Protein AF-0000000082290202 (afdb_homodimer)

Organism: NCBI:txid303405

Structure (mmCIF, N/CA/C/O backbone):
data_AF-0000000082290202-model_v1
#
loop_
_entity.id
_entity.type
_entity.pdbx_description
1 polymer 'Sugar transporter SWEET1'
#
loop_
_atom_site.group_PDB
_atom_site.id
_atom_site.type_symbol
_atom_site.label_atom_id
_atom_site.label_alt_id
_atom_site.label_comp_id
_atom_site.label_asym_id
_atom_site.label_entity_id
_atom_site.label_seq_id
_atom_site.pdbx_PDB_ins_code
_atom_site.Cartn_x
_atom_site.Cartn_y
_atom_site.Cartn_z
_atom_site.occupancy
_atom_site.B_iso_or_equiv
_atom_site.auth_seq_id
_atom_site.auth_comp_id
_atom_s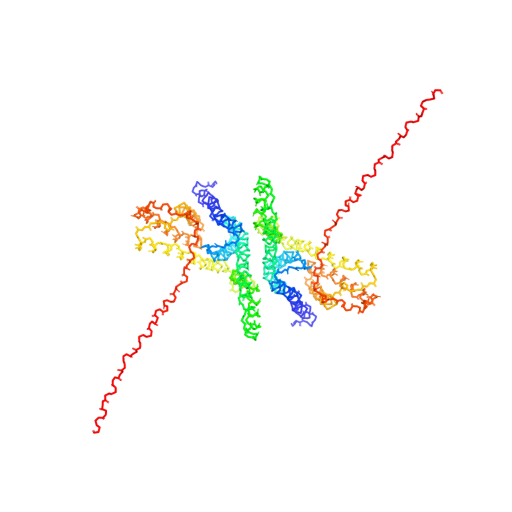ite.auth_asym_id
_atom_site.auth_atom_id
_atom_site.pdbx_PDB_model_num
ATOM 1 N N . MET A 1 1 ? 32.031 -28.031 -0.734 1 66.06 1 MET A N 1
ATOM 2 C CA . MET A 1 1 ? 32.469 -26.969 0.177 1 66.06 1 MET A CA 1
ATOM 3 C C . MET A 1 1 ? 32.375 -25.609 -0.491 1 66.06 1 MET A C 1
ATOM 5 O O . MET A 1 1 ? 32.656 -25.469 -1.682 1 66.06 1 MET A O 1
ATOM 9 N N . VAL A 1 2 ? 31.516 -24.75 0.095 1 78.62 2 VAL A N 1
ATOM 10 C CA . VAL A 1 2 ? 31.375 -23.422 -0.486 1 78.62 2 VAL A CA 1
ATOM 11 C C . VAL A 1 2 ? 32.719 -22.703 -0.471 1 78.62 2 VAL A C 1
ATOM 13 O O . VAL A 1 2 ? 33.406 -22.641 0.563 1 78.62 2 VAL A O 1
ATOM 16 N N . SER A 1 3 ? 33.406 -22.5 -1.654 1 90.5 3 SER A N 1
ATOM 17 C CA . SER A 1 3 ? 34.656 -21.75 -1.746 1 90.5 3 SER A CA 1
ATOM 18 C C . SER A 1 3 ? 34.531 -20.391 -1.066 1 90.5 3 SER A C 1
ATOM 20 O O . SER A 1 3 ? 33.438 -19.891 -0.855 1 90.5 3 SER A O 1
ATOM 22 N N . VAL A 1 4 ? 35.688 -19.969 -0.586 1 89.69 4 VAL A N 1
ATOM 23 C CA . VAL A 1 4 ? 35.75 -18.656 0.059 1 89.69 4 VAL A CA 1
ATOM 24 C C . VAL A 1 4 ? 35.125 -17.609 -0.864 1 89.69 4 VAL A C 1
ATOM 26 O O . VAL A 1 4 ? 34.375 -16.734 -0.415 1 89.69 4 VAL A O 1
ATOM 29 N N . GLU A 1 5 ? 35.469 -17.656 -2.107 1 88.75 5 GLU A N 1
ATOM 30 C CA . GLU A 1 5 ? 34.938 -16.719 -3.084 1 88.75 5 GLU A CA 1
ATOM 31 C C . GLU A 1 5 ? 33.406 -16.828 -3.158 1 88.75 5 GLU A C 1
ATOM 33 O O . GLU A 1 5 ? 32.719 -15.812 -3.164 1 88.75 5 GLU A O 1
ATOM 38 N N . GLU A 1 6 ? 33 -17.969 -3.156 1 90 6 GLU A N 1
ATOM 39 C CA . GLU A 1 6 ? 31.562 -18.203 -3.186 1 90 6 GLU A CA 1
ATOM 40 C C . GLU A 1 6 ? 30.906 -17.703 -1.9 1 90 6 GLU A C 1
ATOM 42 O O . GLU A 1 6 ? 29.812 -17.125 -1.938 1 90 6 GLU A O 1
ATOM 47 N N . ALA A 1 7 ? 31.547 -17.953 -0.849 1 91.81 7 ALA A N 1
ATOM 48 C CA . ALA A 1 7 ? 31.016 -17.516 0.443 1 91.81 7 ALA A CA 1
ATOM 49 C C . ALA A 1 7 ? 30.906 -16 0.509 1 91.81 7 ALA A C 1
ATOM 51 O O . ALA A 1 7 ? 29.922 -15.469 1.003 1 91.81 7 ALA A O 1
ATOM 52 N N . VAL A 1 8 ? 31.875 -15.414 0.043 1 92 8 VAL A N 1
ATOM 53 C CA . VAL A 1 8 ? 31.938 -13.953 0.113 1 92 8 VAL A CA 1
ATOM 54 C C . VAL A 1 8 ? 30.922 -13.359 -0.856 1 92 8 VAL A C 1
ATOM 56 O O . VAL A 1 8 ? 30.062 -12.555 -0.457 1 92 8 VAL A O 1
ATOM 59 N N . PHE A 1 9 ? 30.875 -13.766 -2.041 1 93.44 9 PHE A N 1
ATOM 60 C CA . PHE A 1 9 ? 30.094 -13.102 -3.072 1 93.44 9 PHE A CA 1
ATOM 61 C C . PHE A 1 9 ? 28.641 -13.578 -3.045 1 93.44 9 PHE A C 1
ATOM 63 O O . PHE A 1 9 ? 27.719 -12.812 -3.342 1 93.44 9 PHE A O 1
ATOM 70 N N . ASP A 1 10 ? 28.391 -14.742 -2.568 1 93.5 10 ASP A N 1
ATOM 71 C CA . ASP A 1 10 ? 27.031 -15.289 -2.637 1 93.5 10 ASP A CA 1
ATOM 72 C C . ASP A 1 10 ? 26.297 -15.109 -1.312 1 93.5 10 ASP A C 1
ATOM 74 O O . ASP A 1 10 ? 25.078 -15.211 -1.26 1 93.5 10 ASP A O 1
ATOM 78 N N . TYR A 1 11 ? 27.078 -14.82 -0.251 1 93.5 11 TYR A N 1
ATOM 79 C CA . TYR A 1 11 ? 26.391 -14.773 1.036 1 93.5 11 TYR A CA 1
ATOM 80 C C . TYR A 1 11 ? 26.75 -13.508 1.801 1 93.5 11 TYR A C 1
ATOM 82 O O . TYR A 1 11 ? 25.859 -12.773 2.236 1 93.5 11 TYR A O 1
ATOM 90 N N . ILE A 1 12 ? 27.969 -13.227 1.897 1 94.88 12 ILE A N 1
ATOM 91 C CA . ILE A 1 12 ? 28.391 -12.102 2.729 1 94.88 12 ILE A CA 1
ATOM 92 C C . ILE A 1 12 ? 28 -10.789 2.053 1 94.88 12 ILE A C 1
ATOM 94 O O . ILE A 1 12 ? 27.422 -9.906 2.691 1 94.88 12 ILE A O 1
ATOM 98 N N . CYS A 1 13 ? 28.312 -10.648 0.796 1 94.94 13 CYS A N 1
ATOM 99 C CA . CYS A 1 13 ? 28.016 -9.422 0.071 1 94.94 13 CYS A CA 1
ATOM 100 C C . CYS A 1 13 ? 26.516 -9.117 0.111 1 94.94 13 CYS A C 1
ATOM 102 O O . CYS A 1 13 ? 26.109 -8.031 0.538 1 94.94 13 CYS A O 1
ATOM 104 N N . PRO A 1 14 ? 25.734 -10.047 -0.221 1 95.19 14 PRO A N 1
ATOM 105 C CA . PRO A 1 14 ? 24.297 -9.734 -0.191 1 95.19 14 PRO A CA 1
ATOM 106 C C . PRO A 1 14 ? 23.766 -9.555 1.228 1 95.19 14 PRO A C 1
ATOM 108 O O . PRO A 1 14 ? 22.844 -8.773 1.446 1 95.19 14 PRO A O 1
ATOM 111 N N . PHE A 1 15 ? 24.312 -10.234 2.145 1 96.31 15 PHE A N 1
ATOM 112 C CA . PHE A 1 15 ? 23.891 -10.055 3.529 1 96.31 15 PHE A CA 1
ATOM 113 C C . PHE A 1 15 ? 24.188 -8.641 4.008 1 96.31 15 PHE A C 1
ATOM 115 O O . PHE A 1 15 ? 23.328 -7.973 4.582 1 96.31 15 PHE A O 1
ATOM 122 N N . LEU A 1 16 ? 25.375 -8.203 3.775 1 95.75 16 LEU A N 1
ATOM 123 C CA . LEU A 1 16 ? 25.766 -6.844 4.137 1 95.75 16 LEU A CA 1
ATOM 124 C C . LEU A 1 16 ? 24.969 -5.82 3.336 1 95.75 16 LEU A C 1
ATOM 126 O O . LEU A 1 16 ? 24.609 -4.762 3.854 1 95.75 16 LEU A O 1
ATOM 130 N N . GLY A 1 17 ? 24.719 -6.125 2.111 1 95.81 17 GLY A N 1
ATOM 131 C CA . GLY A 1 17 ? 23.844 -5.281 1.308 1 95.81 17 GLY A CA 1
ATOM 132 C C . GLY A 1 17 ? 22.469 -5.086 1.918 1 95.81 17 GLY A C 1
ATOM 133 O O . GLY A 1 17 ? 21.938 -3.977 1.918 1 95.81 17 GLY A O 1
ATOM 134 N N . CYS A 1 18 ? 21.953 -6.129 2.484 1 95.94 18 CYS A N 1
ATOM 135 C CA . CYS A 1 18 ? 20.656 -6.07 3.135 1 95.94 18 CYS A CA 1
ATOM 136 C C . CYS A 1 18 ? 20.688 -5.148 4.348 1 95.94 18 CYS A C 1
ATOM 138 O O . CYS A 1 18 ? 19.781 -4.336 4.543 1 95.94 18 CYS A O 1
ATOM 140 N N . LEU A 1 19 ? 21.688 -5.266 5.102 1 95.19 19 LEU A N 1
ATOM 141 C CA . LEU A 1 19 ? 21.828 -4.441 6.297 1 95.19 19 LEU A CA 1
ATOM 142 C C . LEU A 1 19 ? 21.938 -2.967 5.934 1 95.19 19 LEU A C 1
ATOM 144 O O . LEU A 1 19 ? 21.281 -2.117 6.535 1 95.19 19 LEU A O 1
ATOM 148 N N . ILE A 1 20 ? 22.719 -2.693 4.977 1 94 20 ILE A N 1
ATOM 149 C CA . ILE A 1 20 ? 22.938 -1.31 4.566 1 94 20 ILE A CA 1
ATOM 150 C C . ILE A 1 20 ? 21.656 -0.762 3.926 1 94 20 ILE A C 1
ATOM 152 O O . ILE A 1 20 ? 21.266 0.376 4.188 1 94 20 ILE A O 1
ATOM 156 N N . ALA A 1 21 ? 21.078 -1.568 3.07 1 93.56 21 ALA A N 1
ATOM 157 C CA . ALA A 1 21 ? 19.812 -1.147 2.459 1 93.56 21 ALA A CA 1
ATOM 158 C C . ALA A 1 21 ? 18.781 -0.77 3.521 1 93.56 21 ALA A C 1
ATOM 16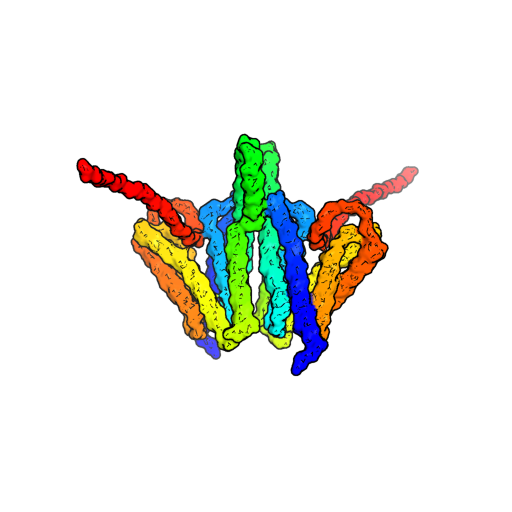0 O O . ALA A 1 21 ? 18.109 0.253 3.402 1 93.56 21 ALA A O 1
ATOM 161 N N . SER A 1 22 ? 18.688 -1.568 4.566 1 92.94 22 SER A N 1
ATOM 162 C CA . SER A 1 22 ? 17.766 -1.293 5.656 1 92.94 22 SER A CA 1
ATOM 163 C C . SER A 1 22 ? 18.078 0.041 6.328 1 92.94 22 SER A C 1
ATOM 165 O O . SER A 1 22 ? 17.172 0.799 6.668 1 92.94 22 SER A O 1
ATOM 167 N N . THR A 1 23 ? 19.297 0.291 6.477 1 91.06 23 THR A N 1
ATOM 168 C CA . THR A 1 23 ? 19.734 1.552 7.066 1 91.06 23 THR A CA 1
ATOM 169 C C . THR A 1 23 ? 19.391 2.725 6.152 1 91.06 23 THR A C 1
ATOM 171 O O . THR A 1 23 ? 18.891 3.754 6.613 1 91.06 23 THR A O 1
ATOM 174 N N . LEU A 1 24 ? 19.625 2.535 4.918 1 89.62 24 LEU A N 1
ATOM 175 C CA . LEU A 1 24 ? 19.344 3.588 3.947 1 89.62 24 LEU A CA 1
ATOM 176 C C . LEU A 1 24 ? 17.844 3.859 3.85 1 89.62 24 LEU A C 1
ATOM 178 O O . LEU A 1 24 ? 17.422 5.016 3.76 1 89.62 24 LEU A O 1
ATOM 182 N N . PHE A 1 25 ? 17.031 2.807 3.891 1 91.06 25 PHE A N 1
ATOM 183 C CA . PHE A 1 25 ? 15.586 2.967 3.848 1 91.06 25 PHE A CA 1
ATOM 184 C C . PHE A 1 25 ? 15.078 3.66 5.105 1 91.06 25 PHE A C 1
ATOM 186 O O . PHE A 1 25 ? 14.062 4.352 5.074 1 91.06 25 PHE A O 1
ATOM 193 N N . ALA A 1 26 ? 15.805 3.576 6.176 1 90.81 26 ALA A N 1
ATOM 194 C CA . ALA A 1 26 ? 15.375 4.121 7.461 1 90.81 26 ALA A CA 1
ATOM 195 C C . ALA A 1 26 ? 15.766 5.59 7.594 1 90.81 26 ALA A C 1
ATOM 197 O O . ALA A 1 26 ? 15.305 6.281 8.5 1 90.81 26 ALA A O 1
ATOM 198 N N . ALA A 1 27 ? 16.5 6.102 6.699 1 87.31 27 ALA A N 1
ATOM 199 C CA . ALA A 1 27 ? 17.047 7.457 6.773 1 87.31 27 ALA A CA 1
ATOM 200 C C . ALA A 1 27 ? 15.938 8.492 6.867 1 87.31 27 ALA A C 1
ATOM 202 O O . ALA A 1 27 ? 16.016 9.438 7.66 1 87.31 27 ALA A O 1
ATOM 203 N N . PRO A 1 28 ? 14.859 8.297 6.121 1 91.44 28 PRO A N 1
ATOM 204 C CA . PRO A 1 28 ? 13.836 9.352 6.148 1 91.44 28 PRO A CA 1
ATOM 205 C C . PRO A 1 28 ? 12.898 9.234 7.348 1 91.44 28 PRO A C 1
ATOM 207 O O . PRO A 1 28 ? 12.023 10.078 7.539 1 91.44 28 PRO A O 1
ATOM 210 N N . ILE A 1 29 ? 13.047 8.219 8.18 1 93.81 29 ILE A N 1
ATOM 211 C CA . ILE A 1 29 ? 12.133 7.973 9.289 1 93.81 29 ILE A CA 1
ATOM 212 C C . ILE A 1 29 ? 12.156 9.164 10.25 1 93.81 29 ILE A C 1
ATOM 214 O O . ILE A 1 29 ? 11.102 9.688 10.625 1 93.81 29 ILE A O 1
ATOM 218 N N . ASN A 1 30 ? 13.297 9.633 10.617 1 92 30 ASN A N 1
ATOM 219 C CA . ASN A 1 30 ? 13.406 10.734 11.578 1 92 30 ASN A CA 1
ATOM 220 C C . ASN A 1 30 ? 12.883 12.039 10.984 1 92 30 ASN A C 1
ATOM 222 O O . ASN A 1 30 ? 12.289 12.852 11.695 1 92 30 ASN A O 1
ATOM 226 N N . ASP A 1 31 ? 13.141 12.195 9.75 1 91.31 31 ASP A N 1
ATOM 227 C CA . ASP A 1 31 ? 12.641 13.398 9.094 1 91.31 31 ASP A CA 1
ATOM 228 C C . ASP A 1 31 ? 11.109 13.43 9.094 1 91.31 31 ASP A C 1
ATOM 230 O O . ASP A 1 31 ? 10.508 14.461 9.391 1 91.31 31 ASP A O 1
ATOM 234 N N . LEU A 1 32 ? 10.555 12.367 8.766 1 95.31 32 LEU A N 1
ATOM 235 C CA . LEU A 1 32 ? 9.094 12.336 8.758 1 95.31 32 LEU A CA 1
ATOM 236 C C . LEU A 1 32 ? 8.547 12.469 10.18 1 95.31 32 LEU A C 1
ATOM 238 O O . LEU A 1 32 ? 7.551 13.164 10.398 1 95.31 32 LEU A O 1
ATOM 242 N N . ARG A 1 33 ? 9.164 11.766 11.109 1 95.06 33 ARG A N 1
ATOM 243 C CA . ARG A 1 33 ? 8.734 11.883 12.5 1 95.06 33 ARG A CA 1
ATOM 244 C C . ARG A 1 33 ? 8.727 13.336 12.953 1 95.06 33 ARG A C 1
ATOM 246 O O . ARG A 1 33 ? 7.762 13.797 13.562 1 95.06 33 ARG A O 1
ATOM 253 N N . LYS A 1 34 ? 9.758 14.016 12.664 1 94.25 34 LYS A N 1
ATOM 254 C CA . LYS A 1 34 ? 9.859 15.43 13.008 1 94.25 34 LYS A CA 1
ATOM 255 C C . LYS A 1 34 ? 8.781 16.25 12.312 1 94.25 34 LYS A C 1
ATOM 257 O O . LYS A 1 34 ? 8.125 17.078 12.938 1 94.25 34 LYS A O 1
ATOM 262 N N . SER A 1 35 ? 8.617 16.016 11.062 1 95.81 35 SER A N 1
ATOM 263 C CA . SER A 1 35 ? 7.621 16.75 10.281 1 95.81 35 SER A CA 1
ATOM 264 C C . SER A 1 35 ? 6.219 16.531 10.836 1 95.81 35 SER A C 1
ATOM 266 O O . SER A 1 35 ? 5.422 17.469 10.914 1 95.81 35 SER A O 1
ATOM 268 N N . LEU A 1 36 ? 5.926 15.328 11.227 1 96.56 36 LEU A N 1
ATOM 269 C CA . LEU A 1 36 ? 4.617 15.016 11.789 1 96.56 36 LEU A CA 1
ATOM 270 C C . LEU A 1 36 ? 4.418 15.711 13.133 1 96.56 36 LEU A C 1
ATOM 272 O O . LEU A 1 36 ? 3.334 16.219 13.414 1 96.56 36 LEU A O 1
ATOM 276 N N . ARG A 1 37 ? 5.461 15.734 13.906 1 94.06 37 ARG A N 1
ATOM 277 C CA . ARG A 1 37 ? 5.395 16.406 15.195 1 94.06 37 ARG A CA 1
ATOM 278 C C . ARG A 1 37 ? 5.219 17.922 15.016 1 94.06 37 ARG A C 1
ATOM 280 O O . ARG A 1 37 ? 4.477 18.547 15.766 1 94.06 37 ARG A O 1
ATOM 287 N N . GLU A 1 38 ? 5.93 18.438 14.031 1 94.06 38 GLU A N 1
ATOM 288 C CA . GLU A 1 38 ? 5.891 19.875 13.773 1 94.06 38 GLU A CA 1
ATOM 289 C C . GLU A 1 38 ? 4.707 20.234 12.883 1 94.06 38 GLU A C 1
ATOM 291 O O . GLU A 1 38 ? 4.438 21.422 12.656 1 94.06 38 GLU A O 1
ATOM 296 N N . ARG A 1 39 ? 4.008 19.266 12.344 1 95 39 ARG A N 1
ATOM 297 C CA . ARG A 1 39 ? 2.77 19.422 11.586 1 95 39 ARG A CA 1
ATOM 298 C C . ARG A 1 39 ? 3.01 20.188 10.297 1 95 39 ARG A C 1
ATOM 300 O O . ARG A 1 39 ? 2.211 21.047 9.914 1 95 39 ARG A O 1
ATOM 307 N N . THR A 1 40 ? 4.164 19.969 9.75 1 95.38 40 THR A N 1
ATOM 308 C CA . THR A 1 40 ? 4.508 20.594 8.477 1 95.38 40 THR A CA 1
ATOM 309 C C . THR A 1 40 ? 5.625 19.828 7.777 1 95.38 40 THR A C 1
ATOM 311 O O . THR A 1 40 ? 6.492 19.25 8.438 1 95.38 40 THR A O 1
ATOM 314 N N . LEU A 1 41 ? 5.52 19.859 6.465 1 93.75 41 LEU A N 1
ATOM 315 C CA . LEU A 1 41 ? 6.59 19.25 5.688 1 93.75 41 LEU A CA 1
ATOM 316 C C . LEU A 1 41 ? 7.812 20.156 5.633 1 93.75 41 LEU A C 1
ATOM 318 O O . LEU A 1 41 ? 8.945 19.688 5.508 1 93.75 41 LEU A O 1
ATOM 322 N N . GLY A 1 42 ? 7.52 21.422 5.777 1 91.31 42 GLY A N 1
ATOM 323 C CA . GLY A 1 42 ? 8.617 22.375 5.641 1 91.31 42 GLY A CA 1
ATOM 324 C C . GLY A 1 42 ? 9.312 22.281 4.293 1 91.31 42 GLY A C 1
ATOM 325 O O . GLY A 1 42 ? 8.664 22.391 3.248 1 91.31 42 GLY A O 1
ATOM 326 N N . SER A 1 43 ? 10.633 22 4.215 1 87.38 43 SER A N 1
ATOM 327 C CA . SER A 1 43 ? 11.414 21.906 2.988 1 87.38 43 SER A CA 1
ATOM 328 C C . SER A 1 43 ? 11.547 20.469 2.516 1 87.38 43 SER A C 1
ATOM 330 O O . SER A 1 43 ? 12.188 20.188 1.496 1 87.38 43 SER A O 1
ATOM 332 N N . LEU A 1 44 ? 10.898 19.625 3.207 1 88.75 44 LEU A N 1
ATOM 333 C CA . LEU A 1 44 ? 11.008 18.203 2.891 1 88.75 44 LEU A CA 1
ATOM 334 C C . LEU A 1 44 ? 10.219 17.859 1.631 1 88.75 44 LEU A C 1
ATOM 336 O O . LEU A 1 44 ? 9.039 18.219 1.512 1 88.75 44 LEU A O 1
ATOM 340 N N . ASN A 1 45 ? 10.914 17.266 0.637 1 88.31 45 ASN A N 1
ATOM 341 C CA . ASN A 1 45 ? 10.258 16.734 -0.559 1 88.31 45 ASN A CA 1
ATOM 342 C C . ASN A 1 45 ? 9.891 15.266 -0.406 1 88.31 45 ASN A C 1
ATOM 344 O O . ASN A 1 45 ? 10.773 14.406 -0.377 1 88.31 45 ASN A O 1
ATOM 348 N N . PRO A 1 46 ? 8.648 14.945 -0.382 1 94.44 46 PRO A N 1
ATOM 349 C CA . PRO A 1 46 ? 8.258 13.555 -0.124 1 94.44 46 PRO A CA 1
ATOM 350 C C . PRO A 1 46 ? 8.102 12.734 -1.404 1 94.44 46 PRO A C 1
ATOM 352 O O . PRO A 1 46 ? 7.844 11.531 -1.345 1 94.44 46 PRO A O 1
ATOM 355 N N . ASN A 1 47 ? 8.32 13.258 -2.645 1 90.31 47 ASN A N 1
ATOM 356 C CA . ASN A 1 47 ? 8.094 12.594 -3.92 1 90.31 47 ASN A CA 1
ATOM 357 C C . ASN A 1 47 ? 8.906 11.305 -4.031 1 90.31 47 ASN A C 1
ATOM 359 O O . ASN A 1 47 ? 8.398 10.289 -4.508 1 90.31 47 ASN A O 1
ATOM 363 N N . PRO A 1 48 ? 10.195 11.289 -3.541 1 89.12 48 PRO A N 1
ATOM 364 C CA . PRO A 1 48 ? 11 10.07 -3.664 1 89.12 48 PRO A CA 1
ATOM 365 C C . PRO A 1 48 ? 10.391 8.883 -2.928 1 89.12 48 PRO A C 1
ATOM 367 O O . PRO A 1 48 ? 10.688 7.73 -3.248 1 89.12 48 PRO A O 1
ATOM 370 N N . TRP A 1 49 ? 9.547 9.133 -1.943 1 94 49 TRP A N 1
ATOM 371 C CA . TRP A 1 49 ? 8.984 8.047 -1.142 1 94 49 TRP A CA 1
ATOM 372 C C . TRP A 1 49 ? 7.984 7.234 -1.952 1 94 49 TRP A C 1
ATOM 374 O O . TRP A 1 49 ? 7.871 6.02 -1.771 1 94 49 TRP A O 1
ATOM 384 N N . ALA A 1 50 ? 7.254 7.895 -2.887 1 94.81 50 ALA A N 1
ATOM 385 C CA . ALA A 1 50 ? 6.363 7.16 -3.785 1 94.81 50 ALA A CA 1
ATOM 386 C C . ALA A 1 50 ? 7.16 6.312 -4.77 1 94.81 50 ALA A C 1
ATOM 388 O O . ALA A 1 50 ? 6.801 5.168 -5.051 1 94.81 50 ALA A O 1
ATOM 389 N N . ILE A 1 51 ? 8.203 6.863 -5.25 1 91.81 51 ILE A N 1
ATOM 390 C CA . ILE A 1 51 ? 9.062 6.148 -6.191 1 91.81 51 ILE A CA 1
ATOM 391 C C . ILE A 1 51 ? 9.711 4.957 -5.492 1 91.81 51 ILE A C 1
ATOM 393 O O . ILE A 1 51 ? 9.906 3.9 -6.102 1 91.81 51 ILE A O 1
ATOM 397 N N . LEU A 1 52 ? 10.047 5.176 -4.223 1 93.5 52 LEU A N 1
ATOM 398 C CA . LEU A 1 52 ? 10.578 4.098 -3.396 1 93.5 52 LEU A CA 1
ATOM 399 C C . LEU A 1 52 ? 9.617 2.914 -3.361 1 93.5 52 LEU A C 1
ATOM 401 O O . LEU A 1 52 ? 10.047 1.76 -3.412 1 93.5 52 LEU A O 1
ATOM 405 N N . THR A 1 53 ? 8.336 3.193 -3.283 1 96.12 53 THR A N 1
ATOM 406 C CA . THR A 1 53 ? 7.332 2.133 -3.295 1 96.12 53 THR A CA 1
ATOM 407 C C . THR A 1 53 ? 7.445 1.295 -4.566 1 96.12 53 THR A C 1
ATOM 409 O O . THR A 1 53 ? 7.461 0.064 -4.504 1 96.12 53 THR A O 1
ATOM 412 N N . GLY A 1 54 ? 7.539 1.987 -5.656 1 94.88 54 GLY A N 1
ATOM 413 C CA . GLY A 1 54 ? 7.684 1.278 -6.918 1 94.88 54 GLY A CA 1
ATOM 414 C C . GLY A 1 54 ? 8.961 0.467 -7.004 1 94.88 54 GLY A C 1
ATOM 415 O O . GLY A 1 54 ? 8.953 -0.67 -7.48 1 94.88 54 GLY A O 1
ATOM 416 N N . ASN A 1 55 ? 10.039 1.055 -6.535 1 93.5 55 ASN A N 1
ATOM 417 C CA . ASN A 1 55 ? 11.328 0.372 -6.535 1 93.5 55 ASN A CA 1
ATOM 418 C C . ASN A 1 55 ? 11.281 -0.917 -5.719 1 93.5 55 ASN A C 1
ATOM 420 O O . ASN A 1 55 ? 11.68 -1.977 -6.199 1 93.5 55 ASN A O 1
ATOM 424 N N . CYS A 1 56 ? 10.766 -0.803 -4.566 1 96.12 56 CYS A N 1
ATOM 425 C CA . CYS A 1 56 ? 10.719 -1.956 -3.674 1 96.12 56 CYS A CA 1
ATOM 426 C C . CYS A 1 56 ? 9.742 -3.002 -4.191 1 96.12 56 CYS A C 1
ATOM 428 O O . CYS A 1 56 ? 10 -4.203 -4.094 1 96.12 56 CYS A O 1
ATOM 430 N N . LEU A 1 57 ? 8.586 -2.545 -4.734 1 96.06 57 LEU A N 1
ATOM 431 C CA . LEU A 1 57 ? 7.637 -3.48 -5.336 1 96.06 57 LEU A CA 1
ATOM 432 C C . LEU A 1 57 ? 8.289 -4.25 -6.48 1 96.06 57 LEU A C 1
ATOM 434 O O . LEU A 1 57 ? 8.133 -5.469 -6.582 1 96.06 57 LEU A O 1
ATOM 438 N N . GLY A 1 58 ? 8.992 -3.562 -7.289 1 95.56 58 GLY A N 1
ATOM 439 C CA . GLY A 1 58 ? 9.68 -4.184 -8.414 1 95.56 58 GLY A CA 1
ATOM 440 C C . GLY A 1 58 ? 10.719 -5.207 -7.988 1 95.56 58 GLY A C 1
ATOM 441 O O . GLY A 1 58 ? 10.727 -6.332 -8.492 1 95.56 58 GLY A O 1
ATOM 442 N N . TRP A 1 59 ? 11.562 -4.816 -7.039 1 96.5 59 TRP A N 1
ATOM 443 C CA . TRP A 1 59 ? 12.617 -5.719 -6.586 1 96.5 59 TRP A CA 1
ATOM 444 C C . TRP A 1 59 ? 12.031 -6.918 -5.852 1 96.5 59 TRP A C 1
ATOM 446 O O . TRP A 1 59 ? 12.555 -8.031 -5.941 1 96.5 59 TRP A O 1
ATOM 456 N N . CYS A 1 60 ? 10.969 -6.727 -5.129 1 95.5 60 CYS A N 1
ATOM 457 C CA . CYS A 1 60 ? 10.297 -7.855 -4.496 1 95.5 60 CYS A CA 1
ATOM 458 C C . CYS A 1 60 ? 9.75 -8.82 -5.539 1 95.5 60 CYS A C 1
ATOM 460 O O . CYS A 1 60 ? 9.859 -10.039 -5.387 1 95.5 60 CYS A O 1
ATOM 462 N N . SER A 1 61 ? 9.117 -8.266 -6.574 1 93.88 61 SER A N 1
ATOM 463 C CA . SER A 1 61 ? 8.609 -9.102 -7.66 1 93.88 61 SER A CA 1
ATOM 464 C C . SER A 1 61 ? 9.742 -9.844 -8.359 1 93.88 61 SER A C 1
ATOM 466 O O . SER A 1 61 ? 9.617 -11.039 -8.648 1 93.88 61 SER A O 1
ATOM 468 N N . TYR A 1 62 ? 10.852 -9.141 -8.609 1 95 62 TYR A N 1
ATOM 469 C CA . TYR A 1 62 ? 12.023 -9.758 -9.227 1 95 62 TYR A CA 1
ATOM 470 C C . TYR A 1 62 ? 12.562 -10.891 -8.359 1 95 62 TYR A C 1
ATOM 472 O O . TYR A 1 62 ? 12.922 -11.953 -8.867 1 95 62 TYR A O 1
ATOM 480 N N . ALA A 1 63 ? 12.617 -10.578 -7.086 1 94.94 63 ALA A N 1
ATOM 481 C CA . ALA A 1 63 ? 13.086 -11.586 -6.137 1 94.94 63 ALA A CA 1
ATOM 482 C C . ALA A 1 63 ? 12.219 -12.836 -6.184 1 94.94 63 ALA A C 1
ATOM 484 O O . ALA A 1 63 ? 12.719 -13.953 -6.055 1 94.94 63 ALA A O 1
ATOM 485 N N . TYR A 1 64 ? 10.938 -12.664 -6.379 1 88.69 64 TYR A N 1
ATOM 486 C CA . TYR A 1 64 ? 10.016 -13.797 -6.465 1 88.69 64 TYR A CA 1
ATOM 487 C C . TYR A 1 64 ? 10.312 -14.648 -7.691 1 88.69 64 TYR A C 1
ATOM 489 O O . TYR A 1 64 ? 10.422 -15.867 -7.594 1 88.69 64 TYR A O 1
ATOM 497 N N . TYR A 1 65 ? 10.5 -14.039 -8.812 1 89 65 TYR A N 1
ATOM 498 C CA . TYR A 1 65 ? 10.703 -14.766 -10.055 1 89 65 TYR A CA 1
ATOM 499 C C . TYR A 1 65 ? 12.078 -15.422 -10.094 1 89 65 TYR A C 1
ATOM 501 O O . TYR A 1 65 ? 12.258 -16.469 -10.711 1 89 65 TYR A O 1
ATOM 509 N N . THR A 1 66 ? 13.031 -14.844 -9.414 1 92.44 66 THR A N 1
ATOM 510 C CA . THR A 1 66 ? 14.391 -15.375 -9.445 1 92.44 66 THR A CA 1
ATOM 511 C C . THR A 1 66 ? 14.656 -16.25 -8.227 1 92.44 66 THR A C 1
ATOM 513 O O . THR A 1 66 ? 15.75 -16.812 -8.086 1 92.44 66 THR A O 1
ATOM 516 N N . ASN A 1 67 ? 13.688 -16.297 -7.281 1 89.94 67 ASN A N 1
ATOM 517 C CA . ASN A 1 67 ? 13.844 -17.031 -6.039 1 89.94 67 ASN A CA 1
ATOM 518 C C . ASN A 1 67 ? 15.078 -16.594 -5.266 1 89.94 67 ASN A C 1
ATOM 520 O O . ASN A 1 67 ? 15.875 -17.422 -4.824 1 89.94 67 ASN A O 1
ATOM 524 N N . ASP A 1 68 ? 15.289 -15.328 -5.176 1 93.62 68 ASP A N 1
ATOM 525 C CA . ASP A 1 68 ? 16.453 -14.758 -4.496 1 93.62 68 ASP A CA 1
ATOM 526 C C . ASP A 1 68 ? 16.062 -14.18 -3.141 1 93.62 68 ASP A C 1
ATOM 528 O O . ASP A 1 68 ? 15.453 -13.109 -3.066 1 93.62 68 ASP A O 1
ATOM 532 N N . PRO A 1 69 ? 16.438 -14.852 -2.082 1 91.81 69 PRO A N 1
ATOM 533 C CA . PRO A 1 69 ? 16 -14.398 -0.759 1 91.81 69 PRO A CA 1
ATOM 534 C C . PRO A 1 69 ? 16.688 -13.102 -0.33 1 91.81 69 PRO A C 1
ATOM 536 O O . PRO A 1 69 ? 16.125 -12.328 0.451 1 91.81 69 PRO A O 1
ATOM 539 N N . PHE A 1 70 ? 17.875 -12.898 -0.786 1 95.31 70 PHE A N 1
ATOM 540 C CA . PHE A 1 70 ? 18.609 -11.703 -0.375 1 95.31 70 PHE A CA 1
ATOM 541 C C . PHE A 1 70 ? 17.984 -10.453 -0.982 1 95.31 70 PHE A C 1
ATOM 543 O O . PHE A 1 70 ? 17.828 -9.438 -0.304 1 95.31 70 PHE A O 1
ATOM 550 N N . ILE A 1 71 ? 17.641 -10.539 -2.244 1 96.25 71 ILE A N 1
ATOM 551 C CA . ILE A 1 71 ? 16.984 -9.406 -2.887 1 96.25 71 ILE A CA 1
ATOM 552 C C . ILE A 1 71 ? 15.656 -9.109 -2.189 1 96.25 71 ILE A C 1
ATOM 554 O O . ILE A 1 71 ? 15.312 -7.953 -1.95 1 96.25 71 ILE A O 1
ATOM 558 N N . LEU A 1 72 ? 14.961 -10.109 -1.845 1 95.69 72 LEU A N 1
ATOM 559 C CA . LEU A 1 72 ? 13.695 -9.93 -1.15 1 95.69 72 LEU A CA 1
ATOM 560 C C . LEU A 1 72 ? 13.906 -9.289 0.217 1 95.69 72 LEU A C 1
ATOM 562 O O . LEU A 1 72 ? 13.234 -8.312 0.56 1 95.69 72 LEU A O 1
ATOM 566 N N . ALA A 1 73 ? 14.828 -9.82 0.957 1 95 73 ALA A N 1
ATOM 567 C CA . ALA A 1 73 ? 15.086 -9.359 2.32 1 95 73 ALA A CA 1
ATOM 568 C C . ALA A 1 73 ? 15.547 -7.91 2.328 1 95 73 ALA A C 1
ATOM 570 O O . ALA A 1 73 ? 15.289 -7.176 3.285 1 95 73 ALA A O 1
ATOM 571 N N . SER A 1 74 ? 16.203 -7.52 1.309 1 96.44 74 SER A N 1
ATOM 572 C CA . SER A 1 74 ? 16.734 -6.164 1.239 1 96.44 74 SER A CA 1
ATOM 573 C C . SER A 1 74 ? 15.641 -5.16 0.875 1 96.44 74 SER A C 1
ATOM 575 O O . SER A 1 74 ? 15.75 -3.975 1.187 1 96.44 74 SER A O 1
ATOM 577 N N . ASN A 1 75 ? 14.562 -5.598 0.264 1 96.5 75 ASN A N 1
ATOM 578 C CA . ASN A 1 75 ? 13.633 -4.637 -0.326 1 96.5 75 ASN A CA 1
ATOM 579 C C . ASN A 1 75 ? 12.266 -4.691 0.352 1 96.5 75 ASN A C 1
ATOM 581 O O . ASN A 1 75 ? 11.547 -3.691 0.382 1 96.5 75 ASN A O 1
ATOM 585 N N . LEU A 1 76 ? 11.914 -5.797 0.996 1 96.75 76 LEU A N 1
ATOM 586 C CA . LEU A 1 76 ? 10.602 -5.941 1.609 1 96.75 76 LEU A CA 1
ATOM 587 C C . LEU A 1 76 ? 10.422 -4.953 2.76 1 96.75 76 LEU A C 1
ATOM 589 O O . LEU A 1 76 ? 9.391 -4.285 2.857 1 96.75 76 LEU A O 1
ATOM 593 N N . PRO A 1 77 ? 11.398 -4.832 3.672 1 96.44 77 PRO A N 1
ATOM 594 C CA . PRO A 1 77 ? 11.258 -3.809 4.711 1 96.44 77 PRO A CA 1
ATOM 595 C C . PRO A 1 77 ? 11.086 -2.404 4.137 1 96.44 77 PRO A C 1
ATOM 597 O O . PRO A 1 77 ? 10.32 -1.602 4.676 1 96.44 77 PRO A O 1
ATOM 600 N N . GLY A 1 78 ? 11.828 -2.143 3.078 1 97.06 78 GLY A N 1
ATOM 601 C CA . GLY A 1 78 ? 11.672 -0.863 2.402 1 97.06 78 GLY A CA 1
ATOM 602 C C . GLY A 1 78 ? 10.273 -0.641 1.859 1 97.06 78 GLY A C 1
ATOM 603 O O . GLY A 1 78 ? 9.75 0.477 1.905 1 97.06 78 GLY A O 1
ATOM 604 N N . LEU A 1 79 ? 9.688 -1.692 1.356 1 97.5 79 LEU A N 1
ATOM 605 C CA . LEU A 1 79 ? 8.32 -1.604 0.846 1 97.5 79 LEU A CA 1
ATOM 606 C C . LEU A 1 79 ? 7.348 -1.234 1.958 1 97.5 79 LEU A C 1
ATOM 608 O O . LEU A 1 79 ? 6.539 -0.315 1.802 1 97.5 79 LEU A O 1
ATOM 612 N N . VAL A 1 80 ? 7.457 -1.876 3.049 1 97.12 80 VAL A N 1
ATOM 613 C CA . VAL A 1 80 ? 6.582 -1.618 4.188 1 97.12 80 VAL A CA 1
ATOM 614 C C . VAL A 1 80 ? 6.793 -0.189 4.688 1 97.12 80 VAL A C 1
ATOM 616 O O . VAL A 1 80 ? 5.824 0.537 4.93 1 97.12 80 VAL A O 1
ATOM 619 N N . LEU A 1 81 ? 7.996 0.157 4.793 1 96.88 81 LEU A N 1
ATOM 620 C CA . LEU A 1 81 ? 8.32 1.499 5.262 1 96.88 81 LEU A CA 1
ATOM 621 C C . LEU A 1 81 ? 7.793 2.555 4.301 1 96.88 81 LEU A C 1
ATOM 623 O O . LEU A 1 81 ? 7.344 3.621 4.727 1 96.88 81 LEU A O 1
ATOM 627 N N . SER A 1 82 ? 7.863 2.277 3.023 1 97.5 82 SER A N 1
ATOM 628 C CA . SER A 1 82 ? 7.41 3.244 2.031 1 97.5 82 SER A CA 1
ATOM 629 C C . SER A 1 82 ? 5.93 3.564 2.207 1 97.5 82 SER A C 1
ATOM 631 O O . SER A 1 82 ? 5.5 4.695 1.968 1 97.5 82 SER A O 1
ATOM 633 N N . PHE A 1 83 ? 5.129 2.605 2.631 1 98 83 PHE A N 1
ATOM 634 C CA . PHE A 1 83 ? 3.719 2.859 2.896 1 98 83 PHE A CA 1
ATOM 635 C C . PHE A 1 83 ? 3.555 3.885 4.012 1 98 83 PHE A C 1
ATOM 637 O O . PHE A 1 83 ? 2.768 4.824 3.889 1 98 83 PHE A O 1
ATOM 644 N N . TRP A 1 84 ? 4.32 3.707 5.039 1 97.5 84 TRP A N 1
ATOM 645 C CA . TRP A 1 84 ? 4.238 4.629 6.168 1 97.5 84 TRP A CA 1
ATOM 646 C C . TRP A 1 84 ? 4.711 6.023 5.762 1 97.5 84 TRP A C 1
ATOM 648 O O . TRP A 1 84 ? 4.102 7.027 6.148 1 97.5 84 TRP A O 1
ATOM 658 N N . LEU A 1 85 ? 5.762 6.07 5.051 1 97.5 85 LEU A N 1
ATOM 659 C CA . LEU A 1 85 ? 6.301 7.344 4.594 1 97.5 85 LEU A CA 1
ATOM 660 C C . LEU A 1 85 ? 5.277 8.094 3.746 1 97.5 85 LEU A C 1
ATOM 662 O O . LEU A 1 85 ? 5.051 9.289 3.951 1 97.5 85 LEU A O 1
ATOM 666 N N . ASN A 1 86 ? 4.684 7.387 2.828 1 97.88 86 ASN A N 1
ATOM 667 C CA . ASN A 1 86 ? 3.703 8.023 1.952 1 97.88 86 ASN A CA 1
ATOM 668 C C . ASN A 1 86 ? 2.451 8.438 2.719 1 97.88 86 ASN A C 1
ATOM 670 O O . ASN A 1 86 ? 1.877 9.492 2.451 1 97.88 86 ASN A O 1
ATOM 674 N N . MET A 1 87 ? 2.027 7.629 3.637 1 97.75 87 MET A N 1
ATOM 675 C CA . MET A 1 87 ? 0.895 7.996 4.48 1 97.75 87 MET A CA 1
ATOM 676 C C . MET A 1 87 ? 1.2 9.258 5.285 1 97.75 87 MET A C 1
ATOM 678 O O . MET A 1 87 ? 0.347 10.133 5.418 1 97.75 87 MET A O 1
ATOM 682 N N . GLY A 1 88 ? 2.404 9.305 5.824 1 98 88 GLY A N 1
ATOM 683 C CA . GLY A 1 88 ? 2.818 10.484 6.57 1 98 88 GLY A CA 1
ATOM 684 C C . GLY A 1 88 ? 2.832 11.75 5.727 1 98 88 GLY A C 1
ATOM 685 O O . GLY A 1 88 ? 2.344 12.789 6.16 1 98 88 GLY A O 1
ATOM 686 N N . ALA A 1 89 ? 3.367 11.602 4.543 1 97.81 89 ALA A N 1
ATOM 687 C CA . ALA A 1 89 ? 3.398 12.742 3.633 1 97.81 89 ALA A CA 1
ATOM 688 C C . ALA A 1 89 ? 1.986 13.203 3.275 1 97.81 89 ALA A C 1
ATOM 690 O O . ALA A 1 89 ? 1.707 14.398 3.23 1 97.81 89 ALA A O 1
ATOM 691 N N . ALA A 1 90 ? 1.133 12.297 3.033 1 97.62 90 ALA A N 1
ATOM 692 C CA . ALA A 1 90 ? -0.25 12.609 2.68 1 97.62 90 ALA A CA 1
ATOM 693 C C . ALA A 1 90 ? -0.959 13.328 3.826 1 97.62 90 ALA A C 1
ATOM 695 O O . ALA A 1 90 ? -1.73 14.266 3.602 1 97.62 90 ALA A O 1
ATOM 696 N N . LYS A 1 91 ? -0.717 12.875 5.008 1 97.75 91 LYS A N 1
ATOM 697 C CA . LYS A 1 91 ? -1.292 13.516 6.191 1 97.75 91 LYS A CA 1
ATOM 698 C C . LYS A 1 91 ? -0.895 14.984 6.27 1 97.75 91 LYS A C 1
ATOM 700 O O . LYS A 1 91 ? -1.744 15.852 6.488 1 97.75 91 LYS A O 1
ATOM 705 N N . LEU A 1 92 ? 0.334 15.203 6.102 1 97.88 92 LEU A N 1
ATOM 706 C CA . LEU A 1 92 ? 0.872 16.562 6.234 1 97.88 92 LEU A CA 1
ATOM 707 C C . LEU A 1 92 ? 0.377 17.453 5.102 1 97.88 92 LEU A C 1
ATOM 709 O O . LEU A 1 92 ? 0.073 18.625 5.324 1 97.88 92 LEU A O 1
ATOM 713 N N . GLN A 1 93 ? 0.321 16.891 3.953 1 97.19 93 GLN A N 1
ATOM 714 C CA . GLN A 1 93 ? -0.186 17.672 2.82 1 97.19 93 GLN A CA 1
ATOM 715 C C . GLN A 1 93 ? -1.67 17.984 2.99 1 97.19 93 GLN A C 1
ATOM 717 O O . GLN A 1 93 ? -2.123 19.078 2.645 1 97.19 93 GLN A O 1
ATOM 722 N N . TYR A 1 94 ? -2.402 17.031 3.488 1 97.31 94 TYR A N 1
ATOM 723 C CA . TYR A 1 94 ? -3.816 17.25 3.773 1 97.31 94 TYR A CA 1
ATOM 724 C C . TYR A 1 94 ? -3.998 18.359 4.812 1 97.31 94 TYR A C 1
ATOM 726 O O . TYR A 1 94 ? -4.859 19.219 4.66 1 97.31 94 TYR A O 1
ATOM 734 N N . LEU A 1 95 ? -3.264 18.328 5.848 1 96.62 95 LEU A N 1
ATOM 735 C CA . LEU A 1 95 ? -3.309 19.359 6.879 1 96.62 95 LEU A CA 1
ATOM 736 C C . LEU A 1 95 ? -3.059 20.734 6.281 1 96.62 95 LEU A C 1
ATOM 738 O O . LEU A 1 95 ? -3.773 21.688 6.594 1 96.62 95 LEU A O 1
ATOM 742 N N . ALA A 1 96 ? -2.045 20.797 5.438 1 95.44 96 ALA A N 1
ATOM 743 C CA . ALA A 1 96 ? -1.725 22.062 4.789 1 95.44 96 ALA A CA 1
ATOM 744 C C . ALA A 1 96 ? -2.885 22.547 3.924 1 95.44 96 ALA A C 1
ATOM 746 O O . ALA A 1 96 ? -3.168 23.75 3.863 1 95.44 96 ALA A O 1
ATOM 747 N N . GLN A 1 97 ? -3.467 21.625 3.211 1 94.75 97 GLN A N 1
ATOM 748 C CA . GLN A 1 97 ? -4.617 21.969 2.377 1 94.75 97 GLN A CA 1
ATOM 749 C C . GLN A 1 97 ? -5.777 22.484 3.225 1 94.75 97 GLN A C 1
ATOM 751 O O . GLN A 1 97 ? -6.465 23.422 2.832 1 94.75 97 GLN A O 1
ATOM 756 N N . VAL A 1 98 ? -6.012 21.844 4.336 1 94.31 98 VAL A N 1
ATOM 757 C CA . VAL A 1 98 ? -7.07 22.25 5.254 1 94.31 98 VAL A CA 1
ATOM 758 C C . VAL A 1 98 ? -6.789 23.656 5.777 1 94.31 98 VAL A C 1
ATOM 760 O O . VAL A 1 98 ? -7.68 24.5 5.812 1 94.31 98 VAL A O 1
ATOM 763 N N . ASP A 1 99 ? -5.605 23.891 6.191 1 92.19 99 ASP A N 1
ATOM 764 C CA . ASP A 1 99 ? -5.207 25.219 6.684 1 92.19 99 ASP A CA 1
ATOM 765 C C . ASP A 1 99 ? -5.418 26.281 5.617 1 92.19 99 ASP A C 1
ATOM 767 O O . ASP A 1 99 ? -5.898 27.375 5.918 1 92.19 99 ASP A O 1
ATOM 771 N N . ALA A 1 100 ? -5.051 25.953 4.453 1 90 100 ALA A N 1
ATOM 772 C CA . ALA A 1 100 ? -5.234 26.891 3.35 1 90 100 ALA A CA 1
ATOM 773 C C . ALA A 1 100 ? -6.719 27.156 3.102 1 90 100 ALA A C 1
ATOM 775 O O . ALA A 1 100 ? -7.105 28.297 2.799 1 90 100 ALA A O 1
ATOM 776 N N . ALA A 1 101 ? -7.48 26.156 3.182 1 87.81 101 ALA A N 1
ATOM 777 C CA . ALA A 1 101 ? -8.922 26.297 2.979 1 87.81 101 ALA A CA 1
ATOM 778 C C . ALA A 1 101 ? -9.547 27.172 4.055 1 87.81 101 ALA A C 1
ATOM 780 O O . ALA A 1 101 ? -10.43 27.984 3.766 1 87.81 101 ALA A O 1
ATOM 781 N N . ILE A 1 102 ? -9.133 27.031 5.262 1 86.31 102 ILE A N 1
ATOM 782 C CA . ILE A 1 102 ? -9.633 27.812 6.379 1 86.31 102 ILE A CA 1
ATOM 783 C C . ILE A 1 102 ? -9.203 29.281 6.211 1 86.31 102 ILE A C 1
ATOM 785 O O . ILE A 1 102 ? -10.008 30.188 6.414 1 86.31 102 ILE A O 1
ATOM 789 N N . ALA A 1 103 ? -8.031 29.469 5.848 1 84.31 103 ALA A N 1
ATOM 790 C CA . ALA A 1 103 ? -7.508 30.812 5.637 1 84.31 103 ALA A CA 1
ATOM 791 C C . ALA A 1 103 ? -8.273 31.531 4.531 1 84.31 103 ALA A C 1
ATOM 793 O O . ALA A 1 103 ? -8.562 32.719 4.641 1 84.31 103 ALA A O 1
ATOM 794 N N . ASN A 1 104 ? -8.578 30.797 3.486 1 82.38 104 ASN A N 1
ATOM 795 C CA . ASN A 1 104 ? -9.32 31.359 2.367 1 82.38 104 ASN A CA 1
ATOM 796 C C . ASN A 1 104 ? -10.75 31.734 2.771 1 82.38 104 ASN A C 1
ATOM 798 O O . ASN A 1 104 ? -11.312 32.719 2.271 1 82.38 104 ASN A O 1
ATOM 802 N N . ARG A 1 105 ? -11.391 30.969 3.586 1 77.06 105 ARG A N 1
ATOM 803 C CA . ARG A 1 105 ? -12.742 31.234 4.059 1 77.06 105 ARG A CA 1
ATOM 804 C C . ARG A 1 105 ? -12.781 32.469 4.945 1 77.06 105 ARG A C 1
ATOM 806 O O . ARG A 1 105 ? -13.719 33.281 4.867 1 77.06 105 ARG A O 1
ATOM 813 N N . LEU A 1 106 ? -11.828 32.625 5.707 1 74.94 106 LEU A N 1
ATOM 814 C CA . LEU A 1 106 ? -11.742 33.781 6.594 1 74.94 106 LEU A CA 1
ATOM 815 C C . LEU A 1 106 ? -11.516 35.062 5.801 1 74.94 106 LEU A C 1
ATOM 817 O O . LEU A 1 106 ? -12.086 36.094 6.125 1 74.94 106 LEU A O 1
ATOM 821 N N . ASP A 1 107 ? -10.695 34.969 4.883 1 68.88 107 ASP A N 1
ATOM 822 C CA . ASP A 1 107 ? -10.422 36.125 4.035 1 68.88 107 ASP A CA 1
ATOM 823 C C . ASP A 1 107 ? -11.664 36.531 3.238 1 68.88 107 ASP A C 1
ATOM 825 O O . ASP A 1 107 ? -11.961 37.719 3.094 1 68.88 107 ASP A O 1
ATOM 829 N N . LYS A 1 108 ? -12.523 35.688 2.717 1 64.75 108 LYS A N 1
ATOM 830 C CA . LYS A 1 108 ? -13.664 35.969 1.847 1 64.75 108 LYS A CA 1
ATOM 831 C C . LYS A 1 108 ? -14.891 36.375 2.658 1 64.75 108 LYS A C 1
ATOM 833 O O . LYS A 1 108 ? -15.867 36.906 2.104 1 64.75 108 LYS A O 1
ATOM 838 N N . SER A 1 109 ? -15.094 35.594 3.814 1 61.47 109 SER A N 1
ATOM 839 C CA . SER A 1 109 ? -16.203 36.062 4.637 1 61.47 109 SER A CA 1
ATOM 840 C C . SER A 1 109 ? -16.25 37.594 4.641 1 61.47 109 SER A C 1
ATOM 842 O O . SER A 1 109 ? -17.312 38.188 4.855 1 61.47 109 SER A O 1
ATOM 844 N N . THR A 1 110 ? -15.102 38.188 4.141 1 54.06 110 THR A N 1
ATOM 845 C CA . THR A 1 110 ? -15.125 39.656 4.023 1 54.06 110 THR A CA 1
ATOM 846 C C . THR A 1 110 ? -15.555 40.062 2.623 1 54.06 110 THR A C 1
ATOM 848 O O . THR A 1 110 ? -15.969 41.219 2.412 1 54.06 110 THR A O 1
ATOM 851 N N . GLU A 1 111 ? -15.25 39.188 1.675 1 55.59 111 GLU A N 1
ATOM 852 C CA . GLU A 1 111 ? -15.516 39.656 0.32 1 55.59 111 GLU A CA 1
ATOM 853 C C . GLU A 1 111 ? -16.859 39.156 -0.188 1 55.59 111 GLU A C 1
ATOM 855 O O . GLU A 1 111 ? -17.453 38.25 0.412 1 55.59 111 GLU A O 1
ATOM 860 N N . HIS A 1 112 ? -17.359 39.531 -1.505 1 53.62 112 HIS A N 1
ATOM 861 C CA . HIS A 1 112 ? -18.641 39.469 -2.188 1 53.62 112 HIS A CA 1
ATOM 862 C C . HIS A 1 112 ? -19.062 38 -2.412 1 53.62 112 HIS A C 1
ATOM 864 O O . HIS A 1 112 ? -18.219 37.156 -2.68 1 53.62 112 HIS A O 1
ATOM 870 N N . ALA A 1 113 ? -20.422 37.562 -2.287 1 52.66 113 ALA A N 1
ATOM 871 C CA . ALA A 1 113 ? -21.234 36.375 -2.018 1 52.66 113 ALA A CA 1
ATOM 872 C C . ALA A 1 113 ? -21 35.281 -3.07 1 52.66 113 ALA A C 1
ATOM 874 O O . ALA A 1 113 ? -20.859 34.125 -2.738 1 52.66 113 ALA A O 1
ATOM 875 N N . THR A 1 114 ? -21.156 35.438 -4.312 1 51.97 114 THR A N 1
ATOM 876 C CA . THR A 1 114 ? -21.328 34.469 -5.383 1 51.97 114 THR A CA 1
ATOM 877 C C . THR A 1 114 ? -20 33.781 -5.707 1 51.97 114 THR A C 1
ATOM 879 O O . THR A 1 114 ? -19.953 32.562 -5.855 1 51.97 114 THR A O 1
ATOM 882 N N . ILE A 1 115 ? -18.906 34.531 -6.039 1 52.34 115 ILE A N 1
ATOM 883 C CA . ILE A 1 115 ? -17.578 34.031 -6.352 1 52.34 115 ILE A CA 1
ATOM 884 C C . ILE A 1 115 ? -17.078 33.156 -5.207 1 52.34 115 ILE A C 1
ATOM 886 O O . ILE A 1 115 ? -16.281 32.25 -5.426 1 52.34 115 ILE A O 1
ATOM 890 N N . GLY A 1 116 ? -17.828 33.219 -4.16 1 57.41 116 GLY A N 1
ATOM 891 C CA . GLY A 1 116 ? -17.453 32.562 -2.918 1 57.41 116 GLY A CA 1
ATOM 892 C C . GLY A 1 116 ? -17.844 31.109 -2.875 1 57.41 116 GLY A C 1
ATOM 893 O O . GLY A 1 116 ? -17.062 30.266 -2.395 1 57.41 116 GLY A O 1
ATOM 894 N N . THR A 1 117 ? -19.016 30.766 -3.613 1 64.62 117 THR A N 1
ATOM 895 C CA . THR A 1 117 ? -19.516 29.406 -3.504 1 64.62 117 THR A CA 1
ATOM 896 C C . THR A 1 117 ? -18.688 28.453 -4.355 1 64.62 117 THR A C 1
ATOM 898 O O . THR A 1 117 ? -18.328 27.359 -3.912 1 64.62 117 THR A O 1
ATOM 901 N N . THR A 1 118 ? -18.422 28.828 -5.637 1 69.12 118 THR A N 1
ATOM 902 C CA . THR A 1 118 ? -17.625 28 -6.539 1 69.12 118 THR A CA 1
ATOM 903 C C . THR A 1 118 ? -16.219 27.797 -5.988 1 69.12 118 THR A C 1
ATOM 905 O O . THR A 1 118 ? -15.688 26.688 -6.043 1 69.12 118 THR A O 1
ATOM 908 N N . LEU A 1 119 ? -15.68 28.859 -5.578 1 71.94 119 LEU A N 1
ATOM 909 C CA . LEU A 1 119 ? -14.344 28.781 -5.004 1 71.94 119 LEU A CA 1
ATOM 910 C C . LEU A 1 119 ? -14.328 27.875 -3.777 1 71.94 119 LEU A C 1
ATOM 912 O O . LEU A 1 119 ? -13.391 27.094 -3.592 1 71.94 119 LEU A O 1
ATOM 916 N N . GLN A 1 120 ? -15.477 27.969 -3.062 1 74 120 GLN A N 1
ATOM 917 C CA . GLN A 1 120 ? -15.594 27.141 -1.865 1 74 120 GLN A CA 1
ATOM 918 C C . GLN A 1 120 ? -15.719 25.672 -2.225 1 74 120 GLN A C 1
ATOM 920 O O . GLN A 1 120 ? -15.125 24.812 -1.566 1 74 120 GLN A O 1
ATOM 925 N N . GLU A 1 121 ? -16.406 25.469 -3.311 1 77 121 GLU A N 1
ATOM 926 C CA . GLU A 1 121 ? -16.562 24.094 -3.773 1 77 121 GLU A CA 1
ATOM 927 C C . GLU A 1 121 ? -15.25 23.531 -4.297 1 77 121 GLU A C 1
ATOM 929 O O . GLU A 1 121 ? -14.93 22.359 -4.059 1 77 121 GLU A O 1
ATOM 934 N N . ASN A 1 122 ? -14.562 24.359 -4.973 1 76.81 122 ASN A N 1
ATOM 935 C CA . ASN A 1 122 ? -13.266 23.938 -5.5 1 76.81 122 ASN A CA 1
ATOM 936 C C . ASN A 1 122 ? -12.281 23.625 -4.379 1 76.81 122 ASN A C 1
ATOM 938 O O . ASN A 1 122 ? -11.508 22.672 -4.477 1 76.81 122 ASN A O 1
ATOM 942 N N . ILE A 1 123 ? -12.375 24.438 -3.424 1 78.19 123 ILE A N 1
ATOM 943 C CA . ILE A 1 123 ? -11.492 24.234 -2.279 1 78.19 123 ILE A CA 1
ATOM 944 C C . ILE A 1 123 ? -11.852 22.922 -1.576 1 78.19 123 ILE A C 1
ATOM 946 O O . ILE A 1 123 ? -10.969 22.141 -1.24 1 78.19 123 ILE A O 1
ATOM 950 N N . LYS A 1 124 ? -13.141 22.688 -1.491 1 80.44 124 LYS A N 1
ATOM 951 C CA . LYS A 1 124 ? -13.594 21.453 -0.861 1 80.44 124 LYS A CA 1
ATOM 952 C C . LYS A 1 124 ? -13.164 20.234 -1.676 1 80.44 124 LYS A C 1
ATOM 954 O O . LYS A 1 124 ? -12.758 19.219 -1.112 1 80.44 124 LYS A O 1
ATOM 959 N N . GLU A 1 125 ? -13.18 20.391 -2.947 1 85.06 125 GLU A N 1
ATOM 960 C CA . GLU A 1 125 ? -12.805 19.297 -3.834 1 85.06 125 GLU A CA 1
ATOM 961 C C . GLU A 1 125 ? -11.305 19.016 -3.756 1 85.06 125 GLU A C 1
ATOM 963 O O . GLU A 1 125 ? -10.875 17.859 -3.879 1 85.06 125 GLU A O 1
ATOM 968 N N . SER A 1 126 ? -10.57 20 -3.486 1 86.31 126 SER A N 1
ATOM 969 C CA . SER A 1 126 ? -9.117 19.859 -3.414 1 86.31 126 SER A CA 1
ATOM 970 C C . SER A 1 126 ? -8.703 19.047 -2.188 1 86.31 126 SER A C 1
ATOM 972 O O . SER A 1 126 ? -7.586 18.531 -2.127 1 86.31 126 SER A O 1
ATOM 974 N N . LEU A 1 127 ? -9.664 18.953 -1.257 1 92 127 LEU A N 1
ATOM 975 C CA . LEU A 1 127 ? -9.352 18.266 -0.005 1 92 127 LEU A CA 1
ATOM 976 C C . LEU A 1 127 ? -9.445 16.766 -0.172 1 92 127 LEU A C 1
ATOM 978 O O . LEU A 1 127 ? -8.961 16 0.675 1 92 127 LEU A O 1
ATOM 982 N N . ILE A 1 128 ? -9.938 16.391 -1.257 1 92 128 ILE A N 1
ATOM 983 C CA . ILE A 1 128 ? -10.211 14.969 -1.469 1 92 128 ILE A CA 1
ATOM 984 C C . ILE A 1 128 ? -8.906 14.234 -1.776 1 92 128 ILE A C 1
ATOM 986 O O . ILE A 1 128 ? -8.695 13.102 -1.331 1 92 128 ILE A O 1
ATOM 990 N N . TYR A 1 129 ? -8.039 14.852 -2.494 1 92.38 129 TYR A N 1
ATOM 991 C CA . TYR A 1 129 ? -6.781 14.219 -2.891 1 92.38 129 TYR A CA 1
ATOM 992 C C . TYR A 1 129 ? -5.59 15.086 -2.502 1 92.38 129 TYR A C 1
ATOM 994 O O . TYR A 1 129 ? -5.562 16.281 -2.783 1 92.38 129 TYR A O 1
ATOM 1002 N N . SER A 1 130 ? -4.688 14.516 -1.849 1 95.19 130 SER A N 1
ATOM 1003 C CA . SER A 1 130 ? -3.383 15.141 -1.653 1 95.19 130 SER A CA 1
ATOM 1004 C C . SER A 1 130 ? -2.418 14.773 -2.773 1 95.19 130 SER A C 1
ATOM 1006 O O . SER A 1 130 ? -2.545 13.703 -3.381 1 95.19 130 SER A O 1
ATOM 1008 N N . PRO A 1 131 ? -1.503 15.664 -3.117 1 95.25 131 PRO A N 1
ATOM 1009 C CA . PRO A 1 131 ? -0.539 15.336 -4.172 1 95.25 131 PRO A CA 1
ATOM 1010 C C . PRO A 1 131 ? 0.175 14.008 -3.932 1 95.25 131 PRO A C 1
ATOM 1012 O O . PRO A 1 131 ? 0.391 13.242 -4.871 1 95.25 1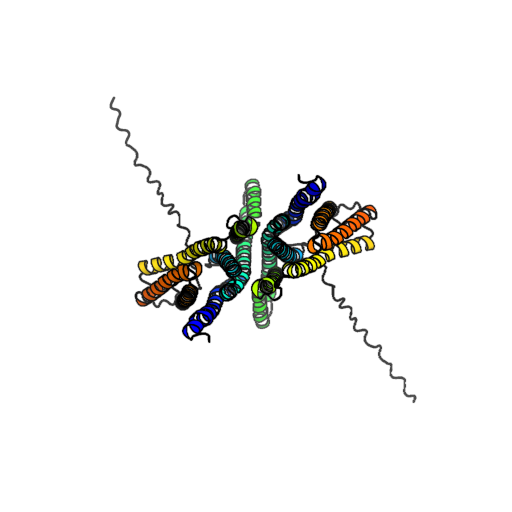31 PRO A O 1
ATOM 1015 N N . GLN A 1 132 ? 0.493 13.758 -2.723 1 97.06 132 GLN A N 1
ATOM 1016 C CA . GLN A 1 132 ? 1.223 12.531 -2.418 1 97.06 132 GLN A CA 1
ATOM 1017 C C . GLN A 1 132 ? 0.344 11.305 -2.627 1 97.06 132 GLN A C 1
ATOM 1019 O O . GLN A 1 132 ? 0.822 10.266 -3.082 1 97.06 132 GLN A O 1
ATOM 1024 N N . ASP A 1 133 ? -1.016 11.391 -2.334 1 95.12 133 ASP A N 1
ATOM 1025 C CA . ASP A 1 133 ? -1.944 10.297 -2.604 1 95.12 133 ASP A CA 1
ATOM 1026 C C . ASP A 1 133 ? -1.932 9.914 -4.082 1 95.12 133 ASP A C 1
ATOM 1028 O O . ASP A 1 133 ? -1.887 8.734 -4.426 1 95.12 133 ASP A O 1
ATOM 1032 N N . VAL A 1 134 ? -1.977 10.945 -4.777 1 96.69 134 VAL A N 1
ATOM 1033 C CA . VAL A 1 134 ? -2.109 10.758 -6.219 1 96.69 134 VAL A CA 1
ATOM 1034 C C . VAL A 1 134 ? -0.848 10.094 -6.773 1 96.69 134 VAL A C 1
ATOM 1036 O O . VAL A 1 134 ? -0.927 9.117 -7.52 1 96.69 134 VAL A O 1
ATOM 1039 N N . LEU A 1 135 ? 0.29 10.586 -6.422 1 96.44 135 LEU A N 1
ATOM 1040 C CA . LEU A 1 135 ? 1.553 10.039 -6.898 1 96.44 135 LEU A CA 1
ATOM 1041 C C . LEU A 1 135 ? 1.718 8.586 -6.453 1 96.44 135 LEU A C 1
ATOM 1043 O O . LEU A 1 135 ? 2.086 7.727 -7.25 1 96.44 135 LEU A O 1
ATOM 1047 N N . PHE A 1 136 ? 1.467 8.344 -5.199 1 97.62 136 PHE A N 1
ATOM 1048 C CA . PHE A 1 136 ? 1.556 7.012 -4.625 1 97.62 136 PHE A CA 1
ATOM 1049 C C . PHE A 1 136 ? 0.648 6.039 -5.371 1 97.62 136 PHE A C 1
ATOM 1051 O O . PHE A 1 136 ? 1.079 4.953 -5.762 1 97.62 136 PHE A O 1
ATOM 1058 N N . LEU A 1 137 ? -0.61 6.418 -5.617 1 97.88 137 LEU A N 1
ATOM 1059 C CA . LEU A 1 137 ? -1.58 5.555 -6.285 1 97.88 137 LEU A CA 1
ATOM 1060 C C . LEU A 1 137 ? -1.197 5.328 -7.742 1 97.88 137 LEU A C 1
ATOM 1062 O O . LEU A 1 137 ? -1.411 4.242 -8.281 1 97.88 137 LEU A O 1
ATOM 1066 N N . ARG A 1 138 ? -0.691 6.336 -8.367 1 97.12 138 ARG A N 1
ATOM 1067 C CA . ARG A 1 138 ? -0.221 6.164 -9.742 1 97.12 138 ARG A CA 1
ATOM 1068 C C . ARG A 1 138 ? 0.882 5.113 -9.812 1 97.12 138 ARG A C 1
ATOM 1070 O O . ARG A 1 138 ? 0.878 4.262 -10.703 1 97.12 138 ARG A O 1
ATOM 1077 N N . VAL A 1 139 ? 1.792 5.164 -8.891 1 96.06 139 VAL A N 1
ATOM 1078 C CA . VAL A 1 139 ? 2.883 4.195 -8.852 1 96.06 139 VAL A CA 1
ATOM 1079 C C . VAL A 1 139 ? 2.32 2.793 -8.625 1 96.06 139 VAL A C 1
ATOM 1081 O O . VAL A 1 139 ? 2.709 1.846 -9.312 1 96.06 139 VAL A O 1
ATOM 1084 N N . VAL A 1 140 ? 1.388 2.662 -7.703 1 97.25 140 VAL A N 1
ATOM 1085 C CA . VAL A 1 140 ? 0.78 1.375 -7.383 1 97.25 140 VAL A CA 1
ATOM 1086 C C . VAL A 1 140 ? 0.037 0.835 -8.602 1 97.25 140 VAL A C 1
ATOM 1088 O O . VAL A 1 140 ? 0.148 -0.349 -8.93 1 97.25 140 VAL A O 1
ATOM 1091 N N . ILE A 1 141 ? -0.688 1.688 -9.289 1 97.38 141 ILE A N 1
ATOM 1092 C CA . ILE A 1 141 ? -1.462 1.283 -10.461 1 97.38 141 ILE A CA 1
ATOM 1093 C C . ILE A 1 141 ? -0.519 0.845 -11.578 1 97.38 141 ILE A C 1
ATOM 1095 O O . ILE A 1 141 ? -0.757 -0.17 -12.234 1 97.38 141 ILE A O 1
ATOM 1099 N N . ILE A 1 142 ? 0.537 1.575 -11.781 1 95.69 142 ILE A N 1
ATOM 1100 C CA . ILE A 1 142 ? 1.509 1.23 -12.812 1 95.69 142 ILE A CA 1
ATOM 1101 C C . ILE A 1 142 ? 2.107 -0.143 -12.516 1 95.69 142 ILE A C 1
ATOM 1103 O O . ILE A 1 142 ? 2.131 -1.017 -13.391 1 95.69 142 ILE A O 1
ATOM 1107 N N . TRP A 1 143 ? 2.547 -0.352 -11.344 1 95.44 143 TRP A N 1
ATOM 1108 C CA . TRP A 1 143 ? 3.193 -1.617 -11.016 1 95.44 143 TRP A CA 1
ATOM 1109 C C . TRP A 1 143 ? 2.182 -2.758 -10.992 1 95.44 143 TRP A C 1
ATOM 1111 O O . TRP A 1 143 ? 2.506 -3.891 -11.359 1 95.44 143 TRP A O 1
ATOM 1121 N N . SER A 1 144 ? 0.92 -2.488 -10.555 1 94.81 144 SER A N 1
ATOM 1122 C CA . SER A 1 144 ? -0.122 -3.504 -10.664 1 94.81 144 SER A CA 1
ATOM 1123 C C . SER A 1 144 ? -0.337 -3.922 -12.109 1 94.81 144 SER A C 1
ATOM 1125 O O . SER A 1 144 ? -0.464 -5.113 -12.406 1 94.81 144 SER A O 1
ATOM 1127 N N . SER A 1 145 ? -0.358 -2.973 -12.969 1 94.06 145 SER A N 1
ATOM 1128 C CA . SER A 1 145 ? -0.525 -3.254 -14.391 1 94.06 145 SER A CA 1
ATOM 1129 C C . SER A 1 145 ? 0.641 -4.074 -14.938 1 94.06 145 SER A C 1
ATOM 1131 O O . SER A 1 145 ? 0.439 -5.023 -15.695 1 94.06 145 SER A O 1
ATOM 1133 N N . VAL A 1 146 ? 1.828 -3.732 -14.555 1 93.19 146 VAL A N 1
ATOM 1134 C CA . VAL A 1 146 ? 3.014 -4.469 -14.984 1 93.19 146 VAL A CA 1
ATOM 1135 C C . VAL A 1 146 ? 2.928 -5.914 -14.5 1 93.19 146 VAL A C 1
ATOM 1137 O O . VAL A 1 146 ? 3.148 -6.848 -15.273 1 93.19 146 VAL A O 1
ATOM 1140 N N . LEU A 1 147 ? 2.582 -6.109 -13.289 1 92.19 147 LEU A N 1
ATOM 1141 C CA . LEU A 1 147 ? 2.541 -7.445 -12.695 1 92.19 147 LEU A CA 1
ATOM 1142 C C . LEU A 1 147 ? 1.444 -8.289 -13.344 1 92.19 147 LEU A C 1
ATOM 1144 O O . LEU A 1 147 ? 1.62 -9.492 -13.547 1 92.19 147 LEU A O 1
ATOM 1148 N N . VAL A 1 148 ? 0.34 -7.652 -13.703 1 91.75 148 VAL A N 1
ATOM 1149 C CA . VAL A 1 148 ? -0.738 -8.359 -14.391 1 91.75 148 VAL A CA 1
ATOM 1150 C C . VAL A 1 148 ? -0.281 -8.766 -15.789 1 91.75 148 VAL A C 1
ATOM 1152 O O . VAL A 1 148 ? -0.47 -9.914 -16.203 1 91.75 148 VAL A O 1
ATOM 1155 N N . CYS A 1 149 ? 0.361 -7.902 -16.453 1 90.25 149 CYS A N 1
ATOM 1156 C CA . CYS A 1 149 ? 0.809 -8.148 -17.812 1 90.25 149 CYS A CA 1
ATOM 1157 C C . CYS A 1 149 ? 1.878 -9.234 -17.844 1 90.25 149 CYS A C 1
ATOM 1159 O O . CYS A 1 149 ? 1.838 -10.125 -18.703 1 90.25 149 CYS A O 1
ATOM 1161 N N . VAL A 1 150 ? 2.781 -9.141 -16.938 1 88.5 150 VAL A N 1
ATOM 1162 C CA . VAL A 1 150 ? 3.91 -10.062 -16.938 1 88.5 150 VAL A CA 1
ATOM 1163 C C . VAL A 1 150 ? 3.48 -11.406 -16.344 1 88.5 150 VAL A C 1
ATOM 1165 O O . VAL A 1 150 ? 3.832 -12.461 -16.859 1 88.5 150 VAL A O 1
ATOM 1168 N N . GLY A 1 151 ? 2.795 -11.398 -15.281 1 80.69 151 GLY A N 1
ATOM 1169 C CA . GLY A 1 151 ? 2.471 -12.609 -14.547 1 80.69 151 GLY A CA 1
ATOM 1170 C C . GLY A 1 151 ? 1.241 -13.32 -15.078 1 80.69 151 GLY A C 1
ATOM 1171 O O . GLY A 1 151 ? 1.201 -14.547 -15.125 1 80.69 151 GLY A O 1
ATOM 1172 N N . TRP A 1 152 ? 0.24 -12.648 -15.422 1 76.12 152 TRP A N 1
ATOM 1173 C CA . TRP A 1 152 ? -1.046 -13.305 -15.641 1 76.12 152 TRP A CA 1
ATOM 1174 C C . TRP A 1 152 ? -1.358 -13.406 -17.125 1 76.12 152 TRP A C 1
ATOM 1176 O O . TRP A 1 152 ? -1.808 -14.453 -17.609 1 76.12 152 TRP A O 1
ATOM 1186 N N . LEU A 1 153 ? -1.186 -12.352 -17.828 1 77.62 153 LEU A N 1
ATOM 1187 C CA . LEU A 1 153 ? -1.575 -12.383 -19.234 1 77.62 153 LEU A CA 1
ATOM 1188 C C . LEU A 1 153 ? -0.599 -13.227 -20.062 1 77.62 153 LEU A C 1
ATOM 1190 O O . LEU A 1 153 ? -0.93 -13.672 -21.156 1 77.62 153 LEU A O 1
ATOM 1194 N N . GLY A 1 154 ? 0.528 -13.555 -19.5 1 75 154 GLY A N 1
ATOM 1195 C CA . GLY A 1 154 ? 1.474 -14.469 -20.125 1 75 154 GLY A CA 1
ATOM 1196 C C . GLY A 1 154 ? 2.186 -13.852 -21.312 1 75 154 GLY A C 1
ATOM 1197 O O . GLY A 1 154 ? 2.77 -14.57 -22.141 1 75 154 GLY A O 1
ATOM 1198 N N . TYR A 1 155 ? 2 -12.562 -21.422 1 78.31 155 TYR A N 1
ATOM 1199 C CA . TYR A 1 155 ? 2.645 -11.891 -22.547 1 78.31 155 TYR A CA 1
ATOM 1200 C C . TYR A 1 155 ? 4.152 -12.102 -22.516 1 78.31 155 TYR A C 1
ATOM 1202 O O . TYR A 1 155 ? 4.812 -12.055 -23.547 1 78.31 155 TYR A O 1
ATOM 1210 N N . PHE A 1 156 ? 4.668 -12.422 -21.359 1 83.62 156 PHE A N 1
ATOM 1211 C CA . PHE A 1 156 ? 6.109 -12.562 -21.188 1 83.62 156 PHE A CA 1
ATOM 1212 C C . PHE A 1 156 ? 6.461 -13.945 -20.656 1 83.62 156 PHE A C 1
ATOM 1214 O O . PHE A 1 156 ? 7.43 -14.102 -19.906 1 83.62 156 PHE A O 1
ATOM 1221 N N . GLN A 1 157 ? 5.621 -14.836 -21.109 1 84.19 157 GLN A N 1
ATOM 1222 C CA . GLN A 1 157 ? 5.863 -16.203 -20.641 1 84.19 157 GLN A CA 1
ATOM 1223 C C . GLN A 1 157 ? 7.285 -16.641 -20.969 1 84.19 157 GLN A C 1
ATOM 1225 O O . GLN A 1 157 ? 7.727 -16.547 -22.109 1 84.19 157 GLN A O 1
ATOM 1230 N N . GLY A 1 158 ? 8.078 -17.031 -19.969 1 88.06 158 GLY A N 1
ATOM 1231 C CA . GLY A 1 158 ? 9.461 -17.469 -20.125 1 88.06 158 GLY A CA 1
ATOM 1232 C C . GLY A 1 158 ? 10.461 -16.328 -19.984 1 88.06 158 GLY A C 1
ATOM 1233 O O . GLY A 1 158 ? 11.664 -16.562 -19.906 1 88.06 158 GLY A O 1
ATOM 1234 N N . HIS A 1 159 ? 9.984 -15.133 -20.016 1 91.75 159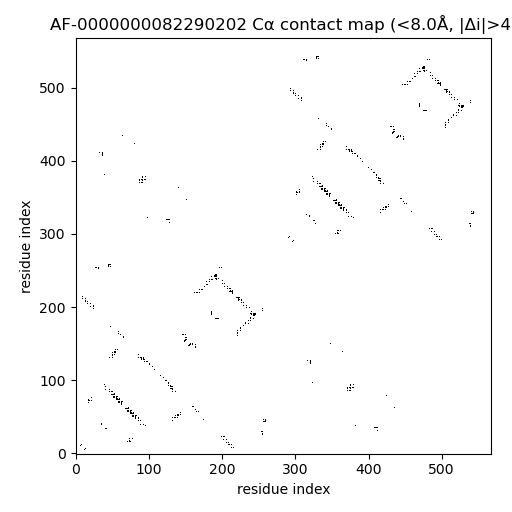 HIS A N 1
ATOM 1235 C CA . HIS A 1 159 ? 10.844 -13.961 -19.922 1 91.75 159 HIS A CA 1
ATOM 1236 C C . HIS A 1 159 ? 10.383 -13.016 -18.828 1 91.75 159 HIS A C 1
ATOM 1238 O O . HIS A 1 159 ? 10.531 -11.797 -18.938 1 91.75 159 HIS A O 1
ATOM 1244 N N . GLU A 1 160 ? 9.656 -13.57 -17.859 1 91.88 160 GLU A N 1
ATOM 1245 C CA . GLU A 1 160 ? 9.102 -12.75 -16.797 1 91.88 160 GLU A CA 1
ATOM 1246 C C . GLU A 1 160 ? 10.195 -12.008 -16.031 1 91.88 160 GLU A C 1
ATOM 1248 O O . GLU A 1 160 ? 10.062 -10.812 -15.75 1 91.88 160 GLU A O 1
ATOM 1253 N N . THR A 1 161 ? 11.297 -12.68 -15.812 1 92.88 161 THR A N 1
ATOM 1254 C CA . THR A 1 161 ? 12.414 -12.094 -15.07 1 92.88 161 THR A CA 1
ATOM 1255 C C . THR A 1 161 ? 13.008 -10.914 -15.828 1 92.88 161 THR A C 1
ATOM 1257 O O . THR A 1 161 ? 13.281 -9.867 -15.242 1 92.88 161 THR A O 1
ATOM 1260 N N . GLN A 1 162 ? 13.156 -11.07 -17.094 1 93.38 162 GLN A N 1
ATOM 1261 C CA . GLN A 1 162 ? 13.711 -10 -17.922 1 93.38 162 GLN A CA 1
ATOM 1262 C C . GLN A 1 162 ? 12.766 -8.812 -17.984 1 93.38 162 GLN A C 1
ATOM 1264 O O . GLN A 1 162 ? 13.203 -7.656 -17.938 1 93.38 162 GLN A O 1
ATOM 1269 N N . ALA A 1 163 ? 11.539 -9.117 -18.109 1 93.62 163 ALA A N 1
ATOM 1270 C CA . ALA A 1 163 ? 10.539 -8.055 -18.203 1 93.62 163 ALA A CA 1
ATOM 1271 C C . ALA A 1 163 ? 10.477 -7.242 -16.922 1 93.62 163 ALA A C 1
ATOM 1273 O O . ALA A 1 163 ? 10.555 -6.012 -16.953 1 93.62 163 ALA A O 1
ATOM 1274 N N . ILE A 1 164 ? 10.336 -7.914 -15.789 1 94.69 164 ILE A N 1
ATOM 1275 C CA . ILE A 1 164 ? 10.289 -7.242 -14.492 1 94.69 164 ILE A CA 1
ATOM 1276 C C . ILE A 1 164 ? 11.617 -6.527 -14.234 1 94.69 164 ILE A C 1
ATOM 1278 O O . ILE A 1 164 ? 11.633 -5.391 -13.758 1 94.69 164 ILE A O 1
ATOM 1282 N N . GLY A 1 165 ? 12.711 -7.211 -14.562 1 95.81 165 GLY A N 1
ATOM 1283 C CA . GLY A 1 165 ? 14.023 -6.617 -14.391 1 95.81 165 GLY A CA 1
ATOM 1284 C C . GLY A 1 165 ? 14.195 -5.32 -15.156 1 95.81 165 GLY A C 1
ATOM 1285 O O . GLY A 1 165 ? 14.758 -4.355 -14.633 1 95.81 165 GLY A O 1
ATOM 1286 N N . ALA A 1 166 ? 13.75 -5.301 -16.344 1 93.56 166 ALA A N 1
ATOM 1287 C CA . ALA A 1 166 ? 13.812 -4.086 -17.156 1 93.56 166 ALA A CA 1
ATOM 1288 C C . ALA A 1 166 ? 13.031 -2.949 -16.516 1 93.56 166 ALA A C 1
ATOM 1290 O O . ALA A 1 166 ? 13.5 -1.809 -16.469 1 93.56 166 ALA A O 1
ATOM 1291 N N . MET A 1 167 ? 11.859 -3.285 -16 1 93.19 167 MET A N 1
ATOM 1292 C CA . MET A 1 167 ? 11.031 -2.266 -15.375 1 93.19 167 MET A CA 1
ATOM 1293 C C . MET A 1 167 ? 11.68 -1.74 -14.102 1 93.19 167 MET A C 1
ATOM 1295 O O . MET A 1 167 ? 11.633 -0.541 -13.828 1 93.19 167 MET A O 1
ATOM 1299 N N . VAL A 1 168 ? 12.234 -2.584 -13.32 1 94.25 168 VAL A N 1
ATOM 1300 C CA . VAL A 1 168 ? 12.906 -2.197 -12.086 1 94.25 168 VAL A CA 1
ATOM 1301 C C . VAL A 1 168 ? 14.078 -1.27 -12.406 1 94.25 168 VAL A C 1
ATOM 1303 O O . VAL A 1 168 ? 14.281 -0.261 -11.727 1 94.25 168 VAL A O 1
ATOM 1306 N N . ASN A 1 169 ? 14.812 -1.596 -13.406 1 93.06 169 ASN A N 1
ATOM 1307 C CA . ASN A 1 169 ? 15.977 -0.802 -13.773 1 93.06 169 ASN A CA 1
ATOM 1308 C C . ASN A 1 169 ? 15.57 0.56 -14.336 1 93.06 169 ASN A C 1
ATOM 1310 O O . ASN A 1 169 ? 16.281 1.549 -14.141 1 93.06 169 ASN A O 1
ATOM 1314 N N . ILE A 1 170 ? 14.43 0.653 -14.977 1 89.5 170 ILE A N 1
ATOM 1315 C CA . ILE A 1 170 ? 13.898 1.946 -15.391 1 89.5 170 ILE A CA 1
ATOM 1316 C C . ILE A 1 170 ? 13.609 2.805 -14.164 1 89.5 170 ILE A C 1
ATOM 1318 O O . ILE A 1 170 ? 13.938 3.994 -14.141 1 89.5 170 ILE A O 1
ATOM 1322 N N . ASN A 1 171 ? 13.016 2.178 -13.188 1 87.25 171 ASN A N 1
ATOM 1323 C CA . ASN A 1 171 ? 12.766 2.883 -11.938 1 87.25 171 ASN A CA 1
ATOM 1324 C C . ASN A 1 171 ? 14.062 3.381 -11.305 1 87.25 171 ASN A C 1
ATOM 1326 O O . ASN A 1 171 ? 14.102 4.48 -10.75 1 87.25 171 ASN A O 1
ATOM 1330 N N . MET A 1 172 ? 15.086 2.631 -11.383 1 85.62 172 MET A N 1
ATOM 1331 C CA . MET A 1 172 ? 16.359 2.973 -10.773 1 85.62 172 MET A CA 1
ATOM 1332 C C . MET A 1 172 ? 17 4.172 -11.469 1 85.62 172 MET A C 1
ATOM 1334 O O . MET A 1 172 ? 17.672 4.984 -10.836 1 85.62 172 MET A O 1
ATOM 1338 N N . ILE A 1 173 ? 16.75 4.258 -12.695 1 78.12 173 ILE A N 1
ATOM 1339 C CA . ILE A 1 173 ? 17.297 5.387 -13.445 1 78.12 173 ILE A CA 1
ATOM 1340 C C . ILE A 1 173 ? 16.734 6.691 -12.891 1 78.12 173 ILE A C 1
ATOM 1342 O O . ILE A 1 173 ? 17.453 7.691 -12.781 1 78.12 173 ILE A O 1
ATOM 1346 N N . PHE A 1 174 ? 15.5 6.656 -12.414 1 76.69 174 PHE A N 1
ATOM 1347 C CA . PHE A 1 174 ? 14.891 7.828 -11.805 1 76.69 174 PHE A CA 1
ATOM 1348 C C . PHE A 1 174 ? 15.555 8.164 -10.477 1 76.69 174 PHE A C 1
ATOM 1350 O O . PHE A 1 174 ? 15.719 9.344 -10.141 1 76.69 174 PHE A O 1
ATOM 1357 N N . PHE A 1 175 ? 16 7.18 -9.844 1 77.06 175 PHE A N 1
ATOM 1358 C CA . PHE A 1 175 ? 16.672 7.387 -8.57 1 77.06 175 PHE A CA 1
ATOM 1359 C C . PHE A 1 175 ? 18.047 8.008 -8.773 1 77.06 175 PHE A C 1
ATOM 1361 O O . PHE A 1 175 ? 18.547 8.727 -7.898 1 77.06 175 PHE A O 1
ATOM 1368 N N . TYR A 1 176 ? 18.641 7.863 -9.914 1 80.56 176 TYR A N 1
ATOM 1369 C CA . TYR A 1 176 ? 20 8.344 -10.141 1 80.56 176 TYR A CA 1
ATOM 1370 C C . TYR A 1 176 ? 19.984 9.781 -10.641 1 80.56 176 TYR A C 1
ATOM 1372 O O . TYR A 1 176 ? 21.047 10.422 -10.727 1 80.56 176 TYR A O 1
ATOM 1380 N N . ALA A 1 177 ? 18.781 10.289 -10.867 1 77.69 177 ALA A N 1
ATOM 1381 C CA . ALA A 1 177 ? 18.672 11.695 -11.25 1 77.69 177 ALA A CA 1
ATOM 1382 C C . ALA A 1 177 ? 19.094 12.609 -10.102 1 77.69 177 ALA A C 1
ATOM 1384 O O . ALA A 1 177 ? 19.734 13.633 -10.32 1 77.69 177 ALA A O 1
ATOM 1385 N N . ALA A 1 178 ? 18.828 12.188 -8.961 1 75.62 178 ALA A N 1
ATOM 1386 C CA . ALA A 1 178 ? 19.109 13.008 -7.785 1 75.62 178 ALA A CA 1
ATOM 1387 C C . ALA A 1 178 ? 20.625 13.148 -7.566 1 75.62 178 ALA A C 1
ATOM 1389 O O . ALA A 1 178 ? 21.141 14.258 -7.434 1 75.62 178 ALA A O 1
ATOM 1390 N N . PRO A 1 179 ? 21.328 12.094 -7.531 1 81.31 179 PRO A N 1
ATOM 1391 C CA . PRO A 1 179 ? 22.781 12.219 -7.395 1 81.31 179 PRO A CA 1
ATOM 1392 C C . PRO A 1 179 ? 23.406 13.031 -8.523 1 81.31 179 PRO A C 1
ATOM 1394 O O . PRO A 1 179 ? 24.359 13.773 -8.297 1 81.31 179 PRO A O 1
ATOM 1397 N N . LEU A 1 180 ? 22.859 12.922 -9.695 1 86.44 180 LEU A N 1
ATOM 1398 C CA . LEU A 1 180 ? 23.391 13.664 -10.836 1 86.44 180 LEU A CA 1
ATOM 1399 C C . LEU A 1 180 ? 23.156 15.164 -10.656 1 86.44 180 LEU A C 1
ATOM 1401 O O . LEU A 1 180 ? 24.047 15.969 -10.945 1 86.44 180 LEU A O 1
ATOM 1405 N N . GLN A 1 181 ? 22.047 15.492 -10.188 1 84.75 181 GLN A N 1
ATOM 1406 C CA . GLN A 1 181 ? 21.734 16.891 -9.922 1 84.75 181 GLN A CA 1
ATOM 1407 C C . GLN A 1 181 ? 22.625 17.453 -8.812 1 84.75 181 GLN A C 1
ATOM 1409 O O . GLN A 1 181 ? 23.078 18.594 -8.891 1 84.75 181 GLN A O 1
ATOM 1414 N N . THR A 1 182 ? 22.75 16.672 -7.816 1 85.88 182 THR A N 1
ATOM 1415 C CA . THR A 1 182 ? 23.609 17.078 -6.711 1 85.88 182 THR A CA 1
ATOM 1416 C C . THR A 1 182 ? 25.031 17.297 -7.188 1 85.88 182 THR A C 1
ATOM 1418 O O . THR A 1 182 ? 25.688 18.266 -6.793 1 85.88 182 THR A O 1
ATOM 1421 N N . MET A 1 183 ? 25.5 16.422 -7.973 1 91.06 183 MET A N 1
ATOM 1422 C CA . MET A 1 183 ? 26.844 16.547 -8.516 1 91.06 183 MET A CA 1
ATOM 1423 C C . MET A 1 183 ? 26.984 17.812 -9.344 1 91.06 183 MET A C 1
ATOM 1425 O O . MET A 1 183 ? 28 18.516 -9.258 1 91.06 183 MET A O 1
ATOM 1429 N N . LYS A 1 184 ? 25.938 18.062 -10.109 1 92.12 184 LYS A N 1
ATOM 1430 C CA . LYS A 1 184 ? 25.938 19.297 -10.891 1 92.12 184 LYS A CA 1
ATOM 1431 C C . LYS A 1 184 ? 26.016 20.531 -9.977 1 92.12 184 LYS A C 1
ATOM 1433 O O . LYS A 1 184 ? 26.781 21.453 -10.242 1 92.12 184 LYS A O 1
ATOM 1438 N N . THR A 1 185 ? 25.25 20.5 -8.984 1 90.31 185 THR A N 1
ATOM 1439 C CA . THR A 1 185 ? 25.234 21.609 -8.031 1 90.31 185 THR A CA 1
ATOM 1440 C C . THR A 1 185 ? 26.625 21.797 -7.41 1 90.31 185 THR A C 1
ATOM 1442 O O . THR A 1 185 ? 27.109 22.922 -7.285 1 90.31 185 THR A O 1
ATOM 1445 N N . VAL A 1 186 ? 27.266 20.734 -7.043 1 91.31 186 VAL A N 1
ATOM 1446 C CA . VAL A 1 186 ? 28.578 20.781 -6.41 1 91.31 186 VAL A CA 1
ATOM 1447 C C . VAL A 1 186 ? 29.609 21.344 -7.391 1 91.31 186 VAL A C 1
ATOM 1449 O O . VAL A 1 186 ? 30.453 22.156 -7.02 1 91.31 186 VAL A O 1
ATOM 1452 N N . ILE A 1 187 ? 29.516 20.953 -8.594 1 93.38 187 ILE A N 1
ATOM 1453 C CA . ILE A 1 187 ? 30.453 21.391 -9.617 1 93.38 187 ILE A CA 1
ATOM 1454 C C . ILE A 1 187 ? 30.25 22.875 -9.898 1 93.38 187 ILE A C 1
ATOM 1456 O O . ILE A 1 187 ? 31.219 23.641 -10.016 1 93.38 187 ILE A O 1
ATOM 1460 N N . ASP A 1 188 ? 28.984 23.25 -9.883 1 94.12 188 ASP A N 1
ATOM 1461 C CA . ASP A 1 188 ? 28.641 24.641 -10.18 1 94.12 188 ASP A CA 1
ATOM 1462 C C . ASP A 1 188 ? 29.047 25.562 -9.039 1 94.12 188 ASP A C 1
ATOM 1464 O O . ASP A 1 188 ? 29.5 26.672 -9.266 1 94.12 188 ASP A O 1
ATOM 1468 N N . THR A 1 189 ? 28.859 25.078 -7.871 1 91.69 189 THR A N 1
ATOM 1469 C CA . THR A 1 189 ? 29.078 25.922 -6.711 1 91.69 189 THR A CA 1
ATOM 1470 C C . THR A 1 189 ? 30.484 25.719 -6.145 1 91.69 1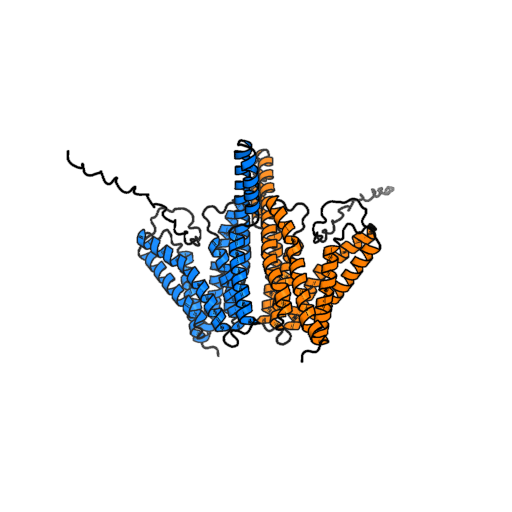89 THR A C 1
ATOM 1472 O O . THR A 1 189 ? 30.938 26.484 -5.301 1 91.69 189 THR A O 1
ATOM 1475 N N . LYS A 1 190 ? 31.125 24.703 -6.582 1 92.44 190 LYS A N 1
ATOM 1476 C CA . LYS A 1 190 ? 32.438 24.312 -6.098 1 92.44 190 LYS A CA 1
ATOM 1477 C C . LYS A 1 190 ? 32.438 24.109 -4.586 1 92.44 190 LYS A C 1
ATOM 1479 O O . LYS A 1 190 ? 33.344 24.547 -3.891 1 92.44 190 LYS A O 1
ATOM 1484 N N . CYS A 1 191 ? 31.344 23.594 -4.133 1 90.56 191 CYS A N 1
ATOM 1485 C CA . CYS A 1 191 ? 31.141 23.297 -2.719 1 90.56 191 CYS A CA 1
ATOM 1486 C C . CYS A 1 191 ? 30.281 22.047 -2.545 1 90.56 191 CYS A C 1
ATOM 1488 O O . CYS A 1 191 ? 29.297 21.859 -3.271 1 90.56 191 CYS A O 1
ATOM 1490 N N . SER A 1 192 ? 30.656 21.234 -1.585 1 90.25 192 SER A N 1
ATOM 1491 C CA . SER A 1 192 ? 29.953 19.953 -1.457 1 90.25 192 SER A CA 1
ATOM 1492 C C . SER A 1 192 ? 28.969 19.969 -0.292 1 90.25 192 SER A C 1
ATOM 1494 O O . SER A 1 192 ? 28.641 18.922 0.27 1 90.25 192 SER A O 1
ATOM 1496 N N . ASP A 1 193 ? 28.5 21.125 0.074 1 84 193 ASP A N 1
ATOM 1497 C CA . ASP A 1 193 ? 27.562 21.25 1.19 1 84 193 ASP A CA 1
ATOM 1498 C C . ASP A 1 193 ? 26.266 20.484 0.919 1 84 193 ASP A C 1
ATOM 1500 O O . ASP A 1 193 ? 25.625 20.016 1.849 1 84 193 ASP A O 1
ATOM 1504 N N . SER A 1 194 ? 26 20.344 -0.301 1 79.75 194 SER A N 1
ATOM 1505 C CA . SER A 1 194 ? 24.75 19.719 -0.682 1 79.75 194 SER A CA 1
ATOM 1506 C C . SER A 1 194 ? 24.828 18.203 -0.547 1 79.75 194 SER A C 1
ATOM 1508 O O . SER A 1 194 ? 23.812 17.516 -0.587 1 79.75 194 SER A O 1
ATOM 1510 N N . ILE A 1 195 ? 26 17.734 -0.355 1 82.56 195 ILE A N 1
ATOM 1511 C CA . ILE A 1 195 ? 26.172 16.281 -0.275 1 82.56 195 ILE A CA 1
ATOM 1512 C C . ILE A 1 195 ? 26.281 15.852 1.188 1 82.56 195 ILE A C 1
ATOM 1514 O O . ILE A 1 195 ? 27.078 16.406 1.947 1 82.56 195 ILE A O 1
ATOM 1518 N N . HIS A 1 196 ? 25.359 14.883 1.578 1 81.38 196 HIS A N 1
ATOM 1519 C CA . HIS A 1 196 ? 25.469 14.234 2.881 1 81.38 196 HIS A CA 1
ATOM 1520 C C . HIS A 1 196 ? 26.438 13.055 2.832 1 81.38 196 HIS A C 1
ATOM 1522 O O . HIS A 1 196 ? 26.062 11.961 2.406 1 81.38 196 HIS A O 1
ATOM 1528 N N . SER A 1 197 ? 27.594 13.195 3.4 1 84.31 197 SER A N 1
ATOM 1529 C CA . SER A 1 197 ? 28.719 12.289 3.207 1 84.31 197 SER A CA 1
ATOM 1530 C C . SER A 1 197 ? 28.406 10.891 3.736 1 84.31 197 SER A C 1
ATOM 1532 O O . SER A 1 197 ? 28.656 9.898 3.059 1 84.31 197 SER A O 1
ATOM 1534 N N . PRO A 1 198 ? 27.828 10.766 4.938 1 84 198 PRO A N 1
ATOM 1535 C CA . PRO A 1 198 ? 27.562 9.414 5.422 1 84 198 PRO A CA 1
ATOM 1536 C C . PRO A 1 198 ? 26.594 8.648 4.52 1 84 198 PRO A C 1
ATOM 1538 O O . PRO A 1 198 ? 26.781 7.461 4.258 1 84 198 PRO A O 1
ATOM 1541 N N . THR A 1 199 ? 25.609 9.32 3.986 1 84.31 199 THR A N 1
ATOM 1542 C CA . THR A 1 199 ? 24.609 8.68 3.143 1 84.31 199 THR A CA 1
ATOM 1543 C C . THR A 1 199 ? 25.219 8.242 1.812 1 84.31 199 THR A C 1
ATOM 1545 O O . THR A 1 199 ? 24.953 7.137 1.34 1 84.31 199 THR A O 1
ATOM 1548 N N . ILE A 1 200 ? 25.984 9.07 1.267 1 86 200 ILE A N 1
ATOM 1549 C CA . ILE A 1 200 ? 26.562 8.758 -0.037 1 86 200 ILE A CA 1
ATOM 1550 C C . ILE A 1 200 ? 27.562 7.609 0.103 1 86 200 ILE A C 1
ATOM 1552 O O . ILE A 1 200 ? 27.672 6.77 -0.792 1 86 200 ILE A O 1
ATOM 1556 N N . THR A 1 201 ? 28.266 7.633 1.172 1 88.44 201 THR A N 1
ATOM 1557 C CA . THR A 1 201 ? 29.203 6.547 1.42 1 88.44 201 THR A CA 1
ATOM 1558 C C . THR A 1 201 ? 28.469 5.215 1.567 1 88.44 201 THR A C 1
ATOM 1560 O O . THR A 1 201 ? 28.859 4.219 0.958 1 88.44 201 THR A O 1
ATOM 1563 N N . LEU A 1 202 ? 27.469 5.234 2.316 1 90.12 202 LEU A N 1
ATOM 1564 C CA . LEU A 1 202 ? 26.688 4.016 2.51 1 90.12 202 LEU A CA 1
ATOM 1565 C C . LEU A 1 202 ? 26.078 3.555 1.197 1 90.12 202 LEU A C 1
ATOM 1567 O O . LEU A 1 202 ? 26.031 2.355 0.911 1 90.12 202 LEU A O 1
ATOM 1571 N N . ASN A 1 203 ? 25.625 4.508 0.435 1 89.69 203 ASN A N 1
ATOM 1572 C CA . ASN A 1 203 ? 25.062 4.176 -0.867 1 89.69 203 ASN A CA 1
ATOM 1573 C C . ASN A 1 203 ? 26.094 3.533 -1.783 1 89.69 203 ASN A C 1
ATOM 1575 O O . ASN A 1 203 ? 25.797 2.588 -2.512 1 89.69 203 ASN A O 1
ATOM 1579 N N . CYS A 1 204 ? 27.234 4.109 -1.734 1 92.12 204 CYS A N 1
ATOM 1580 C CA . CYS A 1 204 ? 28.328 3.598 -2.557 1 92.12 204 CYS A CA 1
ATOM 1581 C C . CYS A 1 204 ? 28.703 2.178 -2.146 1 92.12 204 CYS A C 1
ATOM 1583 O O . CYS A 1 204 ? 28.812 1.291 -2.994 1 92.12 204 CYS A O 1
ATOM 1585 N N . VAL A 1 205 ? 28.828 1.956 -0.911 1 94.56 205 VAL A N 1
ATOM 1586 C CA . VAL A 1 205 ? 29.188 0.641 -0.392 1 94.56 205 VAL A CA 1
ATOM 1587 C C . VAL A 1 205 ? 28.078 -0.361 -0.707 1 94.56 205 VAL A C 1
ATOM 1589 O O . VAL A 1 205 ? 28.344 -1.496 -1.103 1 94.56 205 VAL A O 1
ATOM 1592 N N . ASN A 1 206 ? 26.891 0.063 -0.528 1 95.19 206 ASN A N 1
ATOM 1593 C CA . ASN A 1 206 ? 25.75 -0.795 -0.853 1 95.19 206 ASN A CA 1
ATOM 1594 C C . ASN A 1 206 ? 25.766 -1.207 -2.322 1 95.19 206 ASN A C 1
ATOM 1596 O O . ASN A 1 206 ? 25.578 -2.381 -2.645 1 95.19 206 ASN A O 1
ATOM 1600 N N . ALA A 1 207 ? 26 -0.212 -3.16 1 94.81 207 ALA A N 1
ATOM 1601 C CA . ALA A 1 207 ? 26.062 -0.483 -4.594 1 94.81 207 ALA A CA 1
ATOM 1602 C C . ALA A 1 207 ? 27.172 -1.482 -4.902 1 94.81 207 ALA A C 1
ATOM 1604 O O . ALA A 1 207 ? 27.016 -2.346 -5.77 1 94.81 207 ALA A O 1
ATOM 1605 N N . ALA A 1 208 ? 28.219 -1.39 -4.219 1 96.5 208 ALA A N 1
ATOM 1606 C CA . ALA A 1 208 ? 29.344 -2.293 -4.43 1 96.5 208 ALA A CA 1
ATOM 1607 C C . ALA A 1 208 ? 28.984 -3.729 -4.062 1 96.5 208 ALA A C 1
ATOM 1609 O O . ALA A 1 208 ? 29.266 -4.66 -4.816 1 96.5 208 ALA A O 1
ATOM 1610 N N . PHE A 1 209 ? 28.328 -3.902 -2.957 1 97.12 209 PHE A N 1
ATOM 1611 C CA . PHE A 1 209 ? 27.953 -5.234 -2.506 1 97.12 209 PHE A CA 1
ATOM 1612 C C . PHE A 1 209 ? 26.984 -5.883 -3.486 1 97.12 209 PHE A C 1
ATOM 1614 O O . PHE A 1 209 ? 27.141 -7.059 -3.828 1 97.12 209 PHE A O 1
ATOM 1621 N N . TRP A 1 210 ? 26.016 -5.164 -3.963 1 96.56 210 TRP A N 1
ATOM 1622 C CA . TRP A 1 210 ? 25.031 -5.734 -4.879 1 96.56 210 TRP A CA 1
ATOM 1623 C C . TRP A 1 210 ? 25.641 -5.926 -6.27 1 96.56 210 TRP A C 1
ATOM 1625 O O . TRP A 1 210 ? 25.25 -6.844 -6.996 1 96.56 210 TRP A O 1
ATOM 1635 N N . PHE A 1 211 ? 26.594 -5.027 -6.609 1 96.69 211 PHE A N 1
ATOM 1636 C CA . PHE A 1 211 ? 27.328 -5.215 -7.852 1 96.69 211 PHE A CA 1
ATOM 1637 C C . PHE A 1 211 ? 28.062 -6.547 -7.844 1 96.69 211 PHE A C 1
ATOM 1639 O O . PHE A 1 211 ? 27.938 -7.344 -8.773 1 96.69 211 PHE A O 1
ATOM 1646 N N . LEU A 1 212 ? 28.781 -6.766 -6.82 1 97.31 212 LEU A N 1
ATOM 1647 C CA . LEU A 1 212 ? 29.578 -7.984 -6.711 1 97.31 212 LEU A CA 1
ATOM 1648 C C . LEU A 1 212 ? 28.688 -9.211 -6.652 1 97.31 212 LEU A C 1
ATOM 1650 O O . LEU A 1 212 ? 28.969 -10.227 -7.289 1 97.31 212 LEU A O 1
ATOM 1654 N N . TYR A 1 213 ? 27.625 -9.148 -5.898 1 97.25 213 TYR A N 1
ATOM 1655 C CA . TYR A 1 213 ? 26.656 -10.234 -5.824 1 97.25 213 TYR A CA 1
ATOM 1656 C C . TYR A 1 213 ? 26.047 -10.516 -7.191 1 97.25 213 TYR A C 1
ATOM 1658 O O . TYR A 1 213 ? 25.938 -11.672 -7.602 1 97.25 213 TYR A O 1
ATOM 1666 N N . GLY A 1 214 ? 25.656 -9.422 -7.887 1 97.19 214 GLY A N 1
ATOM 1667 C CA . GLY A 1 214 ? 25.078 -9.578 -9.219 1 97.19 214 GLY A CA 1
ATOM 1668 C C . GLY A 1 214 ? 26.031 -10.219 -10.203 1 97.19 214 GLY A C 1
ATOM 1669 O O . GLY A 1 214 ? 25.625 -11.039 -11.031 1 97.19 214 GLY A O 1
ATOM 1670 N N . VAL A 1 215 ? 27.281 -9.922 -10.148 1 96.5 215 VAL A N 1
ATOM 1671 C CA . VAL A 1 215 ? 28.297 -10.5 -11.031 1 96.5 215 VAL A CA 1
ATOM 1672 C C . VAL A 1 215 ? 28.469 -11.984 -10.719 1 96.5 215 VAL A C 1
ATOM 1674 O O . VAL A 1 215 ? 28.516 -12.812 -11.633 1 96.5 215 VAL A O 1
ATOM 1677 N N . ALA A 1 216 ? 28.5 -12.242 -9.461 1 95.5 216 ALA A N 1
ATOM 1678 C CA . ALA A 1 216 ? 28.656 -13.633 -9.039 1 95.5 216 ALA A CA 1
ATOM 1679 C C . ALA A 1 216 ? 27.5 -14.484 -9.531 1 95.5 216 ALA A C 1
ATOM 1681 O O . ALA A 1 216 ? 27.672 -15.648 -9.898 1 95.5 216 ALA A O 1
ATOM 1682 N N . ARG A 1 217 ? 26.359 -13.945 -9.609 1 95.5 217 ARG A N 1
ATOM 1683 C CA . ARG A 1 217 ? 25.156 -14.664 -10.008 1 95.5 217 ARG A CA 1
ATOM 1684 C C . ARG A 1 217 ? 24.906 -14.531 -11.5 1 95.5 217 ARG A C 1
ATOM 1686 O O . ARG A 1 217 ? 23.891 -15.023 -12.016 1 95.5 217 ARG A O 1
ATOM 1693 N N . ARG A 1 218 ? 25.812 -13.789 -12.156 1 95.94 218 ARG A N 1
ATOM 1694 C CA . ARG A 1 218 ? 25.656 -13.516 -13.578 1 95.94 218 ARG A CA 1
ATOM 1695 C C . ARG A 1 218 ? 24.281 -12.945 -13.891 1 95.94 218 ARG A C 1
ATOM 1697 O O . ARG A 1 218 ? 23.625 -13.375 -14.836 1 95.94 218 ARG A O 1
ATOM 1704 N N . ASP A 1 219 ? 23.844 -12.117 -13.031 1 96.62 219 ASP A N 1
ATOM 1705 C CA . ASP A 1 219 ? 22.547 -11.461 -13.133 1 96.62 219 ASP A CA 1
ATOM 1706 C C . ASP A 1 219 ? 22.688 -9.992 -13.531 1 96.62 219 ASP A C 1
ATOM 1708 O O . ASP A 1 219 ? 22.953 -9.141 -12.68 1 96.62 219 ASP A O 1
ATOM 1712 N N . ILE A 1 220 ? 22.484 -9.68 -14.758 1 95.31 220 ILE A N 1
ATOM 1713 C CA . ILE A 1 220 ? 22.719 -8.344 -15.289 1 95.31 220 ILE A CA 1
ATOM 1714 C C . ILE A 1 220 ? 21.703 -7.371 -14.703 1 95.31 220 ILE A C 1
ATOM 1716 O O . ILE A 1 220 ? 21.984 -6.176 -14.562 1 95.31 220 ILE A O 1
ATOM 1720 N N . VAL A 1 221 ? 20.516 -7.84 -14.391 1 95.62 221 VAL A N 1
ATOM 1721 C CA . VAL A 1 221 ? 19.484 -6.992 -13.805 1 95.62 221 VAL A CA 1
ATOM 1722 C C . VAL A 1 221 ? 19.969 -6.422 -12.477 1 95.62 221 VAL A C 1
ATOM 1724 O O . VAL A 1 221 ? 19.641 -5.289 -12.117 1 95.62 221 VAL A O 1
ATOM 1727 N N . VAL A 1 222 ? 20.797 -7.184 -11.789 1 96.44 222 VAL A N 1
ATOM 1728 C CA . VAL A 1 222 ? 21.25 -6.793 -10.461 1 96.44 222 VAL A CA 1
ATOM 1729 C C . VAL A 1 222 ? 22.547 -5.996 -10.578 1 96.44 222 VAL A C 1
ATOM 1731 O O . VAL A 1 222 ? 22.641 -4.863 -10.086 1 96.44 222 VAL A O 1
ATOM 1734 N N . TRP A 1 223 ? 23.531 -6.539 -11.25 1 95.62 223 TRP A N 1
ATOM 1735 C CA . TRP A 1 223 ? 24.812 -5.852 -11.211 1 95.62 223 TRP A CA 1
ATOM 1736 C C . TRP A 1 223 ? 24.812 -4.641 -12.141 1 95.62 223 TRP A C 1
ATOM 1738 O O . TRP A 1 223 ? 25.578 -3.699 -11.945 1 95.62 223 TRP A O 1
ATOM 1748 N N . GLY A 1 224 ? 23.984 -4.566 -13.188 1 93.88 224 GLY A N 1
ATOM 1749 C CA . GLY A 1 224 ? 23.922 -3.461 -14.133 1 93.88 224 GLY A CA 1
ATOM 1750 C C . GLY A 1 224 ? 23.656 -2.121 -13.469 1 93.88 224 GLY A C 1
ATOM 1751 O O . GLY A 1 224 ? 24.531 -1.246 -13.453 1 93.88 224 GLY A O 1
ATOM 1752 N N . PRO A 1 225 ? 22.516 -1.993 -12.898 1 92.31 225 PRO A N 1
ATOM 1753 C CA . PRO A 1 225 ? 22.188 -0.714 -12.258 1 92.31 225 PRO A CA 1
ATOM 1754 C C . PRO A 1 225 ? 23.094 -0.407 -11.07 1 92.31 225 PRO A C 1
ATOM 1756 O O . PRO A 1 225 ? 23.406 0.758 -10.812 1 92.31 225 PRO A O 1
ATOM 1759 N N . ASN A 1 226 ? 23.5 -1.398 -10.344 1 93.81 226 ASN A N 1
ATOM 1760 C CA . ASN A 1 226 ? 24.359 -1.169 -9.195 1 93.81 226 ASN A CA 1
ATOM 1761 C C . ASN A 1 226 ? 25.766 -0.728 -9.609 1 93.81 226 ASN A C 1
ATOM 1763 O O . ASN A 1 226 ? 26.438 -0.021 -8.867 1 93.81 226 ASN A O 1
ATOM 1767 N N . SER A 1 227 ? 26.172 -1.124 -10.828 1 94.31 227 SER A N 1
ATOM 1768 C CA . SER A 1 227 ? 27.406 -0.59 -11.367 1 94.31 227 SER A CA 1
ATOM 1769 C C . SER A 1 227 ? 27.312 0.914 -11.602 1 94.31 227 SER A C 1
ATOM 1771 O O . SER A 1 227 ? 28.266 1.651 -11.336 1 94.31 227 SER A O 1
ATOM 1773 N N . LEU A 1 228 ? 26.203 1.334 -12.086 1 91.69 228 LEU A N 1
ATOM 1774 C CA . LEU A 1 228 ? 25.969 2.762 -12.273 1 91.69 228 LEU A CA 1
ATOM 1775 C C . LEU A 1 228 ? 25.953 3.49 -10.938 1 91.69 228 LEU A C 1
ATOM 1777 O O . LEU A 1 228 ? 26.531 4.562 -10.797 1 91.69 228 LEU A O 1
ATOM 1781 N N . GLY A 1 229 ? 25.297 2.871 -10 1 91.31 229 GLY A N 1
ATOM 1782 C CA . GLY A 1 229 ? 25.281 3.447 -8.664 1 91.31 229 GLY A CA 1
ATOM 1783 C C . GLY A 1 229 ? 26.672 3.557 -8.047 1 91.31 229 GLY A C 1
ATOM 1784 O O . GLY A 1 229 ? 27 4.559 -7.41 1 91.31 229 GLY A O 1
ATOM 1785 N N . LEU A 1 230 ? 27.344 2.602 -8.266 1 93.75 230 LEU A N 1
ATOM 1786 C CA . LEU A 1 230 ? 28.703 2.584 -7.754 1 93.75 230 LEU A CA 1
ATOM 1787 C C . LEU A 1 230 ? 29.547 3.686 -8.398 1 93.75 230 LEU A C 1
ATOM 1789 O O . LEU A 1 230 ? 30.25 4.414 -7.703 1 93.75 230 LEU A O 1
ATOM 1793 N N . CYS A 1 231 ? 29.406 3.828 -9.633 1 94.12 231 CYS A N 1
ATOM 1794 C CA . CYS A 1 231 ? 30.125 4.863 -10.359 1 94.12 231 CYS A CA 1
ATOM 1795 C C . CYS A 1 231 ? 29.734 6.25 -9.875 1 94.12 231 CYS A C 1
ATOM 1797 O O . CYS A 1 231 ? 30.594 7.102 -9.641 1 94.12 231 CYS A O 1
ATOM 1799 N N . LEU A 1 232 ? 28.484 6.461 -9.719 1 92.12 232 LEU A N 1
ATOM 1800 C CA . LEU A 1 232 ? 28 7.75 -9.234 1 92.12 232 LEU A CA 1
ATOM 1801 C C . LEU A 1 232 ? 28.453 8 -7.801 1 92.12 232 LEU A C 1
ATOM 1803 O O . LEU A 1 232 ? 28.812 9.125 -7.445 1 92.12 232 LEU A O 1
ATOM 1807 N N . GLY A 1 233 ? 28.406 6.922 -7.062 1 91.69 233 GLY A N 1
ATOM 1808 C CA . GLY A 1 233 ? 28.875 7.039 -5.695 1 91.69 233 GLY A CA 1
ATOM 1809 C C . GLY A 1 233 ? 30.344 7.414 -5.605 1 91.69 233 GLY A C 1
ATOM 1810 O O . GLY A 1 233 ? 30.719 8.336 -4.879 1 91.69 233 GLY A O 1
ATOM 1811 N N . ILE A 1 234 ? 31.141 6.801 -6.348 1 93.94 234 ILE A N 1
ATOM 1812 C CA . ILE A 1 234 ? 32.562 7.078 -6.379 1 93.94 234 ILE A CA 1
ATOM 1813 C C . ILE A 1 234 ? 32.812 8.508 -6.867 1 93.94 234 ILE A C 1
ATOM 1815 O O . ILE A 1 234 ? 33.625 9.227 -6.305 1 93.94 234 ILE A O 1
ATOM 1819 N N . SER A 1 235 ? 32.062 8.859 -7.809 1 93.94 235 SER A N 1
ATOM 1820 C CA . SER A 1 235 ? 32.156 10.219 -8.344 1 93.94 235 SER A CA 1
ATOM 1821 C C . SER A 1 235 ? 31.812 11.258 -7.289 1 93.94 235 SER A C 1
ATOM 1823 O O . SER A 1 235 ? 32.469 12.289 -7.172 1 93.94 235 SER A O 1
ATOM 1825 N N . GLN A 1 236 ? 30.812 10.961 -6.582 1 91.81 236 GLN A N 1
ATOM 1826 C CA . GLN A 1 236 ? 30.375 11.906 -5.555 1 91.81 236 GLN A CA 1
ATOM 1827 C C . GLN A 1 236 ? 31.406 11.984 -4.426 1 91.81 236 GLN A C 1
ATOM 1829 O O . GLN A 1 236 ? 31.688 13.07 -3.908 1 91.81 236 GLN A O 1
ATOM 1834 N N . VAL A 1 237 ? 31.906 10.898 -4.105 1 89.44 237 VAL A N 1
ATOM 1835 C CA . VAL A 1 237 ? 32.938 10.883 -3.082 1 89.44 237 VAL A CA 1
ATOM 1836 C C . VAL A 1 237 ? 34.156 11.664 -3.57 1 89.44 237 VAL A C 1
ATOM 1838 O O . VAL A 1 237 ? 34.75 12.438 -2.816 1 89.44 237 VAL A O 1
ATOM 1841 N N . ALA A 1 238 ? 34.5 11.523 -4.746 1 92 238 ALA A N 1
ATOM 1842 C CA . ALA A 1 238 ? 35.594 12.258 -5.348 1 92 238 ALA A CA 1
ATOM 1843 C C . ALA A 1 238 ? 35.344 13.758 -5.332 1 92 238 ALA A C 1
ATOM 1845 O O . ALA A 1 238 ? 36.25 14.547 -5.047 1 92 238 ALA A O 1
ATOM 1846 N N . LEU A 1 239 ? 34.156 14.125 -5.633 1 91.94 239 LEU A N 1
ATOM 1847 C CA . LEU A 1 239 ? 33.781 15.539 -5.633 1 91.94 239 LEU A CA 1
ATOM 1848 C C . LEU A 1 239 ? 33.875 16.125 -4.227 1 91.94 239 LEU A C 1
ATOM 1850 O O . LEU A 1 239 ? 34.281 17.281 -4.062 1 91.94 239 LEU A O 1
ATOM 1854 N N . CYS A 1 240 ? 33.531 15.32 -3.275 1 88.94 240 CYS A N 1
ATOM 1855 C CA . CYS A 1 240 ? 33.625 15.781 -1.896 1 88.94 240 CYS A CA 1
ATOM 1856 C C . CYS A 1 240 ? 35.094 16 -1.503 1 88.94 240 CYS A C 1
ATOM 1858 O O . CYS A 1 240 ? 35.406 16.906 -0.711 1 88.94 240 CYS A O 1
ATOM 1860 N N . LEU A 1 241 ? 35.969 15.195 -2.059 1 88.38 241 LEU A N 1
ATOM 1861 C CA . LEU A 1 241 ? 37.406 15.336 -1.774 1 88.38 241 LEU A CA 1
ATOM 1862 C C . LEU A 1 241 ? 38 16.516 -2.525 1 88.38 241 LEU A C 1
ATOM 1864 O O . LEU A 1 241 ? 38.906 17.188 -2.027 1 88.38 241 LEU A O 1
ATOM 1868 N N . TRP A 1 242 ? 37.406 16.828 -3.625 1 91.75 242 TRP A N 1
ATOM 1869 C CA . TRP A 1 242 ? 37.906 17.891 -4.48 1 91.75 242 TRP A CA 1
ATOM 1870 C C . TRP A 1 242 ? 37.344 19.234 -4.07 1 91.75 242 TRP A C 1
ATOM 1872 O O . TRP A 1 242 ? 38.031 20.266 -4.184 1 91.75 242 TRP A O 1
ATOM 1882 N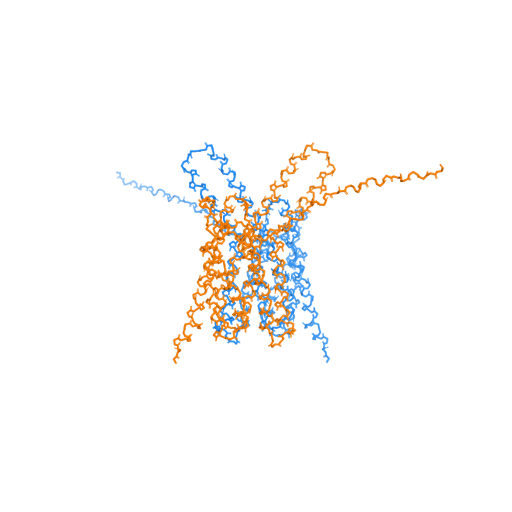 N . TYR A 1 243 ? 36.062 19.25 -3.717 1 91.06 243 TYR A N 1
ATOM 1883 C CA . TYR A 1 243 ? 35.406 20.469 -3.291 1 91.06 243 TYR A CA 1
ATOM 1884 C C . TYR A 1 243 ? 35.031 20.406 -1.81 1 91.06 243 TYR A C 1
ATOM 1886 O O . TYR A 1 243 ? 34.031 19.781 -1.429 1 91.06 243 TYR A O 1
ATOM 1894 N N . PRO A 1 244 ? 35.812 21.172 -0.937 1 82.62 244 PRO A N 1
ATOM 1895 C CA . PRO A 1 244 ? 35.562 21.125 0.504 1 82.62 244 PRO A CA 1
ATOM 1896 C C . PRO A 1 244 ? 34.25 21.812 0.903 1 82.62 244 PRO A C 1
ATOM 1898 O O . PRO A 1 244 ? 33.719 22.625 0.143 1 82.62 244 PRO A O 1
ATOM 1901 N N . LYS A 1 245 ? 33.656 21.344 2.008 1 84.06 245 LYS A N 1
ATOM 1902 C CA . LYS A 1 245 ? 32.469 21.953 2.564 1 84.06 245 LYS A CA 1
ATOM 1903 C C . LYS A 1 245 ? 32.75 23.359 3.074 1 84.06 245 LYS A C 1
ATOM 1905 O O . LYS A 1 245 ? 33.844 23.656 3.486 1 84.06 245 LYS A O 1
ATOM 1910 N N . SER A 1 246 ? 31.938 24.391 2.764 1 75.31 246 SER A N 1
ATOM 1911 C CA . SER A 1 246 ? 32.125 25.781 3.156 1 75.31 246 SER A CA 1
ATOM 1912 C C . SER A 1 246 ? 32.062 25.953 4.672 1 75.31 246 SER A C 1
ATOM 1914 O O . SER A 1 246 ? 32.625 26.875 5.23 1 75.31 246 SER A O 1
ATOM 1916 N N . GLY A 1 247 ? 32.75 25.359 5.711 1 59.31 247 GLY A N 1
ATOM 1917 C CA . GLY A 1 247 ? 32.719 25.578 7.148 1 59.31 247 GLY A CA 1
ATOM 1918 C C . GLY A 1 247 ? 31.391 26.094 7.652 1 59.31 247 GLY A C 1
ATOM 1919 O O . GLY A 1 247 ? 31.188 26.25 8.859 1 59.31 247 GLY A O 1
ATOM 1920 N N . ARG A 1 248 ? 30.641 26.938 7.078 1 48.53 248 ARG A N 1
ATOM 1921 C CA . ARG A 1 248 ? 29.344 27.438 7.543 1 48.53 248 ARG A CA 1
ATOM 1922 C C . ARG A 1 248 ? 28.375 26.297 7.824 1 48.53 248 ARG A C 1
ATOM 1924 O O . ARG A 1 248 ? 28.062 25.516 6.93 1 48.53 248 ARG A O 1
ATOM 1931 N N . GLN A 1 249 ? 28.547 25.656 9.031 1 43.34 249 GLN A N 1
ATOM 1932 C CA . GLN A 1 249 ? 27.672 24.594 9.562 1 43.34 249 GLN A CA 1
ATOM 1933 C C . GLN A 1 249 ? 26.234 24.797 9.102 1 43.34 249 GLN A C 1
ATOM 1935 O O . GLN A 1 249 ? 25.453 25.5 9.75 1 43.34 249 GLN A O 1
ATOM 1940 N N . GLY A 1 250 ? 25.953 25.328 8 1 37.19 250 GLY A N 1
ATOM 1941 C CA . GLY A 1 250 ? 24.516 25.422 7.855 1 37.19 250 GLY A CA 1
ATOM 1942 C C . GLY A 1 250 ? 23.781 24.188 8.375 1 37.19 250 GLY A C 1
ATOM 1943 O O . GLY A 1 250 ? 24.406 23.172 8.664 1 37.19 250 GLY A O 1
ATOM 1944 N N . GLY A 1 251 ? 22.375 24.344 8.633 1 37.84 251 GLY A N 1
ATOM 1945 C CA . GLY A 1 251 ? 21.406 23.438 9.219 1 37.84 251 GLY A CA 1
ATOM 1946 C C . GLY A 1 251 ? 21.625 21.984 8.805 1 37.84 251 GLY A C 1
ATOM 1947 O O . GLY A 1 251 ? 22.375 21.719 7.871 1 37.84 251 GLY A O 1
ATOM 1948 N N . GLY A 1 252 ? 21.281 21.016 9.711 1 38.47 252 GLY A N 1
ATOM 1949 C CA . GLY A 1 252 ? 21.141 19.578 9.68 1 38.47 252 GLY A CA 1
ATOM 1950 C C . GLY A 1 252 ? 20.922 19.031 8.281 1 38.47 252 GLY A C 1
ATOM 1951 O O . GLY A 1 252 ? 20.031 19.484 7.555 1 38.47 252 GLY A O 1
ATOM 1952 N N . GLY A 1 253 ? 21.906 18.812 7.531 1 38.56 253 GLY A N 1
ATOM 1953 C CA . GLY A 1 253 ? 21.812 18.078 6.277 1 38.56 253 GLY A CA 1
ATOM 1954 C C . GLY A 1 253 ? 20.672 17.078 6.266 1 38.56 253 GLY A C 1
ATOM 1955 O O . GLY A 1 253 ? 20.766 16.016 6.875 1 38.56 253 GLY A O 1
ATOM 1956 N N . GLU A 1 254 ? 19.5 17.562 6.445 1 38.5 254 GLU A N 1
ATOM 1957 C CA . GLU A 1 254 ? 18.359 16.688 6.227 1 38.5 254 GLU A CA 1
ATOM 1958 C C . GLU A 1 254 ? 18.578 15.758 5.043 1 38.5 254 GLU A C 1
ATOM 1960 O O . GLU A 1 254 ? 19.266 16.109 4.082 1 38.5 254 GLU A O 1
ATOM 1965 N N . MET A 1 255 ? 18.781 14.578 5.297 1 41.75 255 MET A N 1
ATOM 1966 C CA . MET A 1 255 ? 18.766 13.578 4.234 1 41.75 255 MET A CA 1
ATOM 1967 C C . MET A 1 255 ? 17.891 14.023 3.07 1 41.75 255 MET A C 1
ATOM 1969 O O . MET A 1 255 ? 16.672 14.094 3.205 1 41.75 255 MET A O 1
ATOM 1973 N N . GLU A 1 256 ? 18.219 15.18 2.42 1 35.88 256 GLU A N 1
ATOM 1974 C CA . GLU A 1 256 ? 17.453 15.609 1.253 1 35.88 256 GLU A CA 1
ATOM 1975 C C . GLU A 1 256 ? 17.391 14.508 0.198 1 35.88 256 GLU A C 1
ATOM 1977 O O . GLU A 1 256 ? 18.422 14.109 -0.35 1 35.88 256 GLU A O 1
ATOM 1982 N N . PHE A 1 257 ? 16.641 13.578 0.302 1 36.12 257 PHE A N 1
ATOM 1983 C CA . PHE A 1 257 ? 16.281 13.07 -1.021 1 36.12 257 PHE A CA 1
ATOM 1984 C C . PHE A 1 257 ? 15.891 14.211 -1.949 1 36.12 257 PHE A C 1
ATOM 1986 O O . PHE A 1 257 ? 14.859 14.859 -1.745 1 36.12 257 PHE A O 1
ATOM 1993 N N . GLU A 1 258 ? 16.797 15.133 -2.328 1 32.88 258 GLU A N 1
ATOM 1994 C CA . GLU A 1 258 ? 16.547 16.312 -3.15 1 32.88 258 GLU A CA 1
ATOM 1995 C C . GLU A 1 258 ? 15.57 16 -4.273 1 32.88 258 GLU A C 1
ATOM 1997 O O . GLU A 1 258 ? 15.828 15.133 -5.109 1 32.88 258 GLU A O 1
ATOM 2002 N N . PRO A 1 259 ? 14.297 16.312 -4.121 1 31.62 259 PRO A N 1
ATOM 2003 C CA . PRO A 1 259 ? 13.383 16.234 -5.266 1 31.62 259 PRO A CA 1
ATOM 2004 C C . PRO A 1 259 ? 13.898 16.984 -6.492 1 31.62 259 PRO A C 1
ATOM 2006 O O . PRO A 1 259 ? 14.672 17.938 -6.359 1 31.62 259 PRO A O 1
ATOM 2009 N N . VAL A 1 260 ? 14.039 16.391 -7.68 1 31.69 260 VAL A N 1
ATOM 2010 C CA . VAL A 1 260 ? 14.242 17.125 -8.922 1 31.69 260 VAL A CA 1
ATOM 2011 C C . VAL A 1 260 ? 13.352 18.375 -8.938 1 31.69 260 VAL A C 1
ATOM 2013 O O . VAL A 1 260 ? 12.133 18.266 -8.789 1 31.69 260 VAL A O 1
ATOM 2016 N N . SER A 1 261 ? 13.773 19.5 -8.461 1 31.03 261 SER A N 1
ATOM 2017 C CA . SER A 1 261 ? 13.047 20.75 -8.664 1 31.03 261 SER A CA 1
ATOM 2018 C C . SER A 1 261 ? 12.375 20.781 -10.031 1 31.03 261 SER A C 1
ATOM 2020 O O . SER A 1 261 ? 12.953 20.344 -11.023 1 31.03 261 SER A O 1
ATOM 2022 N N . THR A 1 262 ? 11.031 20.797 -10.109 1 30.06 262 THR A N 1
ATOM 2023 C CA . THR A 1 262 ? 10.344 21.109 -11.352 1 30.06 262 THR A CA 1
ATOM 2024 C C . THR A 1 262 ? 11.031 22.266 -12.078 1 30.06 262 THR A C 1
ATOM 2026 O O . THR A 1 262 ? 11.57 23.172 -11.438 1 30.06 262 THR A O 1
ATOM 2029 N N . LEU A 1 263 ? 11.57 22.125 -13.312 1 31.23 263 LEU A N 1
ATOM 2030 C CA . LEU A 1 263 ? 11.969 23.156 -14.266 1 31.23 263 LEU A CA 1
ATOM 2031 C C . LEU A 1 263 ? 11.047 24.359 -14.172 1 31.23 263 LEU A C 1
ATOM 2033 O O . LEU A 1 263 ? 9.836 24.25 -14.359 1 31.23 263 LEU A O 1
ATOM 2037 N N . ASP A 1 264 ? 11.219 25.25 -13.273 1 30.92 264 ASP A N 1
ATOM 2038 C CA . ASP A 1 264 ? 10.562 26.547 -13.344 1 30.92 264 ASP A CA 1
ATOM 2039 C C . ASP A 1 264 ? 10.477 27.031 -14.789 1 30.92 264 ASP A C 1
ATOM 2041 O O . ASP A 1 264 ? 11.5 27.156 -15.477 1 30.92 264 ASP A O 1
ATOM 2045 N N . ALA A 1 265 ? 9.375 26.812 -15.539 1 31.77 265 ALA A N 1
ATOM 2046 C CA . ALA A 1 265 ? 9.07 27.547 -16.766 1 31.77 265 ALA A CA 1
ATOM 2047 C C . ALA A 1 265 ? 9.406 29.031 -16.609 1 31.77 265 ALA A C 1
ATOM 2049 O O . ALA A 1 265 ? 8.922 29.688 -15.68 1 31.77 265 ALA A O 1
ATOM 2050 N N . ASP A 1 266 ? 10.656 29.438 -16.812 1 30.55 266 ASP A N 1
ATOM 2051 C CA . ASP A 1 266 ? 11.039 30.828 -16.938 1 30.55 266 ASP A CA 1
ATOM 2052 C C . ASP A 1 266 ? 9.969 31.641 -17.672 1 30.55 266 ASP A C 1
ATOM 2054 O O . ASP A 1 266 ? 9.688 31.375 -18.844 1 30.55 266 ASP A O 1
ATOM 2058 N N . PRO A 1 267 ? 8.859 31.969 -17.094 1 33.31 267 PRO A N 1
ATOM 2059 C CA . PRO A 1 267 ? 7.898 32.844 -17.797 1 33.31 267 PRO A CA 1
ATOM 2060 C C . PRO A 1 267 ? 8.562 34.031 -18.453 1 33.31 267 PRO A C 1
ATOM 2062 O O . PRO A 1 267 ? 7.875 35 -18.844 1 33.31 267 PRO A O 1
ATOM 2065 N N . ASP A 1 268 ? 9.906 34.125 -18.453 1 30.52 268 ASP A N 1
ATOM 2066 C CA . ASP A 1 268 ? 10.398 35.406 -18.938 1 30.52 268 ASP A CA 1
ATOM 2067 C C . ASP A 1 268 ? 9.914 35.688 -20.359 1 30.52 268 ASP A C 1
ATOM 2069 O O . ASP A 1 268 ? 10.625 35.406 -21.328 1 30.52 268 ASP A O 1
ATOM 2073 N N . ASP A 1 269 ? 8.852 35 -20.922 1 31.19 269 ASP A N 1
ATOM 2074 C CA . ASP A 1 269 ? 8.438 35.531 -22.219 1 31.19 269 ASP A CA 1
ATOM 2075 C C . ASP A 1 269 ? 8.172 37.031 -22.125 1 31.19 269 ASP A C 1
ATOM 2077 O O . ASP A 1 269 ? 7.098 37.469 -21.703 1 31.19 269 ASP A O 1
ATOM 2081 N N . SER A 1 270 ? 9.219 37.781 -21.625 1 29.66 270 SER A N 1
ATOM 2082 C CA . SER A 1 270 ? 9.125 39.219 -21.828 1 29.66 270 SER A CA 1
ATOM 2083 C C . SER A 1 270 ? 8.617 39.562 -23.219 1 29.66 270 SER A C 1
ATOM 2085 O O . SER A 1 270 ? 9.141 39.062 -24.219 1 29.66 270 SER A O 1
ATOM 2087 N N . ASP A 1 271 ? 7.34 39.75 -23.422 1 30.39 271 ASP A N 1
ATOM 2088 C CA . ASP A 1 271 ? 6.645 40.375 -24.547 1 30.39 271 ASP A CA 1
ATOM 2089 C C . ASP A 1 271 ? 7.43 41.562 -25.109 1 30.39 271 ASP A C 1
ATOM 2091 O O . ASP A 1 271 ? 7.418 42.656 -24.531 1 30.39 271 ASP A O 1
ATOM 2095 N N . ASP A 1 272 ? 8.758 41.375 -25.453 1 30.72 272 ASP A N 1
ATOM 2096 C CA . ASP A 1 272 ? 9.406 42.438 -26.234 1 30.72 272 ASP A CA 1
ATOM 2097 C C . ASP A 1 272 ? 8.477 42.938 -27.328 1 30.72 272 ASP A C 1
ATOM 2099 O O . ASP A 1 272 ? 8.086 42.188 -28.219 1 30.72 272 ASP A O 1
ATOM 2103 N N . GLU A 1 273 ? 7.625 43.875 -27 1 30.34 273 GLU A N 1
ATOM 2104 C CA . GLU A 1 273 ? 6.797 44.688 -27.891 1 30.34 273 GLU A CA 1
ATOM 2105 C C . GLU A 1 273 ? 7.574 45.125 -29.125 1 30.34 273 GLU A C 1
ATOM 2107 O O . GLU A 1 273 ? 8.711 45.594 -29.031 1 30.34 273 GLU A O 1
ATOM 2112 N N . PRO A 1 274 ? 7.355 44.375 -30.312 1 32.06 274 PRO A N 1
ATOM 2113 C CA . PRO A 1 274 ? 8.055 44.812 -31.531 1 32.06 274 PRO A CA 1
ATOM 2114 C C . PRO A 1 274 ? 8.164 46.312 -31.641 1 32.06 274 PRO A C 1
ATOM 2116 O O . PRO A 1 274 ? 7.301 47.062 -31.141 1 32.06 274 PRO A O 1
ATOM 2119 N N . GLU A 1 275 ? 9.328 46.875 -31.344 1 30.39 275 GLU A N 1
ATOM 2120 C CA . GLU A 1 275 ? 9.594 48.312 -31.578 1 30.39 275 GLU A CA 1
ATOM 2121 C C . GLU A 1 275 ? 8.852 48.812 -32.812 1 30.39 275 GLU A C 1
ATOM 2123 O O . GLU A 1 275 ? 8.672 48.094 -33.781 1 30.39 275 GLU A O 1
ATOM 2128 N N . GLY A 1 276 ? 7.984 49.812 -32.625 1 27.83 276 GLY A N 1
ATOM 2129 C CA . GLY A 1 276 ? 7.098 50.594 -33.469 1 27.83 276 GLY A CA 1
ATOM 2130 C C . GLY A 1 276 ? 7.738 51 -34.781 1 27.83 276 GLY A C 1
ATOM 2131 O O . GLY A 1 276 ? 8.812 51.625 -34.812 1 27.83 276 GLY A O 1
ATOM 2132 N N . ILE A 1 277 ? 7.723 50.062 -35.812 1 31.66 277 ILE A N 1
ATOM 2133 C CA . ILE A 1 277 ? 8.117 50.438 -37.156 1 31.66 277 ILE A CA 1
ATOM 2134 C C . ILE A 1 277 ? 7.621 51.875 -37.438 1 31.66 277 ILE A C 1
ATOM 2136 O O . ILE A 1 277 ? 6.418 52.125 -37.406 1 31.66 277 ILE A O 1
ATOM 2140 N N . HIS A 1 278 ? 8.398 52.844 -37.031 1 28.89 278 HIS A N 1
ATOM 2141 C CA . HIS A 1 278 ? 8.172 54.281 -37.312 1 28.89 278 HIS A CA 1
ATOM 2142 C C . HIS A 1 278 ? 7.844 54.5 -38.781 1 28.89 278 HIS A C 1
ATOM 2144 O O . HIS A 1 278 ? 8.453 53.875 -39.656 1 28.89 278 HIS A O 1
ATOM 2150 N N . PRO A 1 279 ? 6.605 54.844 -39.094 1 31.02 279 PRO A N 1
ATOM 2151 C CA . PRO A 1 279 ? 6.133 55.156 -40.438 1 31.02 279 PRO A CA 1
ATOM 2152 C C . PRO A 1 279 ? 7.066 56.094 -41.188 1 31.02 279 PRO A C 1
ATOM 2154 O O . PRO A 1 279 ? 7.512 57.094 -40.656 1 31.02 279 PRO A O 1
ATOM 2157 N N . ILE A 1 280 ? 8.094 55.562 -41.969 1 29.56 280 ILE A N 1
ATOM 2158 C CA . ILE A 1 280 ? 8.914 56.438 -42.781 1 29.56 280 ILE A CA 1
ATOM 2159 C C . ILE A 1 280 ? 8.031 57.469 -43.469 1 29.56 280 ILE A C 1
ATOM 2161 O O . ILE A 1 280 ? 6.961 57.156 -44 1 29.56 280 ILE A O 1
ATOM 2165 N N . PRO A 1 281 ? 8.289 58.781 -43.219 1 29.41 281 PRO A N 1
ATOM 2166 C CA . PRO A 1 281 ? 7.625 60 -43.656 1 29.41 281 PRO A CA 1
ATOM 2167 C C . PRO A 1 281 ? 7.465 60.062 -45.188 1 29.41 281 PRO A C 1
ATOM 2169 O O . PRO A 1 281 ? 8.43 59.812 -45.906 1 29.41 281 PRO A O 1
ATOM 2172 N N . VAL A 1 282 ? 6.355 59.438 -45.75 1 25.58 282 VAL A N 1
ATOM 2173 C CA . VAL A 1 282 ? 6.141 59.812 -47.125 1 25.58 282 VAL A CA 1
ATOM 2174 C C . VAL A 1 282 ? 6.316 61.312 -47.312 1 25.58 282 VAL A C 1
ATOM 2176 O O . VAL A 1 282 ? 5.828 62.094 -46.469 1 25.58 282 VAL A O 1
ATOM 2179 N N . THR A 1 283 ? 7.266 61.844 -48.062 1 26.05 283 THR A N 1
ATOM 2180 C CA . THR A 1 283 ? 7.805 63.188 -48.312 1 26.05 283 THR A CA 1
ATOM 2181 C C . THR A 1 283 ? 6.68 64.188 -48.562 1 26.05 283 THR A C 1
ATOM 2183 O O . THR A 1 283 ? 5.766 63.906 -49.344 1 26.05 283 THR A O 1
ATOM 2186 N N . LEU A 1 284 ? 6.145 65.062 -47.875 1 19.16 284 LEU A N 1
ATOM 2187 C CA . LEU A 1 284 ? 5.789 66.125 -48.844 1 19.16 284 LEU A CA 1
ATOM 2188 C C . LEU A 1 284 ? 7.027 66.688 -49.562 1 19.16 284 LEU A C 1
ATOM 2190 O O . LEU A 1 284 ? 8.07 66.875 -48.938 1 19.16 284 LEU A O 1
ATOM 2194 N N . MET B 1 1 ? -17.047 -27.031 -28.016 1 66 1 MET B N 1
ATOM 2195 C CA . MET B 1 1 ? -18.047 -25.969 -27.828 1 66 1 MET B CA 1
ATOM 2196 C C . MET B 1 1 ? -18.359 -25.781 -26.344 1 66 1 MET B C 1
ATOM 2198 O O . MET B 1 1 ? -18.453 -26.766 -25.594 1 66 1 MET B O 1
ATOM 2202 N N . VAL B 1 2 ? -18.047 -24.578 -25.859 1 79.06 2 VAL B N 1
ATOM 2203 C CA . VAL B 1 2 ? -18.344 -24.328 -24.453 1 79.06 2 VAL B CA 1
ATOM 2204 C C . VAL B 1 2 ? -19.828 -24.5 -24.188 1 79.06 2 VAL B C 1
ATOM 2206 O O . VAL B 1 2 ? -20.672 -23.938 -24.891 1 79.06 2 VAL B O 1
ATOM 2209 N N . SER B 1 3 ? -20.297 -25.594 -23.469 1 90.62 3 SER B N 1
ATOM 2210 C CA . SER B 1 3 ? -21.688 -25.797 -23.109 1 90.62 3 SER B CA 1
ATOM 2211 C C . SER B 1 3 ? -22.266 -24.562 -22.422 1 90.62 3 SER B C 1
ATOM 2213 O O . SER B 1 3 ? -21.516 -23.719 -21.922 1 90.62 3 SER B O 1
ATOM 2215 N N . VAL B 1 4 ? -23.578 -24.469 -22.609 1 89.88 4 VAL B N 1
ATOM 2216 C CA . VAL B 1 4 ? -24.281 -23.344 -21.984 1 89.88 4 VAL B CA 1
ATOM 2217 C C . VAL B 1 4 ? -23.969 -23.312 -20.484 1 89.88 4 VAL B C 1
ATOM 2219 O O . VAL B 1 4 ? -23.734 -22.234 -19.922 1 89.88 4 VAL B O 1
ATOM 2222 N N . GLU B 1 5 ? -24 -24.438 -19.859 1 88.94 5 GLU B N 1
ATOM 2223 C CA . GLU B 1 5 ? -23.688 -24.531 -18.438 1 88.94 5 GLU B CA 1
ATOM 2224 C C . GLU B 1 5 ? -22.266 -24.031 -18.156 1 88.94 5 GLU B C 1
ATOM 2226 O O . GLU B 1 5 ? -22.047 -23.266 -17.219 1 88.94 5 GLU B O 1
ATOM 2231 N N . GLU B 1 6 ? -21.469 -24.422 -18.953 1 90.06 6 GLU B N 1
ATOM 2232 C CA . GLU B 1 6 ? -20.078 -23.984 -18.812 1 90.06 6 GLU B CA 1
ATOM 2233 C C . GLU B 1 6 ? -19.953 -22.469 -19.047 1 90.06 6 GLU B C 1
ATOM 2235 O O . GLU B 1 6 ? -19.219 -21.781 -18.344 1 90.06 6 GLU B O 1
ATOM 2240 N N . ALA B 1 7 ? -20.641 -22.031 -20 1 91.81 7 ALA B N 1
ATOM 2241 C CA . ALA B 1 7 ? -20.609 -20.609 -20.312 1 91.81 7 ALA B CA 1
ATOM 2242 C C . ALA B 1 7 ? -21.141 -19.781 -19.141 1 91.81 7 ALA B C 1
ATOM 2244 O O . ALA B 1 7 ? -20.578 -18.734 -18.812 1 91.81 7 ALA B O 1
ATOM 2245 N N . VAL B 1 8 ? -22.156 -20.234 -18.625 1 92.06 8 VAL B N 1
ATOM 2246 C CA . VAL B 1 8 ? -22.797 -19.5 -17.547 1 92.06 8 VAL B CA 1
ATOM 2247 C C . VAL B 1 8 ? -21.938 -19.562 -16.297 1 92.06 8 VAL B C 1
ATOM 2249 O O . VAL B 1 8 ? -21.578 -18.516 -15.727 1 92.06 8 VAL B O 1
ATOM 2252 N N . PHE B 1 9 ? -21.484 -20.656 -15.898 1 93.5 9 PHE B N 1
ATOM 2253 C CA . PHE B 1 9 ? -20.828 -20.828 -14.602 1 93.5 9 PHE B CA 1
ATOM 2254 C C . PHE B 1 9 ? -19.359 -20.453 -14.688 1 93.5 9 PHE B C 1
ATOM 2256 O O . PHE B 1 9 ? -18.781 -19.953 -13.719 1 93.5 9 PHE B O 1
ATOM 2263 N N . ASP B 1 10 ? -18.766 -20.547 -15.82 1 93.5 10 ASP B N 1
ATOM 2264 C CA . ASP B 1 10 ? -17.328 -20.328 -15.922 1 93.5 10 ASP B CA 1
ATOM 2265 C C . ASP B 1 10 ? -17.016 -18.906 -16.406 1 93.5 10 ASP B C 1
ATOM 2267 O O . ASP B 1 10 ? -15.898 -18.422 -16.266 1 93.5 10 ASP B O 1
ATOM 2271 N N . TYR B 1 11 ? -18.062 -18.266 -16.969 1 93.44 11 TYR B N 1
ATOM 2272 C CA . TYR B 1 11 ? -17.734 -16.969 -17.562 1 93.44 11 TYR B CA 1
ATOM 2273 C C . TYR B 1 11 ? -18.719 -15.898 -17.094 1 93.44 11 TYR B C 1
ATOM 2275 O O . TYR B 1 11 ? -18.312 -14.844 -16.594 1 93.44 11 TYR B O 1
ATOM 2283 N N . ILE B 1 12 ? -19.953 -16.172 -17.203 1 94.81 12 ILE B N 1
ATOM 2284 C CA . ILE B 1 12 ? -20.953 -15.156 -16.906 1 94.81 12 ILE B CA 1
ATOM 2285 C C . ILE B 1 12 ? -20.984 -14.883 -15.406 1 94.81 12 ILE B C 1
ATOM 2287 O O . ILE B 1 12 ? -20.969 -13.727 -14.977 1 94.81 12 ILE B O 1
ATOM 2291 N N . CYS B 1 13 ? -21.047 -15.914 -14.609 1 94.94 13 CYS B N 1
ATOM 2292 C CA . CYS B 1 13 ? -21.125 -15.758 -13.164 1 94.94 13 CYS B CA 1
ATOM 2293 C C . CYS B 1 13 ? -19.922 -14.977 -12.641 1 94.94 13 CYS B C 1
ATOM 2295 O O . CYS B 1 13 ? -20.078 -13.961 -11.969 1 94.94 13 CYS B O 1
ATOM 2297 N N . PRO B 1 14 ? -18.781 -15.375 -13 1 95.12 14 PRO B N 1
ATOM 2298 C CA . PRO B 1 14 ? -17.625 -14.625 -12.477 1 95.12 14 PRO B CA 1
ATOM 2299 C C . PRO B 1 14 ? -17.531 -13.219 -13.062 1 95.12 14 PRO B C 1
ATOM 2301 O O . PRO B 1 14 ? -17.062 -12.297 -12.391 1 95.12 14 PRO B O 1
ATOM 2304 N N . PHE B 1 15 ? -17.938 -13.047 -14.25 1 96.25 15 PHE B N 1
ATOM 2305 C CA . PHE B 1 15 ? -17.922 -11.719 -14.844 1 96.25 15 PHE B CA 1
ATOM 2306 C C . PHE B 1 15 ? -18.859 -10.781 -14.094 1 96.25 15 PHE B C 1
ATOM 2308 O O . PHE B 1 15 ? -18.484 -9.672 -13.734 1 96.25 15 PHE B O 1
ATOM 2315 N N . LEU B 1 16 ? -20.047 -11.234 -13.875 1 95.62 16 LEU B N 1
ATOM 2316 C CA . LEU B 1 16 ? -21 -10.445 -13.117 1 95.62 16 LEU B CA 1
ATOM 2317 C C . LEU B 1 16 ? -20.531 -10.258 -11.68 1 95.62 16 LEU B C 1
ATOM 2319 O O . LEU B 1 16 ? -20.75 -9.195 -11.086 1 95.62 16 LEU B O 1
ATOM 2323 N N . GLY B 1 17 ? -19.938 -11.258 -11.125 1 95.75 17 GLY B N 1
ATOM 2324 C CA . GLY B 1 17 ? -19.328 -11.125 -9.812 1 95.75 17 GLY B CA 1
ATOM 2325 C C . GLY B 1 17 ? -18.312 -10 -9.742 1 95.75 17 GLY B C 1
ATOM 2326 O O . GLY B 1 17 ? -18.281 -9.25 -8.766 1 95.75 17 GLY B O 1
ATOM 2327 N N . CYS B 1 18 ? -17.547 -9.852 -10.773 1 95.88 18 CYS B N 1
ATOM 2328 C CA . CYS B 1 18 ? -16.547 -8.797 -10.844 1 95.88 18 CYS B CA 1
ATOM 2329 C C . CYS B 1 18 ? -17.203 -7.422 -10.852 1 95.88 18 CYS B C 1
ATOM 2331 O O . CYS B 1 18 ? -16.766 -6.516 -10.148 1 95.88 18 CYS B O 1
ATOM 2333 N N . LEU B 1 19 ? -18.219 -7.301 -11.602 1 95.06 19 LEU B N 1
ATOM 2334 C CA . LEU B 1 19 ? -18.906 -6.023 -11.703 1 95.06 19 LEU B CA 1
ATOM 2335 C C . LEU B 1 19 ? -19.531 -5.637 -10.359 1 95.06 19 LEU B C 1
ATOM 2337 O O . LEU B 1 19 ? -19.406 -4.492 -9.922 1 95.06 19 LEU B O 1
ATOM 2341 N N . ILE B 1 20 ? -20.141 -6.559 -9.75 1 93.88 20 ILE B N 1
ATOM 2342 C CA . ILE B 1 20 ? -20.797 -6.289 -8.477 1 93.88 20 ILE B CA 1
ATOM 2343 C C . ILE B 1 20 ? -19.734 -6.012 -7.406 1 93.88 20 ILE B C 1
ATOM 2345 O O . ILE B 1 20 ? -19.891 -5.098 -6.594 1 93.88 20 ILE B O 1
ATOM 2349 N N . ALA B 1 21 ? -18.719 -6.832 -7.398 1 93.5 21 ALA B N 1
ATOM 2350 C CA . ALA B 1 21 ? -17.641 -6.602 -6.445 1 93.5 21 ALA B CA 1
ATOM 2351 C C . ALA B 1 21 ? -17.094 -5.18 -6.566 1 93.5 21 ALA B C 1
ATOM 2353 O O . ALA B 1 21 ? -16.875 -4.508 -5.559 1 93.5 21 ALA B O 1
ATOM 2354 N N . SER B 1 22 ? -16.906 -4.719 -7.789 1 92.88 22 SER B N 1
ATOM 2355 C CA . SER B 1 22 ? -16.406 -3.365 -8.031 1 92.88 22 SER B CA 1
ATOM 2356 C C . SER B 1 22 ? -17.359 -2.322 -7.457 1 92.88 22 SER B C 1
ATOM 2358 O O . SER B 1 22 ? -16.922 -1.324 -6.879 1 92.88 22 SER B O 1
ATOM 2360 N N . THR B 1 23 ? -18.578 -2.584 -7.605 1 91 23 THR B N 1
ATOM 2361 C CA . THR B 1 23 ? -19.594 -1.687 -7.07 1 91 23 THR B CA 1
ATOM 2362 C C . THR B 1 23 ? -19.578 -1.688 -5.543 1 91 23 THR B C 1
ATOM 2364 O O . THR B 1 23 ? -19.641 -0.629 -4.914 1 91 23 THR B O 1
ATOM 2367 N N . LEU B 1 24 ? -19.438 -2.824 -5.004 1 89.62 24 LEU B N 1
ATOM 2368 C CA . LEU B 1 24 ? -19.406 -2.955 -3.553 1 89.62 24 LEU B CA 1
ATOM 2369 C C . LEU B 1 24 ? -18.156 -2.295 -2.971 1 89.62 24 LEU B C 1
ATOM 2371 O O . LEU B 1 24 ? -18.234 -1.637 -1.931 1 89.62 24 LEU B O 1
ATOM 2375 N N . PHE B 1 25 ? -17.031 -2.447 -3.637 1 90.94 25 PHE B N 1
ATOM 2376 C CA . PHE B 1 25 ? -15.797 -1.817 -3.188 1 90.94 25 PHE B CA 1
ATOM 2377 C C . PHE B 1 25 ? -15.891 -0.3 -3.285 1 90.94 25 PHE B C 1
ATOM 2379 O O . PHE B 1 25 ? -15.258 0.421 -2.514 1 90.94 25 PHE B O 1
ATOM 2386 N N . ALA B 1 26 ? -16.734 0.197 -4.137 1 90.81 26 ALA B N 1
ATOM 2387 C CA . ALA B 1 26 ? -16.844 1.632 -4.387 1 90.81 26 ALA B CA 1
ATOM 2388 C C . ALA B 1 26 ? -17.812 2.289 -3.402 1 90.81 26 ALA B C 1
ATOM 2390 O O . ALA B 1 26 ? -17.875 3.518 -3.311 1 90.81 26 ALA B O 1
ATOM 2391 N N . ALA B 1 27 ? -18.469 1.54 -2.625 1 87.25 27 ALA B N 1
ATOM 2392 C CA . ALA B 1 27 ? -19.516 2.031 -1.727 1 87.25 27 ALA B CA 1
ATOM 2393 C C . ALA B 1 27 ? -18.953 3.059 -0.747 1 87.25 27 ALA B C 1
ATOM 2395 O O . ALA B 1 27 ? -19.578 4.094 -0.498 1 87.25 27 ALA B O 1
ATOM 2396 N N . PRO B 1 28 ? -17.766 2.824 -0.232 1 91.56 28 PRO B N 1
ATOM 2397 C CA . PRO B 1 28 ? -17.281 3.764 0.78 1 91.56 28 PRO B CA 1
ATOM 2398 C C . PRO B 1 28 ? -16.656 5.016 0.17 1 91.56 28 PRO B C 1
ATOM 2400 O O . PRO B 1 28 ? -16.25 5.926 0.898 1 91.56 28 PRO B O 1
ATOM 2403 N N . ILE B 1 29 ? -16.547 5.102 -1.144 1 93.88 29 ILE B N 1
ATOM 2404 C CA . ILE B 1 29 ? -15.867 6.215 -1.804 1 93.88 29 ILE B CA 1
ATOM 2405 C C . ILE B 1 29 ? -16.562 7.527 -1.451 1 93.88 29 ILE B C 1
ATOM 2407 O O . ILE B 1 29 ? -15.922 8.492 -1.042 1 93.88 29 ILE B O 1
ATOM 2411 N N . ASN B 1 30 ? -17.859 7.582 -1.539 1 91.94 30 ASN B N 1
ATOM 2412 C CA . ASN B 1 30 ? -18.594 8.812 -1.274 1 91.94 30 ASN B CA 1
ATOM 2413 C C . ASN B 1 30 ? -18.531 9.203 0.2 1 91.94 30 ASN B C 1
ATOM 2415 O O . ASN B 1 30 ? -18.469 10.383 0.534 1 91.94 30 ASN B O 1
ATOM 2419 N N . ASP B 1 31 ? -18.547 8.219 0.998 1 91.38 31 ASP B N 1
ATOM 2420 C CA . ASP B 1 31 ? -18.453 8.484 2.43 1 91.38 31 ASP B CA 1
ATOM 2421 C C . ASP B 1 31 ? -17.094 9.117 2.771 1 91.38 31 ASP B C 1
ATOM 2423 O O . ASP B 1 31 ? -17.031 10.086 3.527 1 91.38 31 ASP B O 1
ATOM 2427 N N . LEU B 1 32 ? -16.109 8.578 2.258 1 95.38 32 LEU B N 1
ATOM 2428 C CA . LEU B 1 32 ? -14.789 9.141 2.539 1 95.38 32 LEU B CA 1
ATOM 2429 C C . LEU B 1 32 ? -14.641 10.523 1.92 1 95.38 32 LEU B C 1
ATOM 2431 O O . LEU B 1 32 ? -14.086 11.438 2.543 1 95.38 32 LEU B O 1
ATOM 2435 N N . ARG B 1 33 ? -15.117 10.664 0.688 1 95.06 33 ARG B N 1
ATOM 2436 C CA . ARG B 1 33 ? -15.07 11.969 0.045 1 95.06 33 ARG B CA 1
ATOM 2437 C C . ARG B 1 33 ? -15.742 13.031 0.911 1 95.06 33 ARG B C 1
ATOM 2439 O O . ARG B 1 33 ? -15.188 14.117 1.113 1 95.06 33 ARG B O 1
ATOM 2446 N N . LYS B 1 34 ? -16.875 12.719 1.401 1 94.31 34 LYS B N 1
ATOM 2447 C CA . LYS B 1 34 ? -17.594 13.633 2.273 1 94.31 34 LYS B CA 1
ATOM 2448 C C . LYS B 1 34 ? -16.812 13.922 3.551 1 94.31 34 LYS B C 1
ATOM 2450 O O . LYS B 1 34 ? -16.688 15.078 3.965 1 94.31 34 LYS B O 1
ATOM 2455 N N . SER B 1 35 ? -16.328 12.906 4.152 1 95.88 35 SER B N 1
ATOM 2456 C CA . SER B 1 35 ? -15.562 13.055 5.387 1 95.88 35 SER B CA 1
ATOM 2457 C C . SER B 1 35 ? -14.344 13.938 5.18 1 95.88 35 SER B C 1
ATOM 2459 O O . SER B 1 35 ? -14.023 14.773 6.031 1 95.88 35 SER B O 1
ATOM 2461 N N . LEU B 1 36 ? -13.688 13.781 4.078 1 96.62 36 LEU B N 1
ATOM 2462 C CA . LEU B 1 36 ? -12.508 14.586 3.777 1 96.62 36 LEU B CA 1
ATOM 2463 C C . LEU B 1 36 ? -12.891 16.047 3.564 1 96.62 36 LEU B C 1
ATOM 2465 O O . LEU B 1 36 ? -12.188 16.953 4.023 1 96.62 36 LEU B O 1
ATOM 2469 N N . ARG B 1 37 ? -13.992 16.234 2.902 1 94.12 37 ARG B N 1
ATOM 2470 C CA . ARG B 1 37 ? -14.477 17.594 2.674 1 94.12 37 ARG B CA 1
ATOM 2471 C C . ARG B 1 37 ? -14.891 18.25 3.984 1 94.12 37 ARG B C 1
ATOM 2473 O O . ARG B 1 37 ? -14.641 19.438 4.191 1 94.12 37 ARG B O 1
ATOM 2480 N N . GLU B 1 38 ? -15.516 17.453 4.828 1 94.06 38 GLU B N 1
ATOM 2481 C CA . GLU B 1 38 ? -16 17.969 6.105 1 94.06 38 GLU B CA 1
ATOM 2482 C C . GLU B 1 38 ? -14.906 17.938 7.168 1 94.06 38 GLU B C 1
ATOM 2484 O O . GLU B 1 38 ? -15.094 18.438 8.281 1 94.06 38 GLU B O 1
ATOM 2489 N N . ARG B 1 39 ? -13.781 17.328 6.875 1 95 39 ARG B N 1
ATOM 2490 C CA . ARG B 1 39 ? -12.586 17.312 7.707 1 95 39 ARG B CA 1
ATOM 2491 C C . ARG B 1 39 ? -12.836 16.578 9.016 1 95 39 ARG B C 1
ATOM 2493 O O . ARG B 1 39 ? -12.375 17.016 10.078 1 95 39 ARG B O 1
ATOM 2500 N N . THR B 1 40 ? -13.664 15.586 8.93 1 95.38 40 THR B N 1
ATOM 2501 C CA . THR B 1 40 ? -13.953 14.766 10.102 1 95.38 40 THR B CA 1
ATOM 2502 C C . THR B 1 40 ? -14.492 13.406 9.688 1 95.38 40 THR B C 1
ATOM 2504 O O . THR B 1 40 ? -15.18 13.281 8.672 1 95.38 40 THR B O 1
ATOM 2507 N N . LEU B 1 41 ? -14.141 12.438 10.516 1 93.81 41 LEU B N 1
ATOM 2508 C CA . LEU B 1 41 ? -14.688 11.109 10.273 1 93.81 41 LEU B CA 1
ATOM 2509 C C . LEU B 1 41 ? -16.125 11.016 10.758 1 93.81 41 LEU B C 1
ATOM 2511 O O . LEU B 1 41 ? -16.922 10.227 10.227 1 93.81 41 LEU B O 1
ATOM 2515 N N . GLY B 1 42 ? -16.406 11.859 11.703 1 91.31 42 GLY B N 1
ATOM 2516 C CA . GLY B 1 42 ? -17.734 11.766 12.289 1 91.31 42 GLY B CA 1
ATOM 2517 C C . GLY B 1 42 ? -18.031 10.398 12.867 1 91.31 42 GLY B C 1
ATOM 2518 O O . GLY B 1 42 ? -17.281 9.898 13.703 1 91.31 42 GLY B O 1
ATOM 2519 N N . SER B 1 43 ? -19.078 9.68 12.406 1 87.31 43 SER B N 1
ATOM 2520 C CA . SER B 1 43 ? -19.5 8.367 12.906 1 87.31 43 SER B CA 1
ATOM 2521 C C . SER B 1 43 ? -18.938 7.246 12.031 1 87.31 43 SER B C 1
ATOM 2523 O O . SER B 1 43 ? -19.188 6.066 12.289 1 87.31 43 SER B O 1
ATOM 2525 N N . LEU B 1 44 ? -18.156 7.633 11.109 1 88.81 44 LEU B N 1
ATOM 2526 C CA . LEU B 1 44 ? -17.625 6.652 10.172 1 88.81 44 LEU B CA 1
ATOM 2527 C C . LEU B 1 44 ? -16.516 5.824 10.828 1 88.81 44 LEU B C 1
ATOM 2529 O O . LEU B 1 44 ? -15.594 6.375 11.43 1 88.81 44 LEU B O 1
ATOM 2533 N N . ASN B 1 45 ? -16.688 4.473 10.805 1 88.38 45 ASN B N 1
ATOM 2534 C CA . ASN B 1 45 ? -15.648 3.557 11.25 1 88.38 45 ASN B CA 1
ATOM 2535 C C . ASN B 1 45 ? -14.766 3.105 10.086 1 88.38 45 ASN B C 1
ATOM 2537 O O . ASN B 1 45 ? -15.211 2.344 9.227 1 88.38 45 ASN B O 1
ATOM 2541 N N . PRO B 1 46 ? -13.531 3.473 10.078 1 94.5 46 PRO B N 1
ATOM 2542 C CA . PRO B 1 46 ? -12.688 3.154 8.922 1 94.5 46 PRO B CA 1
ATOM 2543 C C . PRO B 1 46 ? -11.945 1.828 9.086 1 94.5 46 PRO B C 1
ATOM 2545 O O . PRO B 1 46 ? -11.234 1.398 8.172 1 94.5 46 PRO B O 1
ATOM 2548 N N . ASN B 1 47 ? -12.094 1.029 10.188 1 90.38 47 ASN B N 1
ATOM 2549 C CA . ASN B 1 47 ? -11.352 -0.197 10.469 1 90.38 47 ASN B CA 1
ATOM 2550 C C . ASN B 1 47 ? -11.539 -1.232 9.367 1 90.38 47 ASN B C 1
ATOM 2552 O O . ASN B 1 47 ? -10.578 -1.893 8.961 1 90.38 47 ASN B O 1
ATOM 2556 N N . PRO B 1 48 ? -12.781 -1.377 8.789 1 89.25 48 PRO B N 1
ATOM 2557 C CA . PRO B 1 48 ? -12.984 -2.387 7.746 1 89.25 48 PRO B CA 1
ATOM 2558 C C . PRO B 1 48 ? -12.117 -2.145 6.516 1 89.25 48 PRO B C 1
ATOM 2560 O O . PRO B 1 48 ? -11.852 -3.074 5.746 1 89.25 48 PRO B O 1
ATOM 2563 N N . TRP B 1 49 ? -11.672 -0.92 6.309 1 94.06 49 TRP B N 1
ATOM 2564 C CA . TRP B 1 49 ? -10.914 -0.597 5.109 1 94.06 49 TRP B CA 1
ATOM 2565 C C . TRP B 1 49 ? -9.523 -1.221 5.164 1 94.06 49 TRP B C 1
ATOM 2567 O O . TRP B 1 49 ? -8.969 -1.623 4.137 1 94.06 49 TRP B O 1
ATOM 2577 N N . ALA B 1 50 ? -8.93 -1.33 6.391 1 94.88 50 ALA B N 1
ATOM 2578 C CA . ALA B 1 50 ? -7.652 -2.029 6.539 1 94.88 50 ALA B CA 1
ATOM 2579 C C . ALA B 1 50 ? -7.82 -3.527 6.293 1 94.88 50 ALA B C 1
ATOM 2581 O O . ALA B 1 50 ? -6.98 -4.152 5.641 1 94.88 50 ALA B O 1
ATOM 2582 N N . ILE B 1 51 ? -8.867 -4.051 6.781 1 91.94 51 ILE B N 1
ATOM 2583 C CA . ILE B 1 51 ? -9.141 -5.473 6.602 1 91.94 51 ILE B CA 1
ATOM 2584 C C . ILE B 1 51 ? -9.391 -5.766 5.125 1 91.94 51 ILE B C 1
ATOM 2586 O O . ILE B 1 51 ? -9.016 -6.824 4.621 1 91.94 51 ILE B O 1
ATOM 2590 N N . LEU B 1 52 ? -10.047 -4.801 4.473 1 93.56 52 LEU B N 1
ATOM 2591 C CA . LEU B 1 52 ? -10.266 -4.895 3.033 1 93.56 52 LEU B CA 1
ATOM 2592 C C . LEU B 1 52 ? -8.938 -5.059 2.293 1 93.56 52 LEU B C 1
ATOM 2594 O O . LEU B 1 52 ? -8.852 -5.832 1.337 1 93.56 52 LEU B O 1
ATOM 2598 N N . THR B 1 53 ? -7.926 -4.348 2.742 1 96.12 53 THR B N 1
ATOM 2599 C CA . THR B 1 53 ? -6.602 -4.469 2.135 1 96.12 53 THR B CA 1
ATOM 2600 C C . THR B 1 53 ? -6.102 -5.906 2.213 1 96.12 53 THR B C 1
ATOM 2602 O O . THR B 1 53 ? -5.633 -6.461 1.218 1 96.12 53 THR B O 1
ATOM 2605 N N . GLY B 1 54 ? -6.238 -6.457 3.371 1 94.94 54 GLY B N 1
ATOM 2606 C CA . GLY B 1 54 ? -5.816 -7.84 3.537 1 94.94 54 GLY B CA 1
ATOM 2607 C C . GLY B 1 54 ? -6.617 -8.812 2.689 1 94.94 54 GLY B C 1
ATOM 2608 O O . GLY B 1 54 ? -6.051 -9.727 2.09 1 94.94 54 GLY B O 1
ATOM 2609 N N . ASN B 1 55 ? -7.898 -8.594 2.641 1 93.56 55 ASN B N 1
ATOM 2610 C CA . ASN B 1 55 ? -8.773 -9.445 1.84 1 93.56 55 ASN B CA 1
ATOM 2611 C C . ASN B 1 55 ? -8.391 -9.414 0.364 1 93.56 55 ASN B C 1
ATOM 2613 O O . ASN B 1 55 ? -8.227 -10.461 -0.261 1 93.56 55 ASN B O 1
ATOM 2617 N N . CYS B 1 56 ? -8.234 -8.258 -0.125 1 96.12 56 CYS B N 1
ATOM 2618 C CA . CYS B 1 56 ? -7.91 -8.109 -1.539 1 96.12 56 CYS B CA 1
ATOM 2619 C C . CYS B 1 56 ? -6.508 -8.625 -1.84 1 96.12 56 CYS B C 1
ATOM 2621 O O . CYS B 1 56 ? -6.277 -9.234 -2.885 1 96.12 56 CYS B O 1
ATOM 2623 N N . LEU B 1 57 ? -5.543 -8.359 -0.917 1 96.06 57 LEU B N 1
ATOM 2624 C CA . LEU B 1 57 ? -4.199 -8.898 -1.09 1 96.06 57 LEU B CA 1
ATOM 2625 C C . LEU B 1 57 ? -4.23 -10.422 -1.144 1 96.06 57 LEU B C 1
ATOM 2627 O O . LEU B 1 57 ? -3.58 -11.031 -1.998 1 96.06 57 LEU B O 1
ATOM 2631 N N . GLY B 1 58 ? -4.961 -10.992 -0.278 1 95.62 58 GLY B N 1
ATOM 2632 C CA . GLY B 1 58 ? -5.086 -12.438 -0.234 1 95.62 58 GLY B CA 1
ATOM 2633 C C . GLY B 1 58 ? -5.691 -13.023 -1.494 1 95.62 58 GLY B C 1
ATOM 2634 O O . GLY B 1 58 ? -5.145 -13.969 -2.074 1 95.62 58 GLY B O 1
ATOM 2635 N N . TRP B 1 59 ? -6.805 -12.453 -1.937 1 96.5 59 TRP B N 1
ATOM 2636 C CA . TRP B 1 59 ? -7.477 -12.961 -3.125 1 96.5 59 TRP B CA 1
ATOM 2637 C C . TRP B 1 59 ? -6.629 -12.734 -4.371 1 96.5 59 TRP B C 1
ATOM 2639 O O . TRP B 1 59 ? -6.633 -13.562 -5.289 1 96.5 59 TRP B O 1
ATOM 2649 N N . CYS B 1 60 ? -5.914 -11.656 -4.438 1 95.56 60 CYS B N 1
ATOM 2650 C CA . CYS B 1 60 ? -5 -11.438 -5.551 1 95.56 60 CYS B CA 1
ATOM 2651 C C . CYS B 1 60 ? -3.902 -12.5 -5.566 1 95.56 60 CYS B C 1
ATOM 2653 O O . CYS B 1 60 ? -3.551 -13.016 -6.629 1 95.56 60 CYS B O 1
ATOM 2655 N N . SER B 1 61 ? -3.352 -12.789 -4.391 1 93.88 61 SER B N 1
ATOM 2656 C CA . SER B 1 61 ? -2.336 -13.828 -4.289 1 93.88 61 SER B CA 1
ATOM 2657 C C . SER B 1 61 ? -2.9 -15.188 -4.688 1 93.88 61 SER B C 1
ATOM 2659 O O . SER B 1 61 ? -2.252 -15.945 -5.414 1 93.88 61 SER B O 1
ATOM 2661 N N . TYR B 1 62 ? -4.113 -15.484 -4.227 1 95.06 62 TYR B N 1
ATOM 2662 C CA . TYR B 1 62 ? -4.777 -16.734 -4.582 1 95.06 62 TYR B CA 1
ATOM 2663 C C . TYR B 1 62 ? -4.988 -16.828 -6.09 1 95.06 62 TYR B C 1
ATOM 2665 O O . TYR B 1 62 ? -4.777 -17.891 -6.688 1 95.06 62 TYR B O 1
ATOM 2673 N N . ALA B 1 63 ? -5.434 -15.703 -6.613 1 95 63 ALA B N 1
ATOM 2674 C CA . ALA B 1 63 ? -5.652 -15.648 -8.055 1 95 63 ALA B CA 1
ATOM 2675 C C . ALA B 1 63 ? -4.363 -15.945 -8.82 1 95 63 ALA B C 1
ATOM 2677 O O . ALA B 1 63 ? -4.391 -16.594 -9.867 1 95 63 ALA B O 1
ATOM 2678 N N . TYR B 1 64 ? -3.248 -15.5 -8.305 1 88.5 64 TYR B N 1
ATOM 2679 C CA . TYR B 1 64 ? -1.956 -15.742 -8.938 1 88.5 64 TYR B CA 1
ATOM 2680 C C . TYR B 1 64 ? -1.619 -17.234 -8.93 1 88.5 64 TYR B C 1
ATOM 2682 O O . TYR B 1 64 ? -1.253 -17.797 -9.969 1 88.5 64 TYR B O 1
ATOM 2690 N N . TYR B 1 65 ? -1.8 -17.875 -7.832 1 89.06 65 TYR B N 1
ATOM 2691 C CA . TYR B 1 65 ? -1.426 -19.281 -7.707 1 89.06 65 TYR B CA 1
ATOM 2692 C C . TYR B 1 65 ? -2.387 -20.172 -8.477 1 89.06 65 TYR B C 1
ATOM 2694 O O . TYR B 1 65 ? -1.999 -21.234 -8.969 1 89.06 65 TYR B O 1
ATOM 2702 N N . THR B 1 66 ? -3.604 -19.75 -8.625 1 92.56 66 THR B N 1
ATOM 2703 C CA . THR B 1 66 ? -4.594 -20.578 -9.305 1 92.56 66 THR B CA 1
ATOM 2704 C C . THR B 1 66 ? -4.734 -20.172 -10.766 1 92.56 66 THR B C 1
ATOM 2706 O O . THR B 1 66 ? -5.508 -20.766 -11.516 1 92.56 66 THR B O 1
ATOM 2709 N N . ASN B 1 67 ? -4.059 -19.062 -11.156 1 90 67 ASN B N 1
ATOM 2710 C CA . ASN B 1 67 ? -4.152 -18.516 -12.508 1 90 67 ASN B CA 1
ATOM 2711 C C . ASN B 1 67 ? -5.598 -18.188 -12.875 1 90 67 ASN B C 1
ATOM 2713 O O . ASN B 1 67 ? -6.062 -18.578 -13.953 1 90 67 ASN B O 1
ATOM 2717 N N . ASP B 1 68 ? -6.309 -17.609 -11.992 1 93.75 68 ASP B N 1
ATOM 2718 C CA . ASP B 1 68 ? -7.715 -17.266 -12.203 1 93.75 68 ASP B CA 1
ATOM 2719 C C . ASP B 1 68 ? -7.887 -15.773 -12.477 1 93.75 68 ASP B C 1
ATOM 2721 O O . ASP B 1 68 ? -7.797 -14.953 -11.555 1 93.75 68 ASP B O 1
ATOM 2725 N N . PRO B 1 69 ? -8.164 -15.43 -13.695 1 91.88 69 PRO B N 1
ATOM 2726 C CA . PRO B 1 69 ? -8.242 -14.008 -14.031 1 91.88 69 PRO B CA 1
ATOM 2727 C C . PRO B 1 69 ? -9.461 -13.32 -13.43 1 91.88 69 PRO B C 1
ATOM 2729 O O . PRO B 1 69 ? -9.438 -12.117 -13.172 1 91.88 69 PRO B O 1
ATOM 2732 N N . PHE B 1 70 ? -10.523 -14.055 -13.25 1 95.38 70 PHE B N 1
ATOM 2733 C CA . PHE B 1 70 ? -11.734 -13.445 -12.719 1 95.38 70 PHE B CA 1
ATOM 2734 C C . PHE B 1 70 ? -11.555 -13.062 -11.258 1 95.38 70 PHE B C 1
ATOM 2736 O O . PHE B 1 70 ? -11.969 -11.984 -10.836 1 95.38 70 PHE B O 1
ATOM 2743 N N . ILE B 1 71 ? -10.938 -13.938 -10.508 1 96.25 71 ILE B N 1
ATOM 2744 C CA . ILE B 1 71 ? -10.68 -13.625 -9.109 1 96.25 71 ILE B CA 1
ATOM 2745 C C . ILE B 1 71 ? -9.758 -12.406 -9.016 1 96.25 71 ILE B C 1
ATOM 2747 O O . ILE B 1 71 ? -9.969 -11.523 -8.188 1 96.25 71 ILE B O 1
ATOM 2751 N N . LEU B 1 72 ? -8.805 -12.352 -9.836 1 95.69 72 LEU B N 1
ATOM 2752 C CA . LEU B 1 72 ? -7.891 -11.211 -9.844 1 95.69 72 LEU B CA 1
ATOM 2753 C C . LEU B 1 72 ? -8.625 -9.922 -10.203 1 95.69 72 LEU B C 1
ATOM 2755 O O . LEU B 1 72 ? -8.492 -8.914 -9.508 1 95.69 72 LEU B O 1
ATOM 2759 N N . ALA B 1 73 ? -9.391 -9.984 -11.258 1 94.94 73 ALA B N 1
ATOM 2760 C CA . ALA B 1 73 ? -10.094 -8.805 -11.758 1 94.94 73 ALA B CA 1
ATOM 2761 C C . ALA B 1 73 ? -11.086 -8.281 -10.727 1 94.94 73 ALA B C 1
ATOM 2763 O O . ALA B 1 73 ? -11.352 -7.074 -10.672 1 94.94 73 ALA B O 1
ATOM 2764 N N . SER B 1 74 ? -11.602 -9.141 -9.961 1 96.5 74 SER B N 1
ATOM 2765 C CA . SER B 1 74 ? -12.609 -8.75 -8.977 1 96.5 74 SER B CA 1
ATOM 2766 C C . SER B 1 74 ? -11.961 -8.109 -7.75 1 96.5 74 SER B C 1
ATOM 2768 O O . SER B 1 74 ? -12.609 -7.34 -7.035 1 96.5 74 SER B O 1
ATOM 2770 N N . ASN B 1 75 ? -10.703 -8.352 -7.504 1 96.5 75 ASN B N 1
ATOM 2771 C CA . ASN B 1 75 ? -10.133 -7.969 -6.211 1 96.5 75 ASN B CA 1
ATOM 2772 C C . ASN B 1 75 ? -9.039 -6.922 -6.371 1 96.5 75 ASN B C 1
ATOM 2774 O O . ASN B 1 75 ? -8.797 -6.125 -5.461 1 96.5 75 ASN B O 1
ATOM 2778 N N . LEU B 1 76 ? -8.414 -6.82 -7.539 1 96.75 76 LEU B N 1
ATOM 2779 C CA . LEU B 1 76 ? -7.312 -5.887 -7.742 1 96.75 76 LEU B CA 1
ATOM 2780 C C . LEU B 1 76 ? -7.793 -4.445 -7.617 1 96.75 76 LEU B C 1
ATOM 2782 O O . LEU B 1 76 ? -7.16 -3.631 -6.941 1 96.75 76 LEU B O 1
ATOM 2786 N N . PRO B 1 77 ? -8.898 -4.066 -8.266 1 96.44 77 PRO B N 1
ATOM 2787 C CA . PRO B 1 77 ? -9.406 -2.709 -8.062 1 96.44 77 PRO B CA 1
ATOM 2788 C C . PRO B 1 77 ? -9.695 -2.406 -6.59 1 96.44 77 PRO B C 1
ATOM 2790 O O . PRO B 1 77 ? -9.445 -1.29 -6.125 1 96.44 77 PRO B O 1
ATOM 2793 N N . GLY B 1 78 ? -10.227 -3.393 -5.914 1 97.06 78 GLY B N 1
ATOM 2794 C CA . GLY B 1 78 ? -10.461 -3.236 -4.484 1 97.06 78 GLY B CA 1
ATOM 2795 C C . GLY B 1 78 ? -9.188 -2.99 -3.699 1 97.06 78 GLY B C 1
ATOM 2796 O O . GLY B 1 78 ? -9.18 -2.203 -2.75 1 97.06 78 GLY B O 1
ATOM 2797 N N . LEU B 1 79 ? -8.141 -3.658 -4.09 1 97.56 79 LEU B N 1
ATOM 2798 C CA . LEU B 1 79 ? -6.855 -3.467 -3.434 1 97.56 79 LEU B CA 1
ATOM 2799 C C . LEU B 1 79 ? -6.367 -2.031 -3.602 1 97.56 79 LEU B C 1
ATOM 2801 O O . LEU B 1 79 ? -5.98 -1.385 -2.625 1 97.56 79 LEU B O 1
ATOM 2805 N N . VAL B 1 80 ? -6.441 -1.541 -4.773 1 97.12 80 VAL B N 1
ATOM 2806 C CA . VAL B 1 80 ? -6.004 -0.179 -5.066 1 97.12 80 VAL B CA 1
ATOM 2807 C C . VAL B 1 80 ? -6.863 0.817 -4.293 1 97.12 80 VAL B C 1
ATOM 2809 O O . VAL B 1 80 ? -6.344 1.747 -3.674 1 97.12 80 VAL B O 1
ATOM 2812 N N . LEU B 1 81 ? -8.102 0.583 -4.336 1 96.88 81 LEU B N 1
ATOM 2813 C CA . LEU B 1 81 ? -9.031 1.468 -3.639 1 96.88 81 LEU B CA 1
ATOM 2814 C C . LEU B 1 81 ? -8.773 1.444 -2.137 1 96.88 81 LEU B C 1
ATOM 2816 O O . LEU B 1 81 ? -8.891 2.473 -1.466 1 96.88 81 LEU B O 1
ATOM 2820 N N . SER B 1 82 ? -8.453 0.293 -1.613 1 97.5 82 SER B N 1
ATOM 2821 C CA . SER B 1 82 ? -8.227 0.172 -0.177 1 97.5 82 SER B CA 1
ATOM 2822 C C . SER B 1 82 ? -7.07 1.06 0.274 1 97.5 82 SER B C 1
ATOM 2824 O O . SER B 1 82 ? -7.086 1.593 1.385 1 97.5 82 SER B O 1
ATOM 2826 N N . PHE B 1 83 ? -6.059 1.239 -0.555 1 98 83 PHE B N 1
ATOM 2827 C CA . PHE B 1 83 ? -4.961 2.137 -0.22 1 98 83 PHE B CA 1
ATOM 2828 C C . PHE B 1 83 ? -5.461 3.566 -0.049 1 98 83 PHE B C 1
ATOM 2830 O O . PHE B 1 83 ? -5.113 4.242 0.922 1 98 83 PHE B O 1
ATOM 2837 N N . TRP B 1 84 ? -6.289 3.975 -0.956 1 97.5 84 TRP B N 1
ATOM 2838 C CA . TRP B 1 84 ? -6.824 5.328 -0.891 1 97.5 84 TRP B CA 1
ATOM 2839 C C . TRP B 1 84 ? -7.715 5.504 0.333 1 97.5 84 TRP B C 1
ATOM 2841 O O . TRP B 1 84 ? -7.652 6.531 1.014 1 97.5 84 TRP B O 1
ATOM 2851 N N . LEU B 1 85 ? -8.523 4.551 0.571 1 97.56 85 LEU B N 1
ATOM 2852 C CA . LEU B 1 85 ? -9.414 4.598 1.721 1 97.56 85 LEU B CA 1
ATOM 2853 C C . LEU B 1 85 ? -8.633 4.711 3.021 1 97.56 85 LEU B C 1
ATOM 2855 O O . LEU B 1 85 ? -8.953 5.539 3.877 1 97.56 85 LEU B O 1
ATOM 2859 N N . ASN B 1 86 ? -7.633 3.902 3.143 1 97.88 86 ASN B N 1
ATOM 2860 C CA . ASN B 1 86 ? -6.828 3.922 4.363 1 97.88 86 ASN B CA 1
ATOM 2861 C C . ASN B 1 86 ? -6.043 5.223 4.492 1 97.88 86 ASN B C 1
ATOM 2863 O O . ASN B 1 86 ? -5.898 5.758 5.594 1 97.88 86 ASN B O 1
ATOM 2867 N N . MET B 1 87 ? -5.523 5.715 3.408 1 97.75 87 MET B N 1
ATOM 2868 C CA . MET B 1 87 ? -4.836 7.004 3.43 1 97.75 87 MET B CA 1
ATOM 2869 C C . MET B 1 87 ? -5.785 8.117 3.867 1 97.75 87 MET B C 1
ATOM 2871 O O . MET B 1 87 ? -5.406 8.992 4.648 1 97.75 87 MET B O 1
ATOM 2875 N N . GLY B 1 88 ? -6.992 8.07 3.32 1 98 88 GLY B N 1
ATOM 2876 C CA . GLY B 1 88 ? -7.992 9.047 3.707 1 98 88 GLY B CA 1
ATOM 2877 C C . GLY B 1 88 ? -8.336 9.008 5.184 1 98 88 GLY B C 1
ATOM 2878 O O . GLY B 1 88 ? -8.406 10.047 5.844 1 98 88 GLY B O 1
ATOM 2879 N N . ALA B 1 89 ? -8.508 7.805 5.676 1 97.81 89 ALA B N 1
ATOM 2880 C CA . ALA B 1 89 ? -8.805 7.641 7.098 1 97.81 89 ALA B CA 1
ATOM 2881 C C . ALA B 1 89 ? -7.648 8.156 7.957 1 97.81 89 ALA B C 1
ATOM 2883 O O . ALA B 1 89 ? -7.875 8.812 8.977 1 97.81 89 ALA B O 1
ATOM 2884 N N . ALA B 1 90 ? -6.469 7.867 7.582 1 97.69 90 ALA B N 1
ATOM 2885 C CA . ALA B 1 90 ? -5.293 8.297 8.328 1 97.69 90 ALA B CA 1
ATOM 2886 C C . ALA B 1 90 ? -5.184 9.82 8.352 1 97.69 90 ALA B C 1
ATOM 2888 O O . ALA B 1 90 ? -4.824 10.406 9.367 1 97.69 90 ALA B O 1
ATOM 2889 N N . LYS B 1 91 ? -5.465 10.414 7.234 1 97.75 91 LYS B N 1
ATOM 2890 C CA . LYS B 1 91 ? -5.457 11.875 7.148 1 97.75 91 LYS B CA 1
ATOM 2891 C C . LYS B 1 91 ? -6.418 12.492 8.156 1 97.75 91 LYS B C 1
ATOM 2893 O O . LYS B 1 91 ? -6.055 13.422 8.883 1 97.75 91 LYS B O 1
ATOM 2898 N N . LEU B 1 92 ? -7.57 11.977 8.18 1 97.88 92 LEU B N 1
ATOM 2899 C CA . LEU B 1 92 ? -8.617 12.516 9.039 1 97.88 92 LEU B CA 1
ATOM 2900 C C . LEU B 1 92 ? -8.297 12.273 10.508 1 97.88 92 LEU B C 1
ATOM 2902 O O . LEU B 1 92 ? -8.539 13.133 11.352 1 97.88 92 LEU B O 1
ATOM 2906 N N . GLN B 1 93 ? -7.789 11.133 10.773 1 97.12 93 GLN B N 1
ATOM 2907 C CA . GLN B 1 93 ? -7.41 10.828 12.148 1 97.12 93 GLN B CA 1
ATOM 2908 C C . GLN B 1 93 ? -6.25 11.711 12.602 1 97.12 93 GLN B C 1
ATOM 2910 O O . GLN B 1 93 ? -6.215 12.156 13.758 1 97.12 93 GLN B O 1
ATOM 2915 N N . TYR B 1 94 ? -5.32 11.93 11.727 1 97.25 94 TYR B N 1
ATOM 2916 C CA . TYR B 1 94 ? -4.207 12.82 12.023 1 97.25 94 TYR B CA 1
ATOM 2917 C C . TYR B 1 94 ? -4.703 14.234 12.305 1 97.25 94 TYR B C 1
ATOM 2919 O O . TYR B 1 94 ? -4.25 14.883 13.25 1 97.25 94 TYR B O 1
ATOM 2927 N N . LEU B 1 95 ? -5.57 14.734 11.516 1 96.62 95 LEU B N 1
ATOM 2928 C CA . LEU B 1 95 ? -6.16 16.047 11.711 1 96.62 95 LEU B CA 1
ATOM 2929 C C . LEU B 1 95 ? -6.805 16.156 13.094 1 96.62 95 LEU B C 1
ATOM 2931 O O . LEU B 1 95 ? -6.617 17.156 13.797 1 96.62 95 LEU B O 1
ATOM 2935 N N . ALA B 1 96 ? -7.555 15.133 13.43 1 95.44 96 ALA B N 1
ATOM 2936 C CA . ALA B 1 96 ? -8.211 15.117 14.734 1 95.44 96 ALA B CA 1
ATOM 2937 C C . ALA B 1 96 ? -7.184 15.141 15.867 1 95.44 96 ALA B C 1
ATOM 2939 O O . ALA B 1 96 ? -7.398 15.789 16.891 1 95.44 96 ALA B O 1
ATOM 2940 N N . GLN B 1 97 ? -6.156 14.375 15.695 1 94.81 97 GLN B N 1
ATOM 2941 C CA . GLN B 1 97 ? -5.094 14.352 16.688 1 94.81 97 GLN B CA 1
ATOM 2942 C C . GLN B 1 97 ? -4.441 15.719 16.828 1 94.81 97 GLN B C 1
ATOM 2944 O O . GLN B 1 97 ? -4.121 16.156 17.938 1 94.81 97 GLN B O 1
ATOM 2949 N N . VAL B 1 98 ? -4.199 16.375 15.719 1 94.38 98 VAL B N 1
ATOM 2950 C CA . VAL B 1 98 ? -3.611 17.703 15.719 1 94.38 98 VAL B CA 1
ATOM 2951 C C . VAL B 1 98 ? -4.539 18.688 16.438 1 94.38 98 VAL B C 1
ATOM 2953 O O . VAL B 1 98 ? -4.09 19.469 17.266 1 94.38 98 VAL B O 1
ATOM 2956 N N . ASP B 1 99 ? -5.773 18.656 16.141 1 92.12 99 ASP B N 1
ATOM 2957 C CA . ASP B 1 99 ? -6.758 19.5 16.781 1 92.12 99 ASP B CA 1
ATOM 2958 C C . ASP B 1 99 ? -6.773 19.281 18.297 1 92.12 99 ASP B C 1
ATOM 2960 O O . ASP B 1 99 ? -6.844 20.234 19.078 1 92.12 99 ASP B O 1
ATOM 2964 N N . ALA B 1 100 ? -6.723 18.062 18.656 1 89.94 100 ALA B N 1
ATOM 2965 C CA . ALA B 1 100 ? -6.703 17.734 20.078 1 89.94 100 ALA B CA 1
ATOM 2966 C C . ALA B 1 100 ? -5.438 18.266 20.734 1 89.94 100 ALA B C 1
ATOM 2968 O O . ALA B 1 100 ? -5.477 18.734 21.875 1 89.94 100 ALA B O 1
ATOM 2969 N N . ALA B 1 101 ? -4.363 18.141 20.078 1 87.62 101 ALA B N 1
ATOM 2970 C CA . ALA B 1 101 ? -3.09 18.625 20.594 1 87.62 101 ALA B CA 1
ATOM 2971 C C . ALA B 1 101 ? -3.107 20.141 20.781 1 87.62 101 ALA B C 1
ATOM 2973 O O . ALA B 1 101 ? -2.592 20.672 21.766 1 87.62 101 ALA B O 1
ATOM 2974 N N . ILE B 1 102 ? -3.68 20.828 19.859 1 86.38 102 ILE B N 1
ATOM 2975 C CA . ILE B 1 102 ? -3.779 22.281 19.906 1 86.38 102 ILE B CA 1
ATOM 2976 C C . ILE B 1 102 ? -4.707 22.703 21.062 1 86.38 102 ILE B C 1
ATOM 2978 O O . ILE B 1 102 ? -4.398 23.625 21.812 1 86.38 102 ILE B O 1
ATOM 2982 N N . ALA B 1 103 ? -5.754 22.047 21.188 1 84.31 103 ALA B N 1
ATOM 2983 C CA . ALA B 1 103 ? -6.715 22.328 22.25 1 84.31 103 ALA B CA 1
ATOM 2984 C C . ALA B 1 103 ? -6.086 22.125 23.625 1 84.31 103 ALA B C 1
ATOM 2986 O O . ALA B 1 103 ? -6.328 22.891 24.547 1 84.31 103 ALA B O 1
ATOM 2987 N N . ASN B 1 104 ? -5.309 21.078 23.734 1 82.31 104 ASN B N 1
ATOM 2988 C CA . ASN B 1 104 ? -4.633 20.781 24.984 1 82.31 104 ASN B CA 1
ATOM 2989 C C . ASN B 1 104 ? -3.59 21.844 25.328 1 82.31 104 ASN B C 1
ATOM 2991 O O . ASN B 1 104 ? -3.385 22.156 26.5 1 82.31 104 ASN B O 1
ATOM 2995 N N . ARG B 1 105 ? -2.877 22.359 24.391 1 77.25 105 ARG B N 1
ATOM 2996 C CA . ARG B 1 105 ? -1.872 23.391 24.609 1 77.25 105 ARG B CA 1
ATOM 2997 C C . ARG B 1 105 ? -2.518 24.703 25.047 1 77.25 105 ARG B C 1
ATOM 2999 O O . ARG B 1 105 ? -1.982 25.391 25.922 1 77.25 105 ARG B O 1
ATOM 3006 N N . LEU B 1 106 ? -3.59 24.969 24.516 1 74.56 106 LEU B N 1
ATOM 3007 C CA . LEU B 1 106 ? -4.316 26.188 24.875 1 74.56 106 LEU B CA 1
ATOM 3008 C C . LEU B 1 106 ? -4.863 26.109 26.297 1 74.56 106 LEU B C 1
ATOM 3010 O O . LEU B 1 106 ? -4.848 27.094 27.031 1 74.56 106 LEU B O 1
ATOM 3014 N N . ASP B 1 107 ? -5.359 25.016 26.594 1 69.94 107 ASP B N 1
ATOM 3015 C CA . ASP B 1 107 ? -5.887 24.812 27.938 1 69.94 107 ASP B CA 1
ATOM 3016 C C . ASP B 1 107 ? -4.773 24.891 28.984 1 69.94 107 ASP B C 1
ATOM 3018 O O . ASP B 1 107 ? -4.953 25.469 30.047 1 69.94 107 ASP B O 1
ATOM 3022 N N . LYS B 1 108 ? -3.576 24.438 28.797 1 64.56 108 LYS B N 1
ATOM 3023 C CA . LYS B 1 108 ? -2.488 24.344 29.766 1 64.56 108 LYS B CA 1
ATOM 3024 C C . LYS B 1 108 ? -1.729 25.672 29.859 1 64.56 108 LYS B C 1
ATOM 3026 O O . LYS B 1 108 ? -0.948 25.875 30.797 1 64.56 108 LYS B O 1
ATOM 3031 N N . SER B 1 109 ? -1.429 26.281 28.625 1 60.72 109 SER B N 1
ATOM 3032 C CA . SER B 1 109 ? -0.811 27.594 28.75 1 60.72 109 SER B CA 1
ATOM 3033 C C . SER B 1 109 ? -1.369 28.344 29.953 1 60.72 109 SER B C 1
ATOM 3035 O O . SER B 1 109 ? -0.701 29.219 30.516 1 60.72 109 SER B O 1
ATOM 3037 N N . THR B 1 110 ? -2.492 27.781 30.516 1 53.78 110 THR B N 1
ATOM 3038 C CA . THR B 1 110 ? -3.021 28.406 31.719 1 53.78 110 THR B CA 1
ATOM 3039 C C . THR B 1 110 ? -2.51 27.672 32.969 1 53.78 110 THR B C 1
ATOM 3041 O O . THR B 1 110 ? -2.564 28.219 34.062 1 53.78 110 THR B O 1
ATOM 3044 N N . GLU B 1 111 ? -2.227 26.391 32.781 1 55.94 111 GLU B N 1
ATOM 3045 C CA . GLU B 1 111 ? -1.897 25.656 34 1 55.94 111 GLU B CA 1
ATOM 3046 C C . GLU B 1 111 ? -0.387 25.531 34.188 1 55.94 111 GLU B C 1
ATOM 3048 O O . GLU B 1 111 ? 0.377 25.797 33.25 1 55.94 111 GLU B O 1
ATOM 3053 N N . HIS B 1 112 ? 0.177 24.906 35.375 1 54 112 HIS B N 1
ATOM 3054 C CA . HIS B 1 112 ? 1.499 24.844 35.969 1 54 112 HIS B CA 1
ATOM 3055 C C . HIS B 1 112 ? 2.49 24.125 35.062 1 54 112 HIS B C 1
ATOM 3057 O O . HIS B 1 112 ? 2.135 23.156 34.406 1 54 112 HIS B O 1
ATOM 3063 N N . ALA B 1 113 ? 3.85 24.547 34.906 1 53.16 113 ALA B N 1
ATOM 3064 C CA . ALA B 1 113 ? 4.984 24.516 33.969 1 53.16 113 ALA B CA 1
ATOM 3065 C C . ALA B 1 113 ? 5.414 23.078 33.688 1 53.16 113 ALA B C 1
ATOM 3067 O O . ALA B 1 113 ? 5.66 22.703 32.531 1 53.16 113 ALA B O 1
ATOM 3068 N N . THR B 1 114 ? 5.738 22.203 34.594 1 52.47 114 THR B N 1
ATOM 3069 C CA . THR B 1 114 ? 6.492 20.953 34.5 1 52.47 114 THR B CA 1
ATOM 3070 C C . THR B 1 114 ? 5.633 19.844 33.875 1 52.47 114 THR B C 1
ATOM 3072 O O . THR B 1 114 ? 6.098 19.109 33 1 52.47 114 THR B O 1
ATOM 3075 N N . ILE B 1 115 ? 4.426 19.547 34.438 1 53.03 115 ILE B N 1
ATOM 3076 C CA . ILE B 1 115 ? 3.484 18.547 33.969 1 53.03 115 ILE B CA 1
ATOM 3077 C C . ILE B 1 115 ? 3.137 18.812 32.5 1 53.03 115 ILE B C 1
ATOM 3079 O O . ILE B 1 115 ? 2.838 17.891 31.734 1 53.03 115 ILE B O 1
ATOM 3083 N N . GLY B 1 116 ? 3.561 19.984 32.094 1 57.75 116 GLY B N 1
ATOM 3084 C CA . GLY B 1 116 ? 3.227 20.484 30.781 1 57.75 116 GLY B CA 1
ATOM 3085 C C . GLY B 1 116 ? 4.148 19.953 29.703 1 57.75 116 GLY B C 1
ATOM 3086 O O . GLY B 1 116 ? 3.699 19.609 28.609 1 57.75 116 GLY B O 1
ATOM 3087 N N . THR B 1 117 ? 5.492 19.719 30.109 1 64.81 117 THR B N 1
ATOM 3088 C CA . THR B 1 117 ? 6.461 19.328 29.094 1 64.81 117 THR B CA 1
ATOM 3089 C C . THR B 1 117 ? 6.273 17.875 28.688 1 64.81 117 THR B C 1
ATOM 3091 O O . THR B 1 117 ? 6.316 17.547 27.5 1 64.81 117 THR B O 1
ATOM 3094 N N . THR B 1 118 ? 6.137 16.953 29.672 1 70.31 118 THR B N 1
ATOM 3095 C CA . THR B 1 118 ? 5.953 15.539 29.406 1 70.31 118 THR B CA 1
ATOM 3096 C C . THR B 1 118 ? 4.668 15.297 28.625 1 70.31 118 THR B C 1
ATOM 3098 O O . THR B 1 118 ? 4.645 14.5 27.688 1 70.31 118 THR B O 1
ATOM 3101 N N . LEU B 1 119 ? 3.674 15.922 29.078 1 71.94 119 LEU B N 1
ATOM 3102 C CA . LEU B 1 119 ? 2.389 15.797 28.406 1 71.94 119 LEU B CA 1
ATOM 3103 C C . LEU B 1 119 ? 2.48 16.312 26.969 1 71.94 119 LEU B C 1
ATOM 3105 O O . LEU B 1 119 ? 1.932 15.688 26.047 1 71.94 119 LEU B O 1
ATOM 3109 N N . GLN B 1 120 ? 3.312 17.359 26.875 1 73.94 120 GLN B N 1
ATOM 3110 C CA . GLN B 1 120 ? 3.49 17.938 25.547 1 73.94 120 GLN B CA 1
ATOM 3111 C C . GLN B 1 120 ? 4.277 17 24.641 1 73.94 120 GLN B C 1
ATOM 3113 O O . GLN B 1 120 ? 3.955 16.859 23.453 1 73.94 120 GLN B O 1
ATOM 3118 N N . GLU B 1 121 ? 5.199 16.344 25.281 1 77 121 GLU B N 1
ATOM 3119 C CA . GLU B 1 121 ? 5.996 15.383 24.516 1 77 121 GLU B CA 1
ATOM 3120 C C . GLU B 1 121 ? 5.164 14.172 24.109 1 77 121 GLU B C 1
ATOM 3122 O O . GLU B 1 121 ? 5.301 13.664 23 1 77 121 GLU B O 1
ATOM 3127 N N . ASN B 1 122 ? 4.355 13.773 25 1 77 122 ASN B N 1
ATOM 3128 C CA . ASN B 1 122 ? 3.48 12.641 24.719 1 77 122 ASN B CA 1
ATOM 3129 C C . ASN B 1 122 ? 2.49 12.961 23.594 1 77 122 ASN B C 1
ATOM 3131 O O . ASN B 1 122 ? 2.215 12.109 22.75 1 77 122 ASN B O 1
ATOM 3135 N N . ILE B 1 123 ? 2.043 14.125 23.688 1 78.38 123 ILE B N 1
ATOM 3136 C CA . ILE B 1 123 ? 1.094 14.562 22.656 1 78.38 123 ILE B CA 1
ATOM 3137 C C . ILE B 1 123 ? 1.787 14.625 21.297 1 78.38 123 ILE B C 1
ATOM 3139 O O . ILE B 1 123 ? 1.247 14.148 20.297 1 78.38 123 ILE B O 1
ATOM 3143 N N . LYS B 1 124 ? 3.02 15.094 21.328 1 80.31 124 LYS B N 1
ATOM 3144 C CA . LYS B 1 124 ? 3.785 15.172 20.094 1 80.31 124 LYS B CA 1
ATOM 3145 C C . LYS B 1 124 ? 4.07 13.773 19.547 1 80.31 124 LYS B C 1
ATOM 3147 O O . LYS B 1 124 ? 3.998 13.555 18.328 1 80.31 124 LYS B O 1
ATOM 3152 N N . GLU B 1 125 ? 4.277 12.875 20.422 1 85.06 125 GLU B N 1
ATOM 3153 C CA . GLU B 1 125 ? 4.57 11.508 20.031 1 85.06 125 GLU B CA 1
ATOM 3154 C C . GLU B 1 125 ? 3.336 10.82 19.453 1 85.06 125 GLU B C 1
ATOM 3156 O O . GLU B 1 125 ? 3.445 10 18.531 1 85.06 125 GLU B O 1
ATOM 3161 N N . SER B 1 126 ? 2.244 11.227 19.891 1 86.31 126 SER B N 1
ATOM 3162 C CA . SER B 1 126 ? 0.993 10.625 19.438 1 86.31 126 SER B CA 1
ATOM 3163 C C . SER B 1 126 ? 0.683 11.023 18 1 86.31 126 SER B C 1
ATOM 3165 O O . SER B 1 126 ? -0.115 10.367 17.328 1 86.31 126 SER B O 1
ATOM 3167 N N . LEU B 1 127 ? 1.364 12.078 17.578 1 91.94 127 LEU B N 1
ATOM 3168 C CA . LEU B 1 127 ? 1.099 12.594 16.234 1 91.94 127 LEU B CA 1
ATOM 3169 C C . LEU B 1 127 ? 1.822 11.766 15.18 1 91.94 127 LEU B C 1
ATOM 3171 O O . LEU B 1 127 ? 1.512 11.867 13.992 1 91.94 127 LEU B O 1
ATOM 3175 N N . ILE B 1 128 ? 2.656 10.945 15.625 1 92 128 ILE B N 1
ATOM 3176 C CA . ILE B 1 128 ? 3.508 10.203 14.703 1 92 128 ILE B CA 1
ATOM 3177 C C . ILE B 1 128 ? 2.703 9.086 14.047 1 92 128 ILE B C 1
ATOM 3179 O O . ILE B 1 128 ? 2.883 8.797 12.867 1 92 128 ILE B O 1
ATOM 3183 N N . TYR B 1 129 ? 1.823 8.477 14.773 1 92.31 129 TYR B N 1
ATOM 3184 C CA . TYR B 1 129 ? 1.049 7.352 14.258 1 92.31 129 TYR B CA 1
ATOM 3185 C C . TYR B 1 129 ? -0.445 7.59 14.438 1 92.31 129 TYR B C 1
ATOM 3187 O O . TYR B 1 129 ? -0.895 7.926 15.539 1 92.31 129 TYR B O 1
ATOM 3195 N N . SER B 1 130 ? -1.161 7.48 13.43 1 95.12 130 SER B N 1
ATOM 3196 C CA . SER B 1 130 ? -2.615 7.41 13.523 1 95.12 130 SER B CA 1
ATOM 3197 C C . SER B 1 130 ? -3.09 5.969 13.695 1 95.12 130 SER B C 1
ATOM 3199 O O . SER B 1 130 ? -2.422 5.031 13.25 1 95.12 130 SER B O 1
ATOM 3201 N N . PRO B 1 131 ? -4.188 5.77 14.398 1 95.25 131 PRO B N 1
ATOM 3202 C CA . PRO B 1 131 ? -4.691 4.406 14.57 1 95.25 131 PRO B CA 1
ATOM 3203 C C . PRO B 1 131 ? -4.848 3.664 13.242 1 95.25 131 PRO B C 1
ATOM 3205 O O . PRO B 1 131 ? -4.535 2.475 13.156 1 95.25 131 PRO B O 1
ATOM 3208 N N . GLN B 1 132 ? -5.289 4.352 12.273 1 97.06 132 GLN B N 1
ATOM 3209 C CA . GLN B 1 132 ? -5.512 3.703 10.984 1 97.06 132 GLN B CA 1
ATOM 3210 C C . GLN B 1 132 ? -4.191 3.295 10.344 1 97.06 132 GLN B C 1
ATOM 3212 O O . GLN B 1 132 ? -4.105 2.244 9.703 1 97.06 132 GLN B O 1
ATOM 3217 N N . ASP B 1 133 ? -3.068 4.113 10.508 1 95.06 133 ASP B N 1
ATOM 3218 C CA . ASP B 1 133 ? -1.745 3.742 10.016 1 95.06 133 ASP B CA 1
ATOM 3219 C C . ASP B 1 133 ? -1.295 2.404 10.594 1 95.06 133 ASP B C 1
ATOM 3221 O O . ASP B 1 133 ? -0.787 1.546 9.867 1 95.06 133 ASP B O 1
ATOM 3225 N N . VAL B 1 134 ? -1.527 2.375 11.82 1 96.62 134 VAL B N 1
ATOM 3226 C CA . VAL B 1 134 ? -1.032 1.217 12.555 1 96.62 134 VAL B CA 1
ATOM 3227 C C . VAL B 1 134 ? -1.776 -0.039 12.109 1 96.62 134 VAL B C 1
ATOM 3229 O O . VAL B 1 134 ? -1.157 -1.062 11.805 1 96.62 134 VAL B O 1
ATOM 3232 N N . LEU B 1 135 ? -3.062 0.017 12.039 1 96.44 135 LEU B N 1
ATOM 3233 C CA . LEU B 1 135 ? -3.867 -1.128 11.625 1 96.44 135 LEU B CA 1
ATOM 3234 C C . LEU B 1 135 ? -3.527 -1.546 10.203 1 96.44 135 LEU B C 1
ATOM 3236 O O . LEU B 1 135 ? -3.34 -2.732 9.922 1 96.44 135 LEU B O 1
ATOM 3240 N N . PHE B 1 136 ? -3.475 -0.59 9.32 1 97.69 136 PHE B N 1
ATOM 3241 C CA . PHE B 1 136 ? -3.139 -0.824 7.918 1 97.69 136 PHE B CA 1
ATOM 3242 C C . PHE B 1 136 ? -1.783 -1.511 7.797 1 97.69 136 PHE B C 1
ATOM 3244 O O . PHE B 1 136 ? -1.65 -2.512 7.09 1 97.69 136 PHE B O 1
ATOM 3251 N N . LEU B 1 137 ? -0.761 -1.018 8.5 1 97.88 137 LEU B N 1
ATOM 3252 C CA . LEU B 1 137 ? 0.59 -1.563 8.43 1 97.88 137 LEU B CA 1
ATOM 3253 C C . LEU B 1 137 ? 0.645 -2.961 9.039 1 97.88 137 LEU B C 1
ATOM 3255 O O . LEU B 1 137 ? 1.387 -3.822 8.562 1 97.88 137 LEU B O 1
ATOM 3259 N N . ARG B 1 138 ? -0.074 -3.164 10.094 1 97.12 138 ARG B N 1
ATOM 3260 C CA . ARG B 1 138 ? -0.138 -4.504 10.672 1 97.12 138 ARG B CA 1
ATOM 3261 C C . ARG B 1 138 ? -0.682 -5.512 9.664 1 97.12 138 ARG B C 1
ATOM 3263 O O . ARG B 1 138 ? -0.148 -6.613 9.531 1 97.12 138 ARG B O 1
ATOM 3270 N N . VAL B 1 139 ? -1.714 -5.133 8.969 1 96.12 139 VAL B N 1
ATOM 3271 C CA . VAL B 1 139 ? -2.305 -6.008 7.969 1 96.12 139 VAL B CA 1
ATOM 3272 C C . VAL B 1 139 ? -1.289 -6.289 6.863 1 96.12 139 VAL B C 1
ATOM 3274 O O . VAL B 1 139 ? -1.11 -7.438 6.449 1 96.12 139 VAL B O 1
ATOM 3277 N N . VAL B 1 140 ? -0.602 -5.258 6.402 1 97.25 140 VAL B N 1
ATOM 3278 C CA . VAL B 1 140 ? 0.389 -5.387 5.34 1 97.25 140 VAL B CA 1
ATOM 3279 C C . VAL B 1 140 ? 1.524 -6.301 5.801 1 97.25 140 VAL B C 1
ATOM 3281 O O . VAL B 1 140 ? 1.97 -7.172 5.051 1 97.25 140 VAL B O 1
ATOM 3284 N N . ILE B 1 141 ? 1.976 -6.137 7.02 1 97.38 141 ILE B N 1
ATOM 3285 C CA . ILE B 1 141 ? 3.072 -6.93 7.559 1 97.38 141 ILE B CA 1
ATOM 3286 C C . ILE B 1 141 ? 2.641 -8.391 7.684 1 97.38 141 ILE B C 1
ATOM 3288 O O . ILE B 1 141 ? 3.396 -9.297 7.336 1 97.38 141 ILE B O 1
ATOM 3292 N N . ILE B 1 142 ? 1.457 -8.609 8.156 1 95.75 142 ILE B N 1
ATOM 3293 C CA . ILE B 1 142 ? 0.944 -9.969 8.297 1 95.75 142 ILE B CA 1
ATOM 3294 C C . ILE B 1 142 ? 0.898 -10.648 6.93 1 95.75 142 ILE B C 1
ATOM 3296 O O . ILE B 1 142 ? 1.412 -11.758 6.762 1 95.75 142 ILE B O 1
ATOM 3300 N N . TRP B 1 143 ? 0.336 -10.016 5.977 1 95.5 143 TRP B N 1
ATOM 3301 C CA . TRP B 1 143 ? 0.196 -10.633 4.66 1 95.5 143 TRP B CA 1
ATOM 3302 C C . TRP B 1 143 ? 1.552 -10.766 3.975 1 95.5 143 TRP B C 1
ATOM 3304 O O . TRP B 1 143 ? 1.791 -11.719 3.24 1 95.5 143 TRP B O 1
ATOM 3314 N N . SER B 1 144 ? 2.475 -9.781 4.184 1 94.88 144 SER B N 1
ATOM 3315 C CA . SER B 1 144 ? 3.834 -9.938 3.676 1 94.88 144 SER B CA 1
ATOM 3316 C C . SER B 1 144 ? 4.5 -11.18 4.254 1 94.88 144 SER B C 1
ATOM 3318 O O . SER B 1 144 ? 5.152 -11.938 3.529 1 94.88 144 SER B O 1
ATOM 3320 N N . SER B 1 145 ? 4.32 -11.398 5.512 1 94.19 145 SER B N 1
ATOM 3321 C CA . SER B 1 145 ? 4.879 -12.578 6.172 1 94.19 145 SER B CA 1
ATOM 3322 C C . SER B 1 145 ? 4.281 -13.859 5.609 1 94.19 145 SER B C 1
ATOM 3324 O O . SER B 1 145 ? 5 -14.828 5.363 1 94.19 145 SER B O 1
ATOM 3326 N N . VAL B 1 146 ? 3.008 -13.859 5.398 1 93.25 146 VAL B N 1
ATOM 3327 C CA . VAL B 1 146 ? 2.334 -15.023 4.832 1 93.25 146 VAL B CA 1
ATOM 3328 C C . VAL B 1 146 ? 2.889 -15.312 3.439 1 93.25 146 VAL B C 1
ATOM 3330 O O . VAL B 1 146 ? 3.227 -16.453 3.127 1 93.25 146 VAL B O 1
ATOM 3333 N N . LEU B 1 147 ? 3.023 -14.32 2.645 1 92.25 147 LEU B N 1
ATOM 3334 C CA . LEU B 1 147 ? 3.473 -14.492 1.267 1 92.25 147 LEU B CA 1
ATOM 3335 C C . LEU B 1 147 ? 4.922 -14.961 1.222 1 92.25 147 LEU B C 1
ATOM 3337 O O . LEU B 1 147 ? 5.293 -15.773 0.371 1 92.25 147 LEU B O 1
ATOM 3341 N N . VAL B 1 148 ? 5.73 -14.5 2.166 1 91.81 148 VAL B N 1
ATOM 3342 C CA . VAL B 1 148 ? 7.121 -14.938 2.246 1 91.81 148 VAL B CA 1
ATOM 3343 C C . VAL B 1 148 ? 7.176 -16.406 2.658 1 91.81 148 VAL B C 1
ATOM 3345 O O . VAL B 1 148 ? 7.891 -17.203 2.047 1 91.81 148 VAL B O 1
ATOM 3348 N N . CYS B 1 149 ? 6.387 -16.766 3.584 1 90.25 149 CYS B N 1
ATOM 3349 C CA . CYS B 1 149 ? 6.379 -18.125 4.105 1 90.25 149 CYS B CA 1
ATOM 3350 C C . CYS B 1 149 ? 5.863 -19.109 3.059 1 90.25 149 CYS B C 1
ATOM 3352 O O . CYS B 1 149 ? 6.438 -20.188 2.877 1 90.25 149 CYS B O 1
ATOM 3354 N N . VAL B 1 150 ? 4.832 -18.719 2.398 1 88.38 150 VAL B N 1
ATOM 3355 C CA . VAL B 1 150 ? 4.195 -19.609 1.439 1 88.38 150 VAL B CA 1
ATOM 3356 C C . VAL B 1 150 ? 4.992 -19.625 0.138 1 88.38 150 VAL B C 1
ATOM 3358 O O . VAL B 1 150 ? 5.215 -20.688 -0.45 1 88.38 150 VAL B O 1
ATOM 3361 N N . GLY B 1 151 ? 5.359 -18.531 -0.345 1 79.94 151 GLY B N 1
ATOM 3362 C CA . GLY B 1 151 ? 5.988 -18.406 -1.651 1 79.94 151 GLY B CA 1
ATOM 3363 C C . GLY B 1 151 ? 7.48 -18.672 -1.622 1 79.94 151 GLY B C 1
ATOM 3364 O O . GLY B 1 151 ? 8.016 -19.344 -2.502 1 79.94 151 GLY B O 1
ATOM 3365 N N . TRP B 1 152 ? 8.18 -18.172 -0.709 1 75.56 152 TRP B N 1
ATOM 3366 C CA . TRP B 1 152 ? 9.633 -18.141 -0.82 1 75.56 152 TRP B CA 1
ATOM 3367 C C . TRP B 1 152 ? 10.273 -19.234 0.033 1 75.56 152 TRP B C 1
ATOM 3369 O O . TRP B 1 152 ? 11.188 -19.938 -0.418 1 75.56 152 TRP B O 1
ATOM 3379 N N . LEU B 1 153 ? 9.844 -19.344 1.236 1 77.5 153 LEU B N 1
ATOM 3380 C CA . LEU B 1 153 ? 10.5 -20.297 2.117 1 77.5 153 LEU B CA 1
ATOM 3381 C C . LEU B 1 153 ? 10.117 -21.719 1.745 1 77.5 153 LEU B C 1
ATOM 3383 O O . LEU B 1 153 ? 10.828 -22.672 2.102 1 77.5 153 LEU B O 1
ATOM 3387 N N . GLY B 1 154 ? 9.117 -21.875 0.944 1 74.81 154 GLY B N 1
ATOM 3388 C CA . GLY B 1 154 ? 8.75 -23.188 0.409 1 74.81 154 GLY B CA 1
ATOM 3389 C C . GLY B 1 154 ? 8.156 -24.109 1.451 1 74.81 154 GLY B C 1
ATOM 3390 O O . GLY B 1 154 ? 8.117 -25.328 1.258 1 74.81 154 GLY B O 1
ATOM 3391 N N . TYR B 1 155 ? 7.832 -23.5 2.549 1 77.75 155 TYR B N 1
ATOM 3392 C CA . TYR B 1 155 ? 7.246 -24.312 3.609 1 77.75 155 TYR B CA 1
ATOM 3393 C C . TYR B 1 155 ? 5.984 -25.016 3.125 1 77.75 155 TYR B C 1
ATOM 3395 O O . TYR B 1 155 ? 5.617 -26.062 3.643 1 77.75 155 TYR B O 1
ATOM 3403 N N . PHE B 1 156 ? 5.387 -24.484 2.086 1 83.69 156 PHE B N 1
ATOM 3404 C CA . PHE B 1 156 ? 4.125 -25.016 1.582 1 83.69 156 PHE B CA 1
ATOM 3405 C C . PHE B 1 156 ? 4.254 -25.422 0.12 1 83.69 156 PHE B C 1
ATOM 3407 O O . PHE B 1 156 ? 3.295 -25.328 -0.647 1 83.69 156 PHE B O 1
ATOM 3414 N N . GLN B 1 157 ? 5.457 -25.859 -0.122 1 84 157 GLN B N 1
ATOM 3415 C CA . GLN B 1 157 ? 5.688 -26.266 -1.507 1 84 157 GLN B CA 1
ATOM 3416 C C . GLN B 1 157 ? 4.672 -27.297 -1.96 1 84 157 GLN B C 1
ATOM 3418 O O . GLN B 1 157 ? 4.488 -28.328 -1.3 1 84 157 GLN B O 1
ATOM 3423 N N . GLY B 1 158 ? 3.912 -27.031 -3.021 1 87.94 158 GLY B N 1
ATOM 3424 C CA . GLY B 1 158 ? 2.889 -27.922 -3.549 1 87.94 158 GLY B CA 1
ATOM 3425 C C . GLY B 1 158 ? 1.514 -27.656 -2.959 1 87.94 158 GLY B C 1
ATOM 3426 O O . GLY B 1 158 ? 0.515 -28.203 -3.439 1 87.94 158 GLY B O 1
ATOM 3427 N N . HIS B 1 159 ? 1.462 -26.891 -1.915 1 91.81 159 HIS B N 1
ATOM 3428 C CA . HIS B 1 159 ? 0.201 -26.609 -1.242 1 91.81 159 HIS B CA 1
ATOM 3429 C C . HIS B 1 159 ? 0.007 -25.109 -1.06 1 91.81 159 HIS B C 1
ATOM 3431 O O . HIS B 1 159 ? -0.594 -24.672 -0.075 1 91.81 159 HIS B O 1
ATOM 3437 N N . GLU B 1 160 ? 0.673 -24.344 -1.905 1 91.94 160 GLU B N 1
ATOM 3438 C CA . GLU B 1 160 ? 0.62 -22.891 -1.789 1 91.94 160 GLU B CA 1
ATOM 3439 C C . GLU B 1 160 ? -0.815 -22.375 -1.885 1 91.94 160 GLU B C 1
ATOM 3441 O O . GLU B 1 160 ? -1.229 -21.516 -1.103 1 91.94 160 GLU B O 1
ATOM 3446 N N . THR B 1 161 ? -1.577 -22.969 -2.777 1 92.94 161 THR B N 1
ATOM 3447 C CA . THR B 1 161 ? -2.959 -22.562 -2.998 1 92.94 161 THR B CA 1
ATOM 3448 C C . THR B 1 161 ? -3.803 -22.812 -1.751 1 92.94 161 THR B C 1
ATOM 3450 O O . THR B 1 161 ? -4.594 -21.953 -1.346 1 92.94 161 THR B O 1
ATOM 3453 N N . GLN B 1 162 ? -3.602 -23.938 -1.149 1 93.31 162 GLN B N 1
ATOM 3454 C CA . GLN B 1 162 ? -4.348 -24.281 0.055 1 93.31 162 GLN B CA 1
ATOM 3455 C C . GLN B 1 162 ? -3.969 -23.375 1.219 1 93.31 162 GLN B C 1
ATOM 3457 O O . GLN B 1 162 ? -4.832 -22.953 1.991 1 93.31 162 GLN B O 1
ATOM 3462 N N . ALA B 1 163 ? -2.727 -23.125 1.301 1 93.56 163 ALA B N 1
ATOM 3463 C CA . ALA B 1 163 ? -2.244 -22.281 2.391 1 93.56 163 ALA B CA 1
ATOM 3464 C C . ALA B 1 163 ? -2.787 -20.859 2.27 1 93.56 163 ALA B C 1
ATOM 3466 O O . ALA B 1 163 ? -3.342 -20.312 3.227 1 93.56 163 ALA B O 1
ATOM 3467 N N . ILE B 1 164 ? -2.631 -20.25 1.107 1 94.75 164 ILE B N 1
ATOM 3468 C CA . ILE B 1 164 ? -3.131 -18.906 0.868 1 94.75 164 ILE B CA 1
ATOM 3469 C C . ILE B 1 164 ? -4.652 -18.891 0.996 1 94.75 164 ILE B C 1
ATOM 3471 O O . ILE B 1 164 ? -5.223 -17.969 1.59 1 94.75 164 ILE B O 1
ATOM 3475 N N . GLY B 1 165 ? -5.285 -19.922 0.437 1 95.88 165 GLY B N 1
ATOM 3476 C CA . GLY B 1 165 ? -6.73 -20.031 0.523 1 95.88 165 GLY B CA 1
ATOM 3477 C C . GLY B 1 165 ? -7.242 -20.062 1.951 1 95.88 165 GLY B C 1
ATOM 3478 O O . GLY B 1 165 ? -8.234 -19.406 2.275 1 95.88 165 GLY B O 1
ATOM 3479 N N . ALA B 1 166 ? -6.594 -20.781 2.768 1 93.56 166 ALA B N 1
ATOM 3480 C CA . ALA B 1 166 ? -6.973 -20.859 4.176 1 93.56 166 ALA B CA 1
ATOM 3481 C C . ALA B 1 166 ? -6.867 -19.484 4.836 1 93.56 166 ALA B C 1
ATOM 3483 O O . ALA B 1 166 ? -7.75 -19.078 5.605 1 93.56 166 ALA B O 1
ATOM 3484 N N . MET B 1 167 ? -5.805 -18.797 4.523 1 93.19 167 MET B N 1
ATOM 3485 C CA . MET B 1 167 ? -5.602 -17.469 5.113 1 93.19 167 MET B CA 1
ATOM 3486 C C . MET B 1 167 ? -6.664 -16.484 4.625 1 93.19 167 MET B C 1
ATOM 3488 O O . MET B 1 167 ? -7.16 -15.672 5.402 1 93.19 167 MET B O 1
ATOM 3492 N N . VAL B 1 168 ? -6.98 -16.516 3.385 1 94.31 168 VAL B N 1
ATOM 3493 C CA . VAL B 1 168 ? -8 -15.648 2.811 1 94.31 168 VAL B CA 1
ATOM 3494 C C . VAL B 1 168 ? -9.344 -15.914 3.48 1 94.31 168 VAL B C 1
ATOM 3496 O O . VAL B 1 168 ? -10.078 -14.984 3.82 1 94.31 168 VAL B O 1
ATOM 3499 N N . ASN B 1 169 ? -9.664 -17.141 3.664 1 93.12 169 ASN B N 1
ATOM 3500 C CA . ASN B 1 169 ? -10.938 -17.516 4.258 1 93.12 169 ASN B CA 1
ATOM 3501 C C . ASN B 1 169 ? -11.008 -17.125 5.734 1 93.12 169 ASN B C 1
ATOM 3503 O O . ASN B 1 169 ? -12.078 -16.781 6.238 1 93.12 169 ASN B O 1
ATOM 3507 N N . ILE B 1 170 ? -9.891 -17.109 6.43 1 89.62 170 ILE B N 1
ATOM 3508 C CA . ILE B 1 170 ? -9.844 -16.594 7.793 1 89.62 170 ILE B CA 1
ATOM 3509 C C . ILE B 1 170 ? -10.195 -15.109 7.793 1 89.62 170 ILE B C 1
ATOM 3511 O O . ILE B 1 170 ? -10.961 -14.641 8.633 1 89.62 170 ILE B O 1
ATOM 3515 N N . ASN B 1 171 ? -9.617 -14.414 6.848 1 87.38 171 ASN B N 1
ATOM 3516 C CA . ASN B 1 171 ? -9.938 -13 6.707 1 87.38 171 ASN B CA 1
ATOM 3517 C C . ASN B 1 171 ? -11.43 -12.789 6.445 1 87.38 171 ASN B C 1
ATOM 3519 O O . ASN B 1 171 ? -12.023 -11.844 6.961 1 87.38 171 ASN B O 1
ATOM 3523 N N . MET B 1 172 ? -12.023 -13.625 5.703 1 85.69 172 MET B N 1
ATOM 3524 C CA . MET B 1 172 ? -13.43 -13.5 5.34 1 85.69 172 MET B CA 1
ATOM 3525 C C . MET B 1 172 ? -14.328 -13.711 6.555 1 85.69 172 MET B C 1
ATOM 3527 O O . MET B 1 172 ? -15.383 -13.086 6.668 1 85.69 172 MET B O 1
ATOM 3531 N N . ILE B 1 173 ? -13.898 -14.523 7.402 1 78.19 173 ILE B N 1
ATOM 3532 C CA . ILE B 1 173 ? -14.68 -14.766 8.609 1 78.19 173 ILE B CA 1
ATOM 3533 C C . ILE B 1 173 ? -14.812 -13.477 9.414 1 78.19 173 ILE B C 1
ATOM 3535 O O . ILE B 1 173 ? -15.875 -13.188 9.969 1 78.19 173 ILE B O 1
ATOM 3539 N N . PHE B 1 174 ? -13.797 -12.625 9.344 1 76.69 174 PHE B N 1
ATOM 3540 C CA . PHE B 1 174 ? -13.844 -11.328 10.016 1 76.69 174 PHE B CA 1
ATOM 3541 C C . PHE B 1 174 ? -14.859 -10.414 9.344 1 76.69 174 PHE B C 1
ATOM 3543 O O . PHE B 1 174 ? -15.547 -9.641 10.016 1 76.69 174 PHE B O 1
ATOM 3550 N N . PHE B 1 175 ? -14.984 -10.578 8.102 1 77.19 175 PHE B N 1
ATOM 3551 C CA . PHE B 1 175 ? -15.938 -9.75 7.363 1 77.19 175 PHE B CA 1
ATOM 3552 C C . PHE B 1 175 ? -17.359 -10.164 7.684 1 77.19 175 PHE B C 1
ATOM 3554 O O . PHE B 1 175 ? -18.281 -9.336 7.629 1 77.19 175 PHE B O 1
ATOM 3561 N N . TYR B 1 176 ? -17.594 -11.359 8.117 1 80.75 176 TYR B N 1
ATOM 3562 C CA . TYR B 1 176 ? -18.953 -11.852 8.336 1 80.75 176 TYR B CA 1
ATOM 3563 C C . TYR B 1 176 ? -19.422 -11.539 9.758 1 80.75 176 TYR B C 1
ATOM 3565 O O . TYR B 1 176 ? -20.594 -11.711 10.078 1 80.75 176 TYR B O 1
ATOM 3573 N N . ALA B 1 177 ? -18.484 -10.992 10.539 1 77.69 177 ALA B N 1
ATOM 3574 C CA . ALA B 1 177 ? -18.875 -10.57 11.883 1 77.69 177 ALA B CA 1
ATOM 3575 C C . ALA B 1 177 ? -19.844 -9.398 11.828 1 77.69 177 ALA B C 1
ATOM 3577 O O . ALA B 1 177 ? -20.797 -9.328 12.617 1 77.69 177 ALA B O 1
ATOM 3578 N N . ALA B 1 178 ? -19.688 -8.609 10.883 1 75.75 178 ALA B N 1
ATOM 3579 C CA . ALA B 1 178 ? -20.516 -7.41 10.773 1 75.75 178 ALA B CA 1
ATOM 3580 C C . ALA B 1 178 ? -21.969 -7.773 10.438 1 75.75 178 ALA B C 1
ATOM 3582 O O . ALA B 1 178 ? -22.891 -7.344 11.117 1 75.75 178 ALA B O 1
ATOM 3583 N N . PRO B 1 179 ? -22.188 -8.539 9.438 1 81.12 179 PRO B N 1
ATOM 3584 C CA . PRO B 1 179 ? -23.562 -8.953 9.148 1 81.12 179 PRO B CA 1
ATOM 3585 C C . PRO B 1 179 ? -24.203 -9.688 10.32 1 81.12 179 PRO B C 1
ATOM 3587 O O . PRO B 1 179 ? -25.406 -9.531 10.562 1 81.12 179 PRO B O 1
ATOM 3590 N N . LEU B 1 180 ? -23.422 -10.438 11.047 1 86.31 180 LEU B N 1
ATOM 3591 C CA . LEU B 1 180 ? -23.953 -11.172 12.195 1 86.31 180 LEU B CA 1
ATOM 3592 C C . LEU B 1 180 ? -24.391 -10.211 13.297 1 86.31 180 LEU B C 1
ATOM 3594 O O . LEU B 1 180 ? -25.438 -10.406 13.922 1 86.31 180 LEU B O 1
ATOM 3598 N N . GLN B 1 181 ? -23.609 -9.25 13.508 1 84.69 181 GLN B N 1
ATOM 3599 C CA . GLN B 1 181 ? -23.953 -8.242 14.508 1 84.69 181 GLN B CA 1
ATOM 3600 C C . GLN B 1 181 ? -25.203 -7.461 14.102 1 84.69 181 GLN B C 1
ATOM 3602 O O . GLN B 1 181 ? -26.062 -7.152 14.938 1 84.69 181 GLN B O 1
ATOM 3607 N N . THR B 1 182 ? -25.219 -7.109 12.875 1 85.81 182 THR B N 1
ATOM 3608 C CA . THR B 1 182 ? -26.375 -6.395 12.359 1 85.81 182 THR B CA 1
ATOM 3609 C C . THR B 1 182 ? -27.641 -7.238 12.516 1 85.81 182 THR B C 1
ATOM 3611 O O . THR B 1 182 ? -28.688 -6.723 12.898 1 85.81 182 THR B O 1
ATOM 3614 N N . MET B 1 183 ? -27.531 -8.453 12.203 1 91 183 MET B N 1
ATOM 3615 C CA . MET B 1 183 ? -28.672 -9.359 12.344 1 91 183 MET B CA 1
ATOM 3616 C C . MET B 1 183 ? -29.125 -9.445 13.789 1 91 183 MET B C 1
ATOM 3618 O O . MET B 1 183 ? -30.328 -9.438 14.07 1 91 183 MET B O 1
ATOM 3622 N N . LYS B 1 184 ? -28.141 -9.492 14.656 1 92 184 LYS B N 1
ATOM 3623 C CA . LYS B 1 184 ? -28.469 -9.5 16.078 1 92 184 LYS B CA 1
ATOM 3624 C C . LYS B 1 184 ? -29.219 -8.227 16.484 1 92 184 LYS B C 1
ATOM 3626 O O . LYS B 1 184 ? -30.219 -8.281 17.188 1 92 184 LYS B O 1
ATOM 3631 N N . THR B 1 185 ? -28.734 -7.152 16.031 1 90.25 185 THR B N 1
ATOM 3632 C CA . THR B 1 185 ? -29.375 -5.875 16.328 1 90.25 185 THR B CA 1
ATOM 3633 C C . THR B 1 185 ? -30.812 -5.859 15.812 1 90.25 185 THR B C 1
ATOM 3635 O O . THR B 1 185 ? -31.719 -5.406 16.516 1 90.25 185 THR B O 1
ATOM 3638 N N . VAL B 1 186 ? -31.047 -6.344 14.641 1 91.12 186 VAL B N 1
ATOM 3639 C CA . VAL B 1 186 ? -32.375 -6.367 14.023 1 91.12 186 VAL B CA 1
ATOM 3640 C C . VAL B 1 186 ? -33.312 -7.27 14.82 1 91.12 186 VAL B C 1
ATOM 3642 O O . VAL B 1 186 ? -34.469 -6.914 15.07 1 91.12 186 VAL B O 1
ATOM 3645 N N . ILE B 1 187 ? -32.812 -8.352 15.258 1 93.25 187 ILE B N 1
ATOM 3646 C CA . ILE B 1 187 ? -33.625 -9.312 16.016 1 93.25 187 ILE B CA 1
ATOM 3647 C C . ILE B 1 187 ? -33.969 -8.719 17.375 1 93.25 187 ILE B C 1
ATOM 3649 O O . ILE B 1 187 ? -35.094 -8.836 17.844 1 93.25 187 ILE B O 1
ATOM 3653 N N . ASP B 1 188 ? -33 -8.023 17.922 1 94.12 188 ASP B N 1
ATOM 3654 C CA . ASP B 1 188 ? -33.188 -7.449 19.25 1 94.12 188 ASP B CA 1
ATOM 3655 C C . ASP B 1 188 ? -34.156 -6.27 19.203 1 94.12 188 ASP B C 1
ATOM 3657 O O . ASP B 1 188 ? -34.969 -6.098 20.109 1 94.12 188 ASP B O 1
ATOM 3661 N N . THR B 1 189 ? -34.031 -5.527 18.172 1 91.5 189 THR B N 1
ATOM 3662 C CA . THR B 1 189 ? -34.812 -4.305 18.094 1 91.5 189 THR B CA 1
ATOM 3663 C C . THR B 1 189 ? -36.094 -4.531 17.312 1 91.5 189 THR B C 1
ATOM 3665 O O . THR B 1 189 ? -37 -3.682 17.312 1 91.5 189 THR B O 1
ATOM 3668 N N . LYS B 1 190 ? -36.188 -5.625 16.641 1 92.44 190 LYS B N 1
ATOM 3669 C CA . LYS B 1 190 ? -37.312 -5.969 15.789 1 92.44 190 LYS B CA 1
ATOM 3670 C C . LYS B 1 190 ? -37.531 -4.891 14.727 1 92.44 190 LYS B C 1
ATOM 3672 O O . LYS B 1 190 ? -38.688 -4.508 14.469 1 92.44 190 LYS B O 1
ATOM 3677 N N . CYS B 1 191 ? -36.469 -4.355 14.281 1 90.31 191 CYS B N 1
ATOM 3678 C CA . CYS B 1 191 ? -36.438 -3.314 13.258 1 90.31 191 CYS B CA 1
ATOM 3679 C C . CYS B 1 191 ? -35.219 -3.438 12.367 1 90.31 191 CYS B C 1
ATOM 3681 O O . CYS B 1 191 ? -34.125 -3.707 12.852 1 90.31 191 CYS B O 1
ATOM 3683 N N . SER B 1 192 ? -35.406 -3.227 11.078 1 90.12 192 SER B N 1
ATOM 3684 C CA . SER B 1 192 ? -34.312 -3.465 10.156 1 90.12 192 SER B CA 1
ATOM 3685 C C . SER B 1 192 ? -33.688 -2.154 9.695 1 90.12 192 SER B C 1
ATOM 3687 O O . SER B 1 192 ? -33.094 -2.092 8.609 1 90.12 192 SER B O 1
ATOM 3689 N N . ASP B 1 193 ? -33.781 -1.122 10.469 1 83.69 193 ASP B N 1
ATOM 3690 C CA . ASP B 1 193 ? -33.25 0.183 10.109 1 83.69 193 ASP B CA 1
ATOM 3691 C C . ASP B 1 193 ? -31.734 0.123 9.945 1 83.69 193 ASP B C 1
ATOM 3693 O O . ASP B 1 193 ? -31.156 0.875 9.156 1 83.69 193 ASP B O 1
ATOM 3697 N N . SER B 1 194 ? -31.188 -0.791 10.617 1 79.56 194 SER B N 1
ATOM 3698 C CA . SER B 1 194 ? -29.719 -0.893 10.609 1 79.56 194 SER B CA 1
ATOM 3699 C C . SER B 1 194 ? -29.219 -1.557 9.328 1 79.56 194 SER B C 1
ATOM 3701 O O . SER B 1 194 ? -28.031 -1.514 9.031 1 79.56 194 SER B O 1
ATOM 3703 N N . ILE B 1 195 ? -30.125 -2.102 8.594 1 82.25 195 ILE B N 1
ATOM 3704 C CA . ILE B 1 195 ? -29.719 -2.807 7.383 1 82.25 195 ILE B CA 1
ATOM 3705 C C . ILE B 1 195 ? -29.938 -1.914 6.164 1 82.25 195 ILE B C 1
ATOM 3707 O O . ILE B 1 195 ? -31.031 -1.373 5.977 1 82.25 195 ILE B O 1
ATOM 3711 N N . HIS B 1 196 ? -28.812 -1.723 5.375 1 81.56 196 HIS B N 1
ATOM 3712 C CA . HIS B 1 196 ? -28.922 -1.068 4.078 1 81.56 196 HIS B CA 1
ATOM 3713 C C . HIS B 1 196 ? -29.297 -2.066 2.988 1 81.56 196 HIS B C 1
ATOM 3715 O O . HIS B 1 196 ? -28.438 -2.779 2.469 1 81.56 196 HIS B O 1
ATOM 3721 N N . SER B 1 197 ? -30.516 -2.033 2.52 1 84.31 197 SER B N 1
ATOM 3722 C CA . SER B 1 197 ? -31.125 -3.076 1.691 1 84.31 197 SER B CA 1
ATOM 3723 C C . SER B 1 197 ? -30.391 -3.211 0.36 1 84.31 197 SER B C 1
ATOM 3725 O O . SER B 1 197 ? -30.062 -4.32 -0.07 1 84.31 197 SER B O 1
ATOM 3727 N N . PRO B 1 198 ? -30.078 -2.107 -0.333 1 83.75 198 PRO B N 1
ATOM 3728 C CA . PRO B 1 198 ? -29.391 -2.273 -1.614 1 83.75 198 PRO B CA 1
ATOM 3729 C C . PRO B 1 198 ? -28.031 -2.959 -1.468 1 83.75 198 PRO B C 1
ATOM 3731 O O . PRO B 1 198 ? -27.688 -3.818 -2.279 1 83.75 198 PRO B O 1
ATOM 3734 N N . THR B 1 199 ? -27.312 -2.654 -0.426 1 84.19 199 THR B N 1
ATOM 3735 C CA . THR B 1 199 ? -25.984 -3.219 -0.212 1 84.19 199 THR B CA 1
ATOM 3736 C C . THR B 1 199 ? -26.078 -4.707 0.111 1 84.19 199 THR B C 1
ATOM 3738 O O . THR B 1 199 ? -25.312 -5.512 -0.419 1 84.19 199 THR B O 1
ATOM 3741 N N . ILE B 1 200 ? -26.984 -5.043 0.918 1 86 200 ILE B N 1
ATOM 3742 C CA . ILE B 1 200 ? -27.109 -6.438 1.325 1 86 200 ILE B CA 1
ATOM 3743 C C . ILE B 1 200 ? -27.562 -7.285 0.14 1 86 200 ILE B C 1
ATOM 3745 O O . ILE B 1 200 ? -27.125 -8.438 -0.011 1 86 200 ILE B O 1
ATOM 3749 N N . THR B 1 201 ? -28.422 -6.73 -0.632 1 88.38 201 THR B N 1
ATOM 3750 C CA . THR B 1 201 ? -28.875 -7.441 -1.822 1 88.38 201 THR B CA 1
ATOM 3751 C C . THR B 1 201 ? -27.719 -7.68 -2.787 1 88.38 201 THR B C 1
ATOM 3753 O O . THR B 1 201 ? -27.531 -8.789 -3.283 1 88.38 201 THR B O 1
ATOM 3756 N N . LEU B 1 202 ? -26.984 -6.684 -3.006 1 90.06 202 LEU B N 1
ATOM 3757 C CA . LEU B 1 202 ? -25.844 -6.812 -3.9 1 90.06 202 LEU B CA 1
ATOM 3758 C C . LEU B 1 202 ? -24.828 -7.809 -3.348 1 90.06 202 LEU B C 1
ATOM 3760 O O . LEU B 1 202 ? -24.25 -8.602 -4.102 1 90.06 202 LEU B O 1
ATOM 3764 N N . ASN B 1 203 ? -24.656 -7.766 -2.064 1 89.69 203 ASN B N 1
ATOM 3765 C CA . ASN B 1 203 ? -23.75 -8.711 -1.435 1 89.69 203 ASN B CA 1
ATOM 3766 C C . ASN B 1 203 ? -24.219 -10.156 -1.606 1 89.69 203 ASN B C 1
ATOM 3768 O O . ASN B 1 203 ? -23.422 -11.055 -1.845 1 89.69 203 ASN B O 1
ATOM 3772 N N . CYS B 1 204 ? -25.484 -10.289 -1.425 1 92.06 204 CYS B N 1
ATOM 3773 C CA . CYS B 1 204 ? -26.078 -11.617 -1.564 1 92.06 204 CYS B CA 1
ATOM 3774 C C . CYS B 1 204 ? -25.922 -12.133 -2.99 1 92.06 204 CYS B C 1
ATOM 3776 O O . CYS B 1 204 ? -25.484 -13.266 -3.199 1 92.06 204 CYS B O 1
ATOM 3778 N N . VAL B 1 205 ? -26.203 -11.328 -3.92 1 94.56 205 VAL B N 1
ATOM 3779 C CA . VAL B 1 205 ? -26.109 -11.703 -5.328 1 94.56 205 VAL B CA 1
ATOM 3780 C C . VAL B 1 205 ? -24.641 -11.992 -5.688 1 94.56 205 VAL B C 1
ATOM 3782 O O . VAL B 1 205 ? -24.344 -12.961 -6.391 1 94.56 205 VAL B O 1
ATOM 3785 N N . ASN B 1 206 ? -23.797 -11.164 -5.211 1 95.19 206 ASN B N 1
ATOM 3786 C CA . ASN B 1 206 ? -22.375 -11.383 -5.449 1 95.19 206 ASN B CA 1
ATOM 3787 C C . ASN B 1 206 ? -21.906 -12.727 -4.898 1 95.19 206 ASN B C 1
ATOM 3789 O O . ASN B 1 206 ? -21.203 -13.469 -5.578 1 95.19 206 ASN B O 1
ATOM 3793 N N . ALA B 1 207 ? -22.344 -12.992 -3.68 1 94.75 207 ALA B N 1
ATOM 3794 C CA . ALA B 1 207 ? -22 -14.266 -3.053 1 94.75 207 ALA B CA 1
ATOM 3795 C C . ALA B 1 207 ? -22.516 -15.445 -3.875 1 94.75 207 ALA B C 1
ATOM 3797 O O . ALA B 1 207 ? -21.844 -16.469 -3.998 1 94.75 207 ALA B O 1
ATOM 3798 N N . ALA B 1 208 ? -23.625 -15.281 -4.441 1 96.5 208 ALA B N 1
ATOM 3799 C CA . ALA B 1 208 ? -24.219 -16.344 -5.254 1 96.5 208 ALA B CA 1
ATOM 3800 C C . ALA B 1 208 ? -23.391 -16.594 -6.508 1 96.5 208 ALA B C 1
ATOM 3802 O O . ALA B 1 208 ? -23.125 -17.75 -6.852 1 96.5 208 ALA B O 1
ATOM 3803 N N . PHE B 1 209 ? -22.984 -15.562 -7.156 1 97.19 209 PHE B N 1
ATOM 3804 C CA . PHE B 1 209 ? -22.203 -15.711 -8.383 1 97.19 209 PHE B CA 1
ATOM 3805 C C . PHE B 1 209 ? -20.875 -16.391 -8.102 1 97.19 209 PHE B C 1
ATOM 3807 O O . PHE B 1 209 ? -20.469 -17.297 -8.836 1 97.19 209 PHE B O 1
ATOM 3814 N N . TRP B 1 210 ? -20.219 -16.047 -7.047 1 96.56 210 TRP B N 1
ATOM 3815 C CA . TRP B 1 210 ? -18.922 -16.641 -6.742 1 96.56 210 TRP B CA 1
ATOM 3816 C C . TRP B 1 210 ? -19.078 -18.047 -6.188 1 96.56 210 TRP B C 1
ATOM 3818 O O . TRP B 1 210 ? -18.219 -18.906 -6.391 1 96.56 210 TRP B O 1
ATOM 3828 N N . PHE B 1 211 ? -20.219 -18.25 -5.473 1 96.88 211 PHE B N 1
ATOM 3829 C CA . PHE B 1 211 ? -20.531 -19.609 -5.035 1 96.88 211 PHE B CA 1
ATOM 3830 C C . PHE B 1 211 ? -20.672 -20.547 -6.23 1 96.88 211 PHE B C 1
ATOM 3832 O O . PHE B 1 211 ? -20.031 -21.594 -6.277 1 96.88 211 PHE B O 1
ATOM 3839 N N . LEU B 1 212 ? -21.422 -20.141 -7.16 1 97.62 212 LEU B N 1
ATOM 3840 C CA . LEU B 1 212 ? -21.672 -20.969 -8.336 1 97.62 212 LEU B CA 1
ATOM 3841 C C . LEU B 1 212 ? -20.391 -21.156 -9.148 1 97.62 212 LEU B C 1
ATOM 3843 O O . LEU B 1 212 ? -20.094 -22.25 -9.625 1 97.62 212 LEU B O 1
ATOM 3847 N N . TYR B 1 213 ? -19.641 -20.109 -9.336 1 97.25 213 TYR B N 1
ATOM 3848 C CA . TYR B 1 213 ? -18.359 -20.188 -10.023 1 97.25 213 TYR B CA 1
ATOM 3849 C C . TYR B 1 213 ? -17.406 -21.141 -9.305 1 97.25 213 TYR B C 1
ATOM 3851 O O . TYR B 1 213 ? -16.766 -21.984 -9.938 1 97.25 213 TYR B O 1
ATOM 3859 N N . GLY B 1 214 ? -17.344 -21 -7.957 1 97.19 214 GLY B N 1
ATOM 3860 C CA . GLY B 1 214 ? -16.5 -21.875 -7.168 1 97.19 214 GLY B CA 1
ATOM 3861 C C . GLY B 1 214 ? -16.875 -23.344 -7.281 1 97.19 214 GLY B C 1
ATOM 3862 O O . GLY B 1 214 ? -16.016 -24.219 -7.344 1 97.19 214 GLY B O 1
ATOM 3863 N N . VAL B 1 215 ? -18.125 -23.656 -7.348 1 96.56 215 VAL B N 1
ATOM 3864 C CA . VAL B 1 215 ? -18.609 -25.031 -7.484 1 96.56 215 VAL B CA 1
ATOM 3865 C C . VAL B 1 215 ? -18.219 -25.578 -8.859 1 96.56 215 VAL B C 1
ATOM 3867 O O . VAL B 1 215 ? -17.75 -26.703 -8.969 1 96.56 215 VAL B O 1
ATOM 3870 N N . ALA B 1 216 ? -18.422 -24.75 -9.805 1 95.44 216 ALA B N 1
ATOM 3871 C CA . ALA B 1 216 ? -18.094 -25.156 -11.172 1 95.44 216 ALA B CA 1
ATOM 3872 C C . ALA B 1 216 ? -16.609 -25.484 -11.297 1 95.44 216 ALA B C 1
ATOM 3874 O O . ALA B 1 216 ? -16.234 -26.406 -12.016 1 95.44 216 ALA B O 1
ATOM 3875 N N . ARG B 1 217 ? -15.797 -24.812 -10.594 1 95.5 217 ARG B N 1
ATOM 3876 C CA . ARG B 1 217 ? -14.352 -24.984 -10.672 1 95.5 217 ARG B CA 1
ATOM 3877 C C . ARG B 1 217 ? -13.867 -25.984 -9.625 1 95.5 217 ARG B C 1
ATOM 3879 O O . ARG B 1 217 ? -12.664 -26.219 -9.492 1 95.5 217 ARG B O 1
ATOM 3886 N N . ARG B 1 218 ? -14.844 -26.484 -8.844 1 95.88 218 ARG B N 1
ATOM 3887 C CA . ARG B 1 218 ? -14.516 -27.406 -7.762 1 95.88 218 ARG B CA 1
ATOM 3888 C C . ARG B 1 218 ? -13.453 -26.812 -6.848 1 95.88 218 ARG B C 1
ATOM 3890 O O . ARG B 1 218 ? -12.492 -27.484 -6.477 1 95.88 218 ARG B O 1
ATOM 3897 N N . ASP B 1 219 ? -13.57 -25.562 -6.613 1 96.62 219 ASP B N 1
ATOM 3898 C CA . ASP B 1 219 ? -12.656 -24.797 -5.773 1 96.62 219 ASP B CA 1
ATOM 3899 C C . ASP B 1 219 ? -13.297 -24.453 -4.43 1 96.62 219 ASP B C 1
ATOM 3901 O O . ASP B 1 219 ? -14.055 -23.484 -4.328 1 96.62 219 ASP B O 1
ATOM 3905 N N . ILE B 1 220 ? -12.984 -25.172 -3.41 1 95.25 220 ILE B N 1
ATOM 3906 C CA . ILE B 1 220 ? -13.617 -25.031 -2.104 1 95.25 220 ILE B CA 1
ATOM 3907 C C . ILE B 1 220 ? -13.219 -23.688 -1.485 1 95.25 220 ILE B C 1
ATOM 3909 O O . ILE B 1 220 ? -13.977 -23.125 -0.696 1 95.25 220 ILE B O 1
ATOM 3913 N N . VAL B 1 221 ? -12.039 -23.219 -1.779 1 95.56 221 VAL B N 1
ATOM 3914 C CA . VAL B 1 221 ? -11.586 -21.938 -1.248 1 95.56 221 VAL B CA 1
ATOM 3915 C C . VAL B 1 221 ? -12.531 -20.828 -1.698 1 95.56 221 VAL B C 1
ATOM 3917 O O . VAL B 1 221 ? -12.766 -19.859 -0.957 1 95.56 221 VAL B O 1
ATOM 3920 N N . VAL B 1 222 ? -13.094 -20.984 -2.879 1 96.38 222 VAL B N 1
ATOM 3921 C CA . VAL B 1 222 ? -13.945 -19.953 -3.463 1 96.38 222 VAL B CA 1
ATOM 3922 C C . VAL B 1 222 ? -15.391 -20.172 -3.047 1 96.38 222 VAL B C 1
ATOM 3924 O O . VAL B 1 222 ? -16.031 -19.281 -2.477 1 96.38 222 VAL B O 1
ATOM 3927 N N . TRP B 1 223 ? -15.898 -21.359 -3.27 1 95.62 223 TRP B N 1
ATOM 3928 C CA . TRP B 1 223 ? -17.328 -21.516 -3.029 1 95.62 223 TRP B CA 1
ATOM 3929 C C . TRP B 1 223 ? -17.609 -21.641 -1.538 1 95.62 223 TRP B C 1
ATOM 3931 O O . TRP B 1 223 ? -18.719 -21.359 -1.086 1 95.62 223 TRP B O 1
ATOM 3941 N N . GLY B 1 224 ? -16.688 -22.078 -0.686 1 93.75 224 GLY B N 1
ATOM 3942 C CA . GLY B 1 224 ? -16.891 -22.25 0.744 1 93.75 224 GLY B CA 1
ATOM 3943 C C . GLY B 1 224 ? -17.328 -20.984 1.443 1 93.75 224 GLY B C 1
ATOM 3944 O O . GLY B 1 224 ? -18.453 -20.891 1.931 1 93.75 224 GLY B O 1
ATOM 3945 N N . PRO B 1 225 ? -16.469 -20.016 1.453 1 92.25 225 PRO B N 1
ATOM 3946 C CA . PRO B 1 225 ? -16.844 -18.766 2.131 1 92.25 225 PRO B CA 1
ATOM 3947 C C . PRO B 1 225 ? -18.016 -18.062 1.472 1 92.25 225 PRO B C 1
ATOM 3949 O O . PRO B 1 225 ? -18.828 -17.422 2.156 1 92.25 225 PRO B O 1
ATOM 3952 N N . ASN B 1 226 ? -18.141 -18.141 0.196 1 93.81 226 ASN B N 1
ATOM 3953 C CA . ASN B 1 226 ? -19.234 -17.484 -0.493 1 93.81 226 ASN B CA 1
ATOM 3954 C C . ASN B 1 226 ? -20.578 -18.156 -0.194 1 93.81 226 ASN B C 1
ATOM 3956 O O . ASN B 1 226 ? -21.625 -17.516 -0.227 1 93.81 226 ASN B O 1
ATOM 3960 N N . SER B 1 227 ? -20.516 -19.469 0.139 1 94.25 227 SER B N 1
ATOM 3961 C CA . SER B 1 227 ? -21.734 -20.125 0.614 1 94.25 227 SER B CA 1
ATOM 3962 C C . SER B 1 227 ? -22.203 -19.547 1.942 1 94.25 227 SER B C 1
ATOM 3964 O O . SER B 1 227 ? -23.391 -19.359 2.162 1 94.25 227 SER B O 1
ATOM 3966 N N . LEU B 1 228 ? -21.266 -19.266 2.787 1 91.62 228 LEU B N 1
ATOM 3967 C CA . LEU B 1 228 ? -21.594 -18.625 4.055 1 91.62 228 LEU B CA 1
ATOM 3968 C C . LEU B 1 228 ? -22.156 -17.219 3.83 1 91.62 228 LEU B C 1
ATOM 3970 O O . LEU B 1 228 ? -23.141 -16.828 4.457 1 91.62 228 LEU B O 1
ATOM 3974 N N . GLY B 1 229 ? -21.516 -16.531 2.924 1 91.31 229 GLY B N 1
ATOM 3975 C CA . GLY B 1 229 ? -22.016 -15.211 2.582 1 91.31 229 GLY B CA 1
ATOM 3976 C C . GLY B 1 229 ? -23.422 -15.234 2.014 1 91.31 229 GLY B C 1
ATOM 3977 O O . GLY B 1 229 ? -24.25 -14.383 2.348 1 91.31 229 GLY B O 1
ATOM 3978 N N . LEU B 1 230 ? -23.594 -16.141 1.263 1 93.75 230 LEU B N 1
ATOM 3979 C CA . LEU B 1 230 ? -24.906 -16.297 0.66 1 93.75 230 LEU B CA 1
ATOM 3980 C C . LEU B 1 230 ? -25.969 -16.594 1.722 1 93.75 230 LEU B C 1
ATOM 3982 O O . LEU B 1 230 ? -27.031 -15.984 1.731 1 93.75 230 LEU B O 1
ATOM 3986 N N . CYS B 1 231 ? -25.641 -17.422 2.596 1 94.06 231 CYS B N 1
ATOM 3987 C CA . CYS B 1 231 ? -26.547 -17.781 3.68 1 94.06 231 CYS B CA 1
ATOM 3988 C C . CYS B 1 231 ? -26.859 -16.562 4.555 1 94.06 231 CYS B C 1
ATOM 3990 O O . CYS B 1 231 ? -28.016 -16.312 4.891 1 94.06 231 CYS B O 1
ATOM 3992 N N . LEU B 1 232 ? -25.859 -15.844 4.887 1 92.06 232 LEU B N 1
ATOM 3993 C CA . LEU B 1 232 ? -26.047 -14.648 5.699 1 92.06 232 LEU B CA 1
ATOM 3994 C C . LEU B 1 232 ? -26.859 -13.602 4.945 1 92.06 232 LEU B C 1
ATOM 3996 O O . LEU B 1 232 ? -27.703 -12.914 5.531 1 92.06 232 LEU B O 1
ATOM 4000 N N . GLY B 1 233 ? -26.531 -13.523 3.678 1 91.56 233 GLY B N 1
ATOM 4001 C CA . GLY B 1 233 ? -27.281 -12.594 2.855 1 91.56 233 GLY B CA 1
ATOM 4002 C C . GLY B 1 233 ? -28.766 -12.93 2.785 1 91.56 233 GLY B C 1
ATOM 4003 O O . GLY B 1 233 ? -29.609 -12.062 2.994 1 91.56 233 GLY B O 1
ATOM 4004 N N . ILE B 1 234 ? -29.078 -14.125 2.582 1 93.94 234 ILE B N 1
ATOM 4005 C CA . ILE B 1 234 ? -30.453 -14.594 2.514 1 93.94 234 ILE B CA 1
ATOM 4006 C C . ILE B 1 234 ? -31.141 -14.375 3.859 1 93.94 234 ILE B C 1
ATOM 4008 O O . ILE B 1 234 ? -32.281 -13.922 3.914 1 93.94 234 ILE B O 1
ATOM 4012 N N . SER B 1 235 ? -30.406 -14.617 4.867 1 93.81 235 SER B N 1
ATOM 4013 C CA . SER B 1 235 ? -30.953 -14.422 6.207 1 93.81 235 SER B CA 1
ATOM 4014 C C . SER B 1 235 ? -31.266 -12.953 6.469 1 93.81 235 SER B C 1
ATOM 4016 O O . SER B 1 235 ? -32.281 -12.625 7.066 1 93.81 235 SER B O 1
ATOM 4018 N N . GLN B 1 236 ? -30.406 -12.156 6.027 1 91.75 236 GLN B N 1
ATOM 4019 C CA . GLN B 1 236 ? -30.625 -10.727 6.238 1 91.75 236 GLN B CA 1
ATOM 4020 C C . GLN B 1 236 ? -31.797 -10.219 5.418 1 91.75 236 GLN B C 1
ATOM 4022 O O . GLN B 1 236 ? -32.594 -9.398 5.895 1 91.75 236 GLN B O 1
ATOM 4027 N N . VAL B 1 237 ? -31.859 -10.695 4.281 1 89.31 237 VAL B N 1
ATOM 4028 C CA . VAL B 1 237 ? -33 -10.32 3.445 1 89.31 237 VAL B CA 1
ATOM 4029 C C . VAL B 1 237 ? -34.312 -10.812 4.09 1 89.31 237 VAL B C 1
ATOM 4031 O O . VAL B 1 237 ? -35.281 -10.086 4.121 1 89.31 237 VAL B O 1
ATOM 4034 N N . ALA B 1 238 ? -34.281 -11.922 4.605 1 92 238 ALA B N 1
ATOM 4035 C CA . ALA B 1 238 ? -35.438 -12.484 5.297 1 92 238 ALA B CA 1
ATOM 4036 C C . ALA B 1 238 ? -35.812 -11.641 6.512 1 92 238 ALA B C 1
ATOM 4038 O O . ALA B 1 238 ? -37 -11.398 6.766 1 92 238 ALA B O 1
ATOM 4039 N N . LEU B 1 239 ? -34.844 -11.211 7.219 1 91.88 239 LEU B N 1
ATOM 4040 C CA . LEU B 1 239 ? -35.062 -10.375 8.391 1 91.88 239 LEU B CA 1
ATOM 4041 C C . LEU B 1 239 ? -35.688 -9.047 7.992 1 91.88 239 LEU B C 1
ATOM 4043 O O . LEU B 1 239 ? -36.531 -8.516 8.711 1 91.88 239 LEU B O 1
ATOM 4047 N N . CYS B 1 240 ? -35.25 -8.562 6.883 1 88.75 240 CYS B N 1
ATOM 4048 C CA . CYS B 1 240 ? -35.812 -7.305 6.402 1 88.75 240 CYS B CA 1
ATOM 4049 C C . CYS B 1 240 ? -37.281 -7.473 6.039 1 88.75 240 CYS B C 1
ATOM 4051 O O . CYS B 1 240 ? -38.094 -6.543 6.199 1 88.75 240 CYS B O 1
ATOM 4053 N N . LEU B 1 241 ? -37.656 -8.648 5.547 1 88.38 241 LEU B N 1
ATOM 4054 C CA . LEU B 1 241 ? -39.031 -8.93 5.188 1 88.38 241 LEU B CA 1
ATOM 4055 C C . LEU B 1 241 ? -39.875 -9.172 6.434 1 88.38 241 LEU B C 1
ATOM 4057 O O . LEU B 1 241 ? -41.062 -8.836 6.461 1 88.38 241 LEU B O 1
ATOM 4061 N N . TRP B 1 242 ? -39.25 -9.648 7.449 1 91.62 242 TRP B N 1
ATOM 4062 C CA . TRP B 1 242 ? -39.938 -10.008 8.672 1 91.62 242 TRP B CA 1
ATOM 4063 C C . TRP B 1 242 ? -40.062 -8.812 9.602 1 91.62 242 TRP B C 1
ATOM 4065 O O . TRP B 1 242 ? -41.062 -8.672 10.32 1 91.62 242 TRP B O 1
ATOM 4075 N N . TYR B 1 243 ? -39 -8.016 9.68 1 91 243 TYR B N 1
ATOM 4076 C CA . TYR B 1 243 ? -39 -6.824 10.516 1 91 243 TYR B CA 1
ATOM 4077 C C . TYR B 1 243 ? -38.938 -5.559 9.664 1 91 243 TYR B C 1
ATOM 4079 O O . TYR B 1 243 ? -37.906 -5.168 9.172 1 91 243 TYR B O 1
ATOM 4087 N N . PRO B 1 244 ? -40.156 -4.805 9.578 1 82.25 244 PRO B N 1
ATOM 4088 C CA . PRO B 1 244 ? -40.188 -3.609 8.734 1 82.25 244 PRO B CA 1
ATOM 4089 C C . PRO B 1 244 ? -39.406 -2.439 9.312 1 82.25 244 PRO B C 1
ATOM 4091 O O . PRO B 1 244 ? -39.094 -2.424 10.508 1 82.25 244 PRO B O 1
ATOM 4094 N N . LYS B 1 245 ? -38.906 -1.58 8.383 1 83.88 245 LYS B N 1
ATOM 4095 C CA . LYS B 1 245 ? -38.219 -0.367 8.781 1 83.88 245 LYS B CA 1
ATOM 4096 C C . LYS B 1 245 ? -39.156 0.596 9.516 1 83.88 245 LYS B C 1
ATOM 4098 O O . LYS B 1 245 ? -40.344 0.604 9.273 1 83.88 245 LYS B O 1
ATOM 4103 N N . SER B 1 246 ? -38.844 1.186 10.688 1 74.81 246 SER B N 1
ATOM 4104 C CA . SER B 1 246 ? -39.656 2.074 11.5 1 74.81 246 SER B CA 1
ATOM 4105 C C . SER B 1 246 ? -40 3.354 10.75 1 74.81 246 SER B C 1
ATOM 4107 O O . SER B 1 246 ? -40.938 4.059 11.125 1 74.81 246 SER B O 1
ATOM 4109 N N . GLY B 1 247 ? -40.375 3.6 9.453 1 58.69 247 GLY B N 1
ATOM 4110 C CA . GLY B 1 247 ? -40.719 4.832 8.766 1 58.69 247 GLY B CA 1
ATOM 4111 C C . GLY B 1 247 ? -39.844 6.004 9.148 1 58.69 247 GLY B C 1
ATOM 4112 O O . GLY B 1 247 ? -39.969 7.09 8.578 1 58.69 247 GLY B O 1
ATOM 4113 N N . ARG B 1 248 ? -39.406 6.262 10.312 1 47.62 248 ARG B N 1
ATOM 4114 C CA . ARG B 1 248 ? -38.562 7.379 10.695 1 47.62 248 ARG B CA 1
ATOM 4115 C C . ARG B 1 248 ? -37.312 7.43 9.828 1 47.62 248 ARG B C 1
ATOM 4117 O O . ARG B 1 248 ? -36.531 6.461 9.773 1 47.62 248 ARG B O 1
ATOM 4124 N N . GLN B 1 249 ? -37.438 8.062 8.586 1 43.12 249 GLN B N 1
ATOM 4125 C CA . GLN B 1 249 ? -36.344 8.312 7.672 1 43.12 249 GLN B CA 1
ATOM 4126 C C . GLN B 1 249 ? -35.031 8.539 8.43 1 43.12 249 GLN B C 1
ATOM 4128 O O . GLN B 1 249 ? -34.781 9.648 8.898 1 43.12 249 GLN B O 1
ATOM 4133 N N . GLY B 1 250 ? -34.781 7.945 9.492 1 37.41 250 GLY B N 1
ATOM 4134 C CA . GLY B 1 250 ? -33.5 8.352 9.977 1 37.41 250 GLY B CA 1
ATOM 4135 C C . GLY B 1 250 ? -32.469 8.547 8.859 1 37.41 250 GLY B C 1
ATOM 4136 O O . GLY B 1 250 ? -32.688 8.109 7.73 1 37.41 250 GLY B O 1
ATOM 4137 N N . GLY B 1 251 ? -31.469 9.539 9.07 1 37.97 251 GLY B N 1
ATOM 4138 C CA . GLY B 1 251 ? -30.406 9.953 8.172 1 37.97 251 GLY B CA 1
ATOM 4139 C C . GLY B 1 251 ? -29.906 8.828 7.277 1 37.97 251 GLY B C 1
ATOM 4140 O O . GLY B 1 251 ? -30.219 7.66 7.504 1 37.97 251 GLY B O 1
ATOM 4141 N N . GLY B 1 252 ? -29.438 9.18 6.016 1 38.38 252 GLY B N 1
ATOM 4142 C CA . GLY B 1 252 ? -28.734 8.477 4.953 1 38.38 252 GLY B CA 1
ATOM 4143 C C . GLY B 1 252 ? -28 7.242 5.438 1 38.38 252 GLY B C 1
ATOM 4144 O O . GLY B 1 252 ? -27.234 7.305 6.395 1 38.38 252 GLY B O 1
ATOM 4145 N N . GLY B 1 253 ? -28.625 6.16 5.543 1 38.56 253 GLY B N 1
ATOM 4146 C CA . GLY B 1 253 ? -27.953 4.887 5.773 1 38.56 253 GLY B CA 1
ATOM 4147 C C . GLY B 1 253 ? -26.531 4.848 5.234 1 38.56 253 GLY B C 1
ATOM 4148 O O . GLY B 1 253 ? -26.328 4.738 4.023 1 38.56 253 GLY B O 1
ATOM 4149 N N . GLU B 1 254 ? -25.734 5.703 5.73 1 38.53 254 GLU B N 1
ATOM 4150 C CA . GLU B 1 254 ? -24.312 5.59 5.43 1 38.53 254 GLU B CA 1
ATOM 4151 C C . GLU B 1 254 ? -23.875 4.129 5.34 1 38.53 254 GLU B C 1
ATOM 4153 O O . GLU B 1 254 ? -24.406 3.271 6.043 1 38.53 254 GLU B O 1
ATOM 4158 N N . MET B 1 255 ? -23.656 3.686 4.211 1 41.81 255 MET B N 1
ATOM 4159 C CA . MET B 1 255 ? -23 2.387 4.055 1 41.81 255 MET B CA 1
ATOM 4160 C C . MET B 1 255 ? -22.141 2.059 5.273 1 41.81 255 MET B C 1
ATOM 4162 O O . MET B 1 255 ? -21.094 2.668 5.477 1 41.81 255 MET B O 1
ATOM 4166 N N . GLU B 1 256 ? -22.75 2.025 6.488 1 35.94 256 GLU B N 1
ATOM 4167 C CA . GLU B 1 256 ? -21.984 1.645 7.664 1 35.94 256 GLU B CA 1
ATOM 4168 C C . GLU B 1 256 ? -21.312 0.286 7.469 1 35.94 256 GLU B C 1
ATOM 4170 O O . GLU B 1 256 ? -21.984 -0.725 7.277 1 35.94 256 GLU B O 1
ATOM 4175 N N . PHE B 1 257 ? -20.297 0.18 6.836 1 36.5 257 PHE B N 1
ATOM 4176 C CA . PHE B 1 257 ? -19.562 -0.977 7.344 1 36.5 257 PHE B CA 1
ATOM 4177 C C . PHE B 1 257 ? -19.547 -0.983 8.867 1 36.5 257 PHE B C 1
ATOM 4179 O O . PHE B 1 257 ? -18.953 -0.103 9.492 1 36.5 257 PHE B O 1
ATOM 4186 N N . GLU B 1 258 ? -20.688 -1.233 9.562 1 34.09 258 GLU B N 1
ATOM 4187 C CA . GLU B 1 258 ? -20.844 -1.191 11.016 1 34.09 258 GLU B CA 1
ATOM 4188 C C . GLU B 1 258 ? -19.578 -1.688 11.719 1 34.09 258 GLU B C 1
ATOM 4190 O O . GLU B 1 258 ? -19.141 -2.814 11.492 1 34.09 258 GLU B O 1
ATOM 4195 N N . PRO B 1 259 ? -18.75 -0.808 12.227 1 31.72 259 PRO B N 1
ATOM 4196 C CA . PRO B 1 259 ? -17.641 -1.235 13.094 1 31.72 259 PRO B CA 1
ATOM 4197 C C . PRO B 1 259 ? -18.094 -2.178 14.211 1 31.72 259 PRO B C 1
ATOM 4199 O O . PRO B 1 259 ? -19.25 -2.105 14.648 1 31.72 259 PRO B O 1
ATOM 4202 N N . VAL B 1 260 ? -17.641 -3.434 14.336 1 31.48 260 VAL B N 1
ATOM 4203 C CA . VAL B 1 260 ? -17.812 -4.168 15.586 1 31.48 260 VAL B CA 1
ATOM 4204 C C . VAL B 1 260 ? -17.609 -3.223 16.766 1 31.48 260 VAL B C 1
ATOM 4206 O O . VAL B 1 260 ? -16.562 -2.594 16.906 1 31.48 260 VAL B O 1
ATOM 4209 N N . SER B 1 261 ? -18.594 -2.529 17.219 1 31.06 261 SER B N 1
ATOM 4210 C CA . SER B 1 261 ? -18.469 -1.811 18.484 1 31.06 261 SER B CA 1
ATOM 4211 C C . SER B 1 261 ? -17.562 -2.555 19.453 1 31.06 261 SER B C 1
ATOM 4213 O O . SER B 1 261 ? -17.656 -3.777 19.578 1 31.06 261 SER B O 1
ATOM 4215 N N . THR B 1 262 ? -16.359 -2.064 19.719 1 29.16 262 THR B N 1
ATOM 4216 C CA . THR B 1 262 ? -15.625 -2.592 20.859 1 29.16 262 THR B CA 1
ATOM 4217 C C . THR B 1 262 ? -16.562 -2.904 22.031 1 29.16 262 THR B C 1
ATOM 4219 O O . THR B 1 262 ? -17.562 -2.203 22.234 1 29.16 262 THR B O 1
ATOM 4222 N N . LEU B 1 263 ? -16.766 -4.156 22.5 1 30.09 263 LEU B N 1
ATOM 4223 C CA . LEU B 1 263 ? -17.328 -4.555 23.766 1 30.09 263 LEU B CA 1
ATOM 4224 C C . LEU B 1 263 ? -17.078 -3.496 24.844 1 30.09 263 LEU B C 1
ATOM 4226 O O . LEU B 1 263 ? -15.914 -3.168 25.125 1 30.09 263 LEU B O 1
ATOM 4230 N N . ASP B 1 264 ? -17.766 -2.461 24.875 1 30.77 264 ASP B N 1
ATOM 4231 C CA . ASP B 1 264 ? -17.75 -1.588 26.047 1 30.77 264 ASP B CA 1
ATOM 4232 C C . ASP B 1 264 ? -17.484 -2.387 27.328 1 30.77 264 ASP B C 1
ATOM 4234 O O . ASP B 1 264 ? -18.234 -3.316 27.641 1 30.77 264 ASP B O 1
ATOM 4238 N N . ALA B 1 265 ? -16.234 -2.557 27.781 1 31.02 265 ALA B N 1
ATOM 4239 C CA . ALA B 1 265 ? -15.984 -2.975 29.156 1 31.02 265 ALA B CA 1
ATOM 4240 C C . ALA B 1 265 ? -16.969 -2.322 30.109 1 31.02 265 ALA B C 1
ATOM 4242 O O . ALA B 1 265 ? -17.062 -1.094 30.188 1 31.02 265 ALA B O 1
ATOM 4243 N N . ASP B 1 266 ? -18.203 -2.818 30.188 1 29.84 266 ASP B N 1
ATOM 4244 C CA . ASP B 1 266 ? -19.125 -2.428 31.25 1 29.84 266 ASP B CA 1
ATOM 4245 C C . ASP B 1 266 ? -18.359 -2.148 32.531 1 29.84 266 ASP B C 1
ATOM 4247 O O . ASP B 1 266 ? -17.75 -3.051 33.125 1 29.84 266 ASP B O 1
ATOM 4251 N N . PRO B 1 267 ? -17.625 -1.072 32.625 1 32.53 267 PRO B N 1
ATOM 4252 C CA . PRO B 1 267 ? -17.016 -0.784 33.938 1 32.53 267 PRO B CA 1
ATOM 4253 C C . PRO B 1 267 ? -17.969 -0.973 35.094 1 32.53 267 PRO B C 1
ATOM 4255 O O . PRO B 1 267 ? -17.703 -0.52 36.219 1 32.53 267 PRO B O 1
ATOM 4258 N N . ASP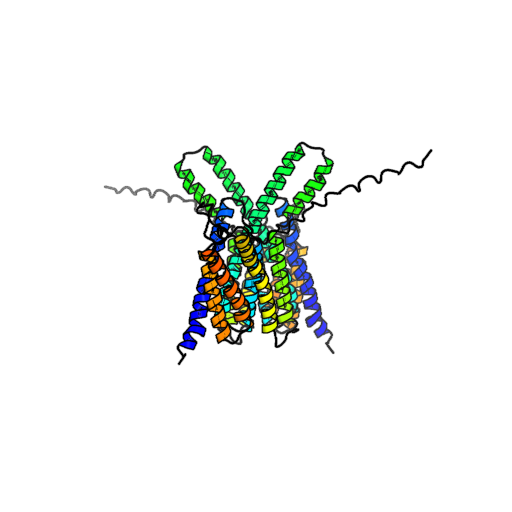 B 1 268 ? -19.172 -1.469 34.781 1 30.19 268 ASP B N 1
ATOM 4259 C CA . ASP B 1 268 ? -20.047 -1.411 35.969 1 30.19 268 ASP B CA 1
ATOM 4260 C C . ASP B 1 268 ? -19.438 -2.18 37.125 1 30.19 268 ASP B C 1
ATOM 4262 O O . ASP B 1 268 ? -19.859 -3.293 37.438 1 30.19 268 ASP B O 1
ATOM 4266 N N . ASP B 1 269 ? -18.109 -2.598 37.094 1 31.23 269 ASP B N 1
ATOM 4267 C CA . ASP B 1 269 ? -17.734 -3.201 38.344 1 31.23 269 ASP B CA 1
ATOM 4268 C C . ASP B 1 269 ? -18.062 -2.271 39.531 1 31.23 269 ASP B C 1
ATOM 4270 O O . ASP B 1 269 ? -17.312 -1.331 39.812 1 31.23 269 ASP B O 1
ATOM 4274 N N . SER B 1 270 ? -19.359 -1.869 39.562 1 29.36 270 SER B N 1
ATOM 4275 C CA . SER B 1 270 ? -19.781 -1.252 40.844 1 29.36 270 SER B CA 1
ATOM 4276 C C . SER B 1 270 ? -19.156 -1.944 42.031 1 29.36 270 SER B C 1
ATOM 4278 O O . SER B 1 270 ? -19.188 -3.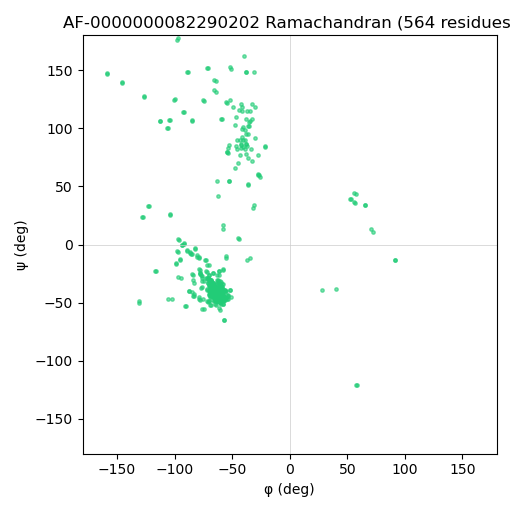172 42.125 1 29.36 270 SER B O 1
ATOM 4280 N N . ASP B 1 271 ? -18.047 -1.447 42.531 1 30.5 271 ASP B N 1
ATOM 4281 C CA . ASP B 1 271 ? -17.406 -1.722 43.812 1 30.5 271 ASP B CA 1
ATOM 4282 C C . ASP B 1 271 ? -18.453 -1.932 44.906 1 30.5 271 ASP B C 1
ATOM 4284 O O . ASP B 1 271 ? -19.031 -0.969 45.406 1 30.5 271 ASP B O 1
ATOM 4288 N N . ASP B 1 272 ? -19.453 -2.838 44.656 1 30.61 272 ASP B N 1
ATOM 4289 C CA . ASP B 1 272 ? -20.25 -3.199 45.812 1 30.61 272 ASP B CA 1
ATOM 4290 C C . ASP B 1 272 ? -19.375 -3.42 47.031 1 30.61 272 ASP B C 1
ATOM 4292 O O . ASP B 1 272 ? -18.484 -4.285 47.031 1 30.61 272 ASP B O 1
ATOM 4296 N N . GLU B 1 273 ? -19.094 -2.328 47.75 1 30.52 273 GLU B N 1
ATOM 4297 C CA . GLU B 1 273 ? -18.453 -2.273 49.062 1 30.52 273 GLU B CA 1
ATOM 4298 C C . GLU B 1 273 ? -18.938 -3.406 49.969 1 30.52 273 GLU B C 1
ATOM 4300 O O . GLU B 1 273 ? -20.141 -3.619 50.094 1 30.52 273 GLU B O 1
ATOM 4305 N N . PRO B 1 274 ? -18.188 -4.598 49.906 1 33 274 PRO B N 1
ATOM 4306 C CA . PRO B 1 274 ? -18.641 -5.672 50.781 1 33 274 PRO B CA 1
ATOM 4307 C C . PRO B 1 274 ? -19.203 -5.145 52.125 1 33 274 PRO B C 1
ATOM 4309 O O . PRO B 1 274 ? -18.828 -4.066 52.562 1 33 274 PRO B O 1
ATOM 4312 N N . GLU B 1 275 ? -20.5 -5.207 52.25 1 30.98 275 GLU B N 1
ATOM 4313 C CA . GLU B 1 275 ? -21.156 -4.895 53.531 1 30.98 275 GLU B CA 1
ATOM 4314 C C . GLU B 1 275 ? -20.266 -5.23 54.719 1 30.98 275 GLU B C 1
ATOM 4316 O O . GLU B 1 275 ? -19.484 -6.184 54.656 1 30.98 275 GLU B O 1
ATOM 4321 N N . GLY B 1 276 ? -19.922 -4.16 55.531 1 27.83 276 GLY B N 1
ATOM 4322 C CA . GLY B 1 276 ? -19.125 -4.066 56.719 1 27.83 276 GLY B CA 1
ATOM 4323 C C . GLY B 1 276 ? -19.328 -5.238 57.656 1 27.83 276 GLY B C 1
ATOM 4324 O O . GLY B 1 276 ? -20.453 -5.52 58.094 1 27.83 276 GLY B O 1
ATOM 4325 N N . ILE B 1 277 ? -18.594 -6.371 57.344 1 31.44 277 ILE B N 1
ATOM 4326 C CA . ILE B 1 277 ? -18.578 -7.484 58.281 1 31.44 277 ILE B CA 1
ATOM 4327 C C . ILE B 1 277 ? -18.547 -6.945 59.719 1 31.44 277 ILE B C 1
ATOM 4329 O O . ILE B 1 277 ? -17.641 -6.195 60.094 1 31.44 277 ILE B O 1
ATOM 4333 N N . HIS B 1 278 ? -19.75 -6.664 60.25 1 29.8 278 HIS B N 1
ATOM 4334 C CA . HIS B 1 278 ? -19.953 -6.289 61.625 1 29.8 278 HIS B CA 1
ATOM 4335 C C . HIS B 1 278 ? -19.078 -7.133 62.562 1 29.8 278 HIS B C 1
ATOM 4337 O O . HIS B 1 278 ? -19 -8.352 62.406 1 29.8 278 HIS B O 1
ATOM 4343 N N . PRO B 1 279 ? -17.969 -6.523 63 1 30.36 279 PRO B N 1
ATOM 4344 C CA . PRO B 1 279 ? -17.078 -7.223 63.938 1 30.36 279 PRO B CA 1
ATOM 4345 C C . PRO B 1 279 ? -17.828 -7.961 65.062 1 30.36 279 PRO B C 1
ATOM 4347 O O . PRO B 1 279 ? -18.766 -7.414 65.625 1 30.36 279 PRO B O 1
ATOM 4350 N N . ILE B 1 280 ? -18.188 -9.266 64.812 1 30.14 280 ILE B N 1
ATOM 4351 C CA . ILE B 1 280 ? -18.797 -10 65.875 1 30.14 280 ILE B CA 1
ATOM 4352 C C . ILE B 1 280 ? -18.062 -9.68 67.188 1 30.14 280 ILE B C 1
ATOM 4354 O O . ILE B 1 280 ? -16.828 -9.641 67.25 1 30.14 280 ILE B O 1
ATOM 4358 N N . PRO B 1 281 ? -18.766 -9.047 68.125 1 29.75 281 PRO B N 1
ATOM 4359 C CA . PRO B 1 281 ? -18.297 -8.641 69.438 1 29.75 281 PRO B CA 1
ATOM 4360 C C . PRO B 1 281 ? -17.516 -9.742 70.188 1 29.75 281 PRO B C 1
ATOM 4362 O O . PRO B 1 281 ? -17.969 -10.883 70.25 1 29.75 281 PRO B O 1
ATOM 4365 N N . VAL B 1 282 ? -16.172 -9.82 69.875 1 24.36 282 VAL B N 1
ATOM 4366 C CA . VAL B 1 282 ? -15.391 -10.703 70.688 1 24.36 282 VAL B CA 1
ATOM 4367 C C . VAL B 1 282 ? -15.766 -10.461 72.188 1 24.36 282 VAL B C 1
ATOM 4369 O O . VAL B 1 282 ? -15.586 -9.359 72.688 1 24.36 282 VAL B O 1
ATOM 4372 N N . THR B 1 283 ? -16.828 -11.055 72.625 1 24.31 283 THR B N 1
ATOM 4373 C CA . THR B 1 283 ? -17.219 -11.258 74 1 24.31 283 THR B CA 1
ATOM 4374 C C . THR B 1 283 ? -16.031 -11.703 74.875 1 24.31 283 THR B C 1
ATOM 4376 O O . THR B 1 283 ? -15.477 -12.781 74.625 1 24.31 283 THR B O 1
ATOM 4379 N N . LEU B 1 284 ? -15.141 -10.711 75.25 1 19.53 284 LEU B N 1
ATOM 4380 C CA . LEU B 1 284 ? -14.664 -10.945 76.625 1 19.53 284 LEU B CA 1
ATOM 4381 C C . LEU B 1 284 ? -15.812 -10.836 77.625 1 19.53 284 LEU B C 1
ATOM 4383 O O . LEU B 1 284 ? -16.625 -9.914 77.5 1 19.53 284 LEU B O 1
#

pLDDT: mean 82.12, std 21.21, range [19.16, 98.0]

Radius of gyration: 29.61 Å; Cα contacts (8 Å, |Δi|>4): 638; chains: 2; bounding box: 79×94×126 Å

Nearest PDB structures (foldseek):
  5xpd-assembly1_A  TM=8.859E-01  e=2.169E-07  Arabidopsis thaliana
  5cth-assembly1_B  TM=7.709E-01  e=6.400E-06  Oryza sativa Japonica Group
  7zkw-assembly2_B  TM=5.565E-01  e=6.921E-03  Arabidopsis thaliana
  5xpd-assembly1_A  TM=8.858E-01  e=1.649E-07  Arabidopsis thaliana
  5cth-assembly1_B  TM=8.391E-01  e=4.776E-06  Oryza sativa Japonica Group

Solvent-accessible surface area (backbone atoms only — not comparable to full-atom values): 30283 Å² total; per-residue (Å²): 127,84,47,70,66,50,43,41,33,71,43,48,26,35,51,51,25,25,55,45,39,50,54,59,60,48,58,56,51,61,57,49,45,50,24,42,50,68,67,37,58,82,88,61,53,62,67,62,37,33,53,42,33,43,43,20,50,32,40,33,53,39,15,61,71,67,68,35,66,52,53,26,64,32,19,49,62,43,31,59,48,22,52,53,51,40,45,52,46,24,30,37,46,42,50,52,52,50,51,50,49,52,52,52,49,62,60,36,79,73,50,76,74,69,74,44,52,60,52,47,48,51,50,37,56,54,49,60,57,29,72,51,49,52,51,36,49,50,38,51,50,51,52,50,50,49,50,42,43,37,68,66,69,43,77,27,68,95,38,43,58,58,53,44,32,52,53,35,48,56,51,48,54,62,62,50,48,40,60,51,51,50,49,48,49,25,66,71,65,56,28,28,69,86,55,57,64,72,60,46,50,51,49,22,52,31,18,46,23,38,21,48,25,13,56,70,66,70,33,60,70,48,18,49,59,21,47,53,42,26,51,52,26,52,49,49,53,49,44,45,73,72,20,56,60,76,78,72,78,62,76,81,76,59,83,63,63,58,59,80,72,75,80,72,75,73,71,74,70,69,79,73,67,76,76,76,78,69,78,76,77,77,76,129,128,84,45,71,67,50,44,42,32,73,42,48,25,35,50,52,25,24,56,45,39,49,51,59,59,47,58,57,51,62,55,49,45,49,23,41,49,68,67,37,57,80,89,62,51,64,67,65,36,33,52,42,33,44,42,20,50,33,41,34,52,39,16,61,70,66,69,34,66,54,53,27,66,32,19,47,62,40,31,58,48,22,53,53,51,40,44,50,44,24,29,38,47,42,52,51,49,51,52,50,48,51,52,52,50,62,61,37,80,72,51,76,75,68,74,46,52,60,52,48,49,51,48,38,56,53,48,61,56,30,73,53,50,52,51,36,49,51,38,52,50,51,52,50,50,49,48,43,43,36,66,66,68,42,77,29,68,95,39,40,57,59,53,44,32,52,53,35,50,55,50,47,54,60,62,50,49,39,61,52,50,50,50,49,50,24,67,74,64,56,30,28,70,86,55,57,63,72,60,46,51,50,48,22,52,31,18,46,23,38,20,47,25,12,56,69,66,70,32,62,71,47,18,49,58,22,47,52,42,26,51,52,27,52,50,49,53,49,45,45,73,72,20,56,60,80,76,72,77,62,77,81,74,59,83,61,64,58,58,76,70,74,78,71,76,72,69,73,70,67,77,71,68,73,73,76,76,68,76,72,75,77,77,124

InterPro domains:
  IPR004316 Sugar transporter SWEET repeat [PF03083] (16-83)
  IPR004316 Sugar transporter SWEET repeat [PF03083] (163-246)
  IPR047664 Sugar transporter SWEET [PTHR10791] (19-249)

Foldseek 3Di:
DQDPLNCCQAPVLLVVLLVLLLVLLCQCVVLLVVCVVVLANVPADLLVLLLLLLLLLLQCVLCVVVVPVSSNSSRVVSNVSSVVSLVSVFSSQLSVLVVVLVVVLVVCVPPDDPVPVVVNVVSVVCSVDGPSNVSNVVSVVVVVVQCCVLPPVCPQPVNSSVSSLVVSLVSLVVLVVQLVVLLVVCVVVLANQLDDVVSLVSQLSSLVSQLSNCVVVVNCSGNVSSVVSNVSSVVSVVSCVRRPHPPPPPDDSRPRPPDPPDPPPPVPPVPPPPPDPPDDPPDD/DQDPLNCCQQPVLLVVLLVLLLVLLCQCVVLLVVCVVVLANVPADLLVLLLLLLLLLLQCVLCVVVVPVSSNSNRVSSNVSSVVSLVSVFSSQLSVLVVVLVVVLVVPVPPDDPVVVVVNVVSVVCSVDGPSNVSNVVSVVVVVVQCCVLPPVCPQPVNSSVSSLVVSLVSLVVLVVLLVVLLVVCVVVLANQLDDLVSLVSQLSSLVSQLSNCVVVVNCSGNVSSVVSNVSSVVSVVSCVRRPHPPPPPPDSRPRPPPPPDPPPCVPPVPPVPPDPPPPPPDD

Secondary structure (DSSP, 8-state):
---HHHHIIIIIHHHHHHHHHHHHHHHHHHHHHHHHHHT--TT---HHHHHHHHHHHHHHHHHHHHT-HHHHHHHHHHHHHHHHHHHHHHHHHHHHHHHHHHHHHHHHTTS-SHHHHHHHHHHHHHTT--HHHHHHHHHHHHHHHHHIIIIIS-TTTT-HHHHHHHHHHHHHHHHTHHHHHHHHHHHHHT--TT--HHHHHHHHHHHHHHHHHHHHTT-HHHHHHHHHHHHHHHHHHHHHHHS---S---S---------------------------------/---HHHHIIIIIHHHHHHHHHHHHHHHHHHHHHHHHHHT--TT---HHHHHHHHHHHHHHHHHHHHT-HHHHHHHHHHHHHHHHHHHHHHHHHHHHHHHHHHHHHHHHTTS-SHHHHHHHHHHHHHTT--HHHHHHHHHHHHHHHHHIIIIIS-TTTT-HHHHHHHHHHHHHHHHHHHHHHHHHHHHHHT--TT--HHHHHHHHHHHHHHHHHHHHTT-HHHHHHHHHHHHHHHHHHHHHHHS---S---S---------------------------------

Sequence (568 aa):
MVSVEEAVFDYICPFLGCLIASTLFAAPINDLRKSLRERTLGSLNPNPWAILTGNCLGWCSYAYYTNDPFILASNLPGLVLSFWLNMGAAKLQYLAQVDAAIANRLDKSTEHATIGTTLQENIKESLIYSPQDVLFLRVVIIWSSVLVCVGWLGYFQGHETQAIGAMVNINMIFFYAAPLQTMKTVIDTKCSDSIHSPTITLNCVNAAFWFLYGVARRDIVVWGPNSLGLCLGISQVALCLWYPKSGRQGGGGEMEFEPVSTLDADPDDSDDEPEGIHPIPVTLMVSVEEAVFDYICPFLGCLIASTLFAAPINDLRKSLRERTLGSLNPNPWAILTGNCLGWCSYAYYTNDPFILASNLPGLVLSFWLNMGAAKLQYLAQVDAAIANRLDKSTEHATIGTTLQENIKESLIYSPQDVLFLRVVIIWSSVLVCVGWLGYFQGHETQAIGAMVNINMIFFYAAPLQTMKTVIDTKCSDSIHSPTITLNCVNAAFWFLYGVARRDIVVWGPNSLGLCLGISQVALCLWYPKSGRQGGGGEMEFEPVSTLDADPDDSDDEPEGIHPIPVTL